Protein AF-A0A2J6H3A2-F1 (afdb_monomer_lite)

Foldseek 3Di:
DFKKKKKKKWFAAADADADKDKDWCVVLQCLQLVDPLLQVAPDAQPQPDGDDNVLVVQWDTKMKIKFAAHPDLQRQLVVLVVVVCVVANDDPQCVVQSVVALSSRGRIIIMIMIMGDDDDDDLADQGPVCPPPVVSVVPDDVVVVNSVSNVVRVSSLVLLLLVLLQCLQPQDDDDDADPDDDQIWIKMWMDTPDIDIHTHGDQANHYYDDDDPVSVVVSVVRSNLSSNCSSFLALLSNLLCQLPRHSHHWVSSLVSLVVSLVQQADPPDDLVQSLQQLLLLPDPDPVSSVVSSLLSVVSVVVNVCVVVVHDDDTQQDWDASDPPGNPRTDRNVVSSSSSSSSSSRLVSVLSVCCVPDPDDDSDSYSYDGPVSNVVSVVD

Radius of gyration: 22.46 Å; chains: 1; bounding box: 59×49×59 Å

Sequence (379 aa):
METHTFRWFLPTSMRSKTNYYEFDITKHCKIFLNQTEYYNRTMKFDSQYDLDQDFTGQIEQILIKINPFTSEPMSNTHKANTIVAKEIGTFPDFEHIFHRGNLRLARGLVIIEITFSGEYTYTENLKADEETDIEKMMNWNMDFEDMRRKMISLASDICSFFLLGLHITYPTHSNSHESFKPQSSGLLAFTGNGQYIMDEHSDIFSYPLLLEEDRVQALEAVLPQIAQVWHKNIWSFYRFLKGVRSDYITIDNFLDLVFTLESFYDNNTSTEIMKLVSSVIIAENKADAKKIQQLLNYCFRIRNEVAHGGTNYRLYDYVPKKPNEPQDKLLIVKLYWGLKNLNIQLLYYGIQKMLNDKNPKPASSIRFGISDISDKCVI

Structure (mmCIF, N/CA/C/O backbone):
data_AF-A0A2J6H3A2-F1
#
_entry.id   AF-A0A2J6H3A2-F1
#
loop_
_atom_site.group_PDB
_atom_site.id
_atom_site.type_symbol
_atom_site.label_atom_id
_atom_site.label_alt_id
_atom_site.label_comp_id
_atom_site.label_asym_id
_atom_site.label_entity_id
_atom_site.label_seq_id
_atom_site.pdbx_PDB_ins_code
_atom_site.Cartn_x
_atom_site.Cartn_y
_atom_site.Cartn_z
_atom_site.occupancy
_atom_site.B_iso_or_equiv
_atom_site.auth_seq_id
_atom_site.auth_comp_id
_atom_site.auth_asym_id
_atom_site.auth_atom_id
_atom_site.pdbx_PDB_model_num
ATOM 1 N N . MET A 1 1 ? -20.609 11.089 23.692 1.00 66.88 1 MET A N 1
ATOM 2 C CA . MET A 1 1 ? -19.982 10.231 22.672 1.00 66.88 1 MET A CA 1
ATOM 3 C C . MET A 1 1 ? -18.988 9.339 23.367 1.00 66.88 1 MET A C 1
ATOM 5 O O . MET A 1 1 ? -18.183 9.839 24.144 1.00 66.88 1 MET A O 1
ATOM 9 N N . GLU A 1 2 ? -19.119 8.041 23.148 1.00 84.19 2 GLU A N 1
ATOM 10 C CA . GLU A 1 2 ? -18.234 7.034 23.722 1.00 84.19 2 GLU A CA 1
ATOM 11 C C . GLU A 1 2 ? -17.054 6.804 22.785 1.00 84.19 2 GLU A C 1
ATOM 13 O O . GLU A 1 2 ? -17.194 6.932 21.566 1.00 84.19 2 GLU A O 1
ATOM 18 N N . THR A 1 3 ? -15.898 6.491 23.364 1.00 89.81 3 THR A N 1
ATOM 19 C CA . THR A 1 3 ? -14.682 6.180 22.615 1.00 89.81 3 THR A CA 1
ATOM 20 C C . THR A 1 3 ? -14.595 4.679 22.392 1.00 89.81 3 THR A C 1
ATOM 22 O O . THR A 1 3 ? -14.737 3.878 23.316 1.00 89.81 3 THR A O 1
ATOM 25 N N . HIS A 1 4 ? -14.315 4.318 21.151 1.00 91.81 4 HIS A N 1
ATOM 26 C CA . HIS A 1 4 ? -14.210 2.960 20.655 1.00 91.81 4 HIS A CA 1
ATOM 27 C C . HIS A 1 4 ? -12.833 2.744 20.035 1.00 91.81 4 HIS A C 1
ATOM 29 O O . HIS A 1 4 ? -12.180 3.688 19.584 1.00 91.81 4 HIS A O 1
ATOM 35 N N . THR A 1 5 ? -12.388 1.494 19.978 1.00 93.38 5 THR A N 1
ATOM 36 C CA . THR A 1 5 ? -11.129 1.129 19.328 1.00 93.38 5 THR A CA 1
ATOM 37 C C . THR A 1 5 ? -11.325 -0.066 18.416 1.00 93.38 5 THR A C 1
ATOM 39 O O . THR A 1 5 ? -11.782 -1.123 18.844 1.00 93.38 5 THR A O 1
ATOM 42 N N . PHE A 1 6 ? -10.928 0.100 17.162 1.00 94.19 6 PHE A N 1
ATOM 43 C CA . PHE A 1 6 ? -10.783 -0.964 16.185 1.00 94.19 6 PHE A CA 1
ATOM 44 C C . PHE A 1 6 ? -9.317 -1.388 16.103 1.00 94.19 6 PHE A C 1
ATOM 46 O O . PHE A 1 6 ? -8.428 -0.538 16.064 1.00 94.19 6 PHE A O 1
ATOM 53 N N . ARG A 1 7 ? -9.055 -2.694 16.041 1.00 93.44 7 ARG A N 1
ATOM 54 C CA . ARG A 1 7 ? -7.723 -3.259 15.814 1.00 93.44 7 ARG A CA 1
ATOM 55 C C . ARG A 1 7 ? -7.760 -4.301 14.710 1.00 93.44 7 ARG A C 1
ATOM 57 O O . ARG A 1 7 ? -8.562 -5.228 14.776 1.00 93.44 7 ARG A O 1
ATOM 64 N N . TRP A 1 8 ? -6.842 -4.197 13.754 1.00 91.50 8 TRP A N 1
ATOM 65 C CA . TRP A 1 8 ? -6.559 -5.255 12.787 1.00 91.50 8 TRP A CA 1
ATOM 66 C C . TRP A 1 8 ? -5.159 -5.813 13.011 1.00 91.50 8 TRP A C 1
ATOM 68 O O . TRP A 1 8 ? -4.161 -5.134 12.775 1.00 91.50 8 TRP A O 1
ATOM 78 N N . PHE A 1 9 ? -5.095 -7.058 13.466 1.00 88.25 9 PHE A N 1
ATOM 79 C CA . PHE A 1 9 ? -3.881 -7.831 13.666 1.00 88.25 9 PHE A CA 1
ATOM 80 C C . PHE A 1 9 ? -3.541 -8.588 12.380 1.00 88.25 9 PHE A C 1
ATOM 82 O O . PHE A 1 9 ? -4.156 -9.603 12.057 1.00 88.25 9 PHE A O 1
ATOM 89 N N . LEU A 1 10 ? -2.554 -8.093 11.644 1.00 86.06 10 LEU A N 1
ATOM 90 C CA . LEU A 1 10 ? -2.129 -8.617 10.353 1.00 86.06 10 LEU A CA 1
ATOM 91 C C . LEU A 1 10 ? -0.841 -9.438 10.515 1.00 86.06 10 LEU A C 1
ATOM 93 O O . LEU A 1 10 ? 0.190 -8.886 10.927 1.00 86.06 10 LEU A O 1
ATOM 97 N N . PRO A 1 11 ? -0.856 -10.748 10.207 1.00 80.25 11 PRO A N 1
ATOM 98 C CA . PRO A 1 11 ? 0.358 -11.547 10.217 1.00 80.25 11 PRO A CA 1
ATOM 99 C C . PRO A 1 11 ? 1.310 -11.051 9.126 1.00 80.25 11 PRO A C 1
ATOM 101 O O . PRO A 1 11 ? 0.912 -10.795 7.991 1.00 80.25 11 PRO A O 1
ATOM 104 N N . THR A 1 12 ? 2.589 -10.941 9.463 1.00 78.19 12 THR A N 1
ATOM 105 C CA . THR A 1 12 ? 3.623 -10.501 8.526 1.00 78.19 12 THR A CA 1
ATOM 106 C C . THR A 1 12 ? 4.850 -11.400 8.606 1.00 78.19 12 THR A C 1
ATOM 108 O O . THR A 1 12 ? 5.038 -12.181 9.548 1.00 78.19 12 THR A O 1
ATOM 111 N N . SER A 1 13 ? 5.698 -11.299 7.591 1.00 72.06 13 SER A N 1
ATOM 112 C CA . SER A 1 13 ? 7.039 -11.855 7.612 1.00 72.06 13 SER A CA 1
ATOM 113 C C . SER A 1 13 ? 7.998 -10.757 8.079 1.00 72.06 13 SER A C 1
ATOM 115 O O . SER A 1 13 ? 7.864 -9.605 7.679 1.00 72.06 13 SER A O 1
ATOM 117 N N . MET A 1 14 ? 8.968 -11.050 8.944 1.00 70.31 14 MET A N 1
ATOM 118 C CA . MET A 1 14 ? 9.991 -10.068 9.327 1.00 70.31 14 MET A CA 1
ATOM 119 C C . MET A 1 14 ? 11.374 -10.699 9.288 1.00 70.31 14 MET A C 1
ATOM 121 O O . MET A 1 14 ? 11.552 -11.887 9.566 1.00 70.31 14 MET A O 1
ATOM 125 N N . ARG A 1 15 ? 12.381 -9.900 8.922 1.00 63.91 15 ARG A N 1
ATOM 126 C CA . ARG A 1 15 ? 13.782 -10.337 8.981 1.00 63.91 15 ARG A CA 1
ATOM 127 C C . ARG A 1 15 ? 14.298 -10.271 10.421 1.00 63.91 15 ARG A C 1
ATOM 129 O O . ARG A 1 15 ? 13.864 -9.426 11.203 1.00 63.91 15 ARG A O 1
ATOM 136 N N . SER A 1 16 ? 15.276 -11.123 10.739 1.00 55.22 16 SER A N 1
ATOM 137 C CA . SER A 1 16 ? 15.794 -11.455 12.082 1.00 55.22 16 SER A CA 1
ATOM 138 C C . SER A 1 16 ? 16.497 -10.327 12.871 1.00 55.22 16 SER A C 1
ATOM 140 O O . SER A 1 16 ? 17.327 -10.612 13.728 1.00 55.22 16 SER A O 1
ATOM 142 N N . LYS A 1 17 ? 16.200 -9.053 12.592 1.00 59.94 17 LYS A N 1
ATOM 143 C CA . LYS A 1 17 ? 16.764 -7.861 13.255 1.00 59.94 17 LYS A CA 1
ATOM 144 C C . LYS A 1 17 ? 15.792 -6.674 13.353 1.00 59.94 17 LYS A C 1
ATOM 146 O O . LYS A 1 17 ? 16.225 -5.567 13.645 1.00 59.94 17 LYS A O 1
ATOM 151 N N . THR A 1 18 ? 14.511 -6.868 13.055 1.00 65.44 18 THR A N 1
ATOM 152 C CA . THR A 1 18 ? 13.538 -5.767 13.133 1.00 65.44 18 THR A CA 1
ATOM 153 C C . THR A 1 18 ? 13.221 -5.490 14.606 1.00 65.44 18 THR A C 1
ATOM 155 O O . THR A 1 18 ? 13.061 -6.446 15.363 1.00 65.44 18 THR A O 1
ATOM 158 N N . ASN A 1 19 ? 13.175 -4.217 15.012 1.00 75.12 19 ASN A N 1
ATOM 159 C CA . ASN A 1 19 ? 12.772 -3.785 16.358 1.00 75.12 19 ASN A CA 1
ATOM 160 C C . ASN A 1 19 ? 11.249 -3.584 16.447 1.00 75.12 19 ASN A C 1
ATOM 162 O O . ASN A 1 19 ? 10.554 -3.586 15.431 1.00 75.12 19 ASN A O 1
ATOM 166 N N . TYR A 1 20 ? 10.725 -3.434 17.669 1.00 85.44 20 TYR A N 1
ATOM 167 C CA . TYR A 1 20 ? 9.362 -2.934 17.858 1.00 85.44 20 TYR A CA 1
ATOM 168 C C . TYR A 1 20 ? 9.284 -1.480 17.392 1.00 85.44 20 TYR A C 1
ATOM 170 O O . TYR A 1 20 ? 10.154 -0.682 17.743 1.00 85.44 20 TYR A O 1
ATOM 178 N N . TYR A 1 21 ? 8.228 -1.142 16.657 1.00 88.44 21 TYR A N 1
ATOM 179 C CA . TYR A 1 21 ? 7.935 0.236 16.277 1.00 88.44 21 TYR A CA 1
ATOM 180 C C . TYR A 1 21 ? 6.464 0.558 16.492 1.00 88.44 21 TYR A C 1
ATOM 182 O O . TYR A 1 21 ? 5.594 -0.278 16.254 1.00 88.44 21 TYR A O 1
ATOM 190 N N . GLU A 1 22 ? 6.199 1.797 16.885 1.00 93.12 22 GLU A N 1
ATOM 191 C CA . GLU A 1 22 ? 4.863 2.360 17.015 1.00 93.12 22 GLU A CA 1
ATOM 192 C C . GLU A 1 22 ? 4.831 3.700 16.289 1.00 93.12 22 GLU A C 1
ATOM 194 O O . GLU A 1 22 ? 5.623 4.595 16.582 1.00 93.12 22 GLU A O 1
ATOM 199 N N . PHE A 1 23 ? 3.937 3.813 15.312 1.00 94.06 23 PHE A N 1
ATOM 200 C CA . PHE A 1 23 ? 3.787 4.999 14.485 1.00 94.06 23 PHE A CA 1
ATOM 201 C C . PHE A 1 23 ? 2.409 5.606 14.701 1.00 94.06 23 PHE A C 1
ATOM 203 O O . PHE A 1 23 ? 1.406 4.997 14.329 1.00 94.06 23 PHE A O 1
ATOM 210 N N . ASP A 1 24 ? 2.359 6.832 15.220 1.00 96.19 24 ASP A N 1
ATOM 211 C CA . ASP A 1 24 ? 1.153 7.652 15.140 1.00 96.19 24 ASP A CA 1
ATOM 212 C C . ASP A 1 24 ? 1.103 8.345 13.775 1.00 96.19 24 ASP A C 1
ATOM 214 O O . ASP A 1 24 ? 1.853 9.286 13.485 1.00 96.19 24 ASP A O 1
ATOM 218 N N . ILE A 1 25 ? 0.221 7.850 12.906 1.00 96.62 25 ILE A N 1
ATOM 219 C CA . ILE A 1 25 ? 0.043 8.379 11.552 1.00 96.62 25 ILE A CA 1
ATOM 220 C C . ILE A 1 25 ? -1.216 9.230 11.409 1.00 96.62 25 ILE A C 1
ATOM 222 O O . ILE A 1 25 ? -1.537 9.652 10.297 1.00 96.62 25 ILE A O 1
ATOM 226 N N . THR A 1 26 ? -1.881 9.564 12.517 1.00 96.88 26 THR A N 1
ATOM 227 C CA . THR A 1 26 ? -3.126 10.345 12.543 1.00 96.88 26 THR A CA 1
ATOM 228 C C . THR A 1 26 ? -2.999 11.630 11.731 1.00 96.88 26 THR A C 1
ATOM 230 O O . THR A 1 26 ? -3.831 11.920 10.870 1.00 96.88 26 THR A O 1
ATOM 233 N N . LYS A 1 27 ? -1.916 12.388 11.953 1.00 96.00 27 LYS A N 1
ATOM 234 C CA . LYS A 1 27 ? -1.663 13.652 11.243 1.00 96.00 27 LYS A CA 1
ATOM 235 C C . LYS A 1 27 ? -1.516 13.461 9.732 1.00 96.00 27 LYS A C 1
ATOM 237 O O . LYS A 1 27 ? -1.925 14.333 8.978 1.00 96.00 27 LYS A O 1
ATOM 242 N N . HIS A 1 28 ? -0.949 12.335 9.294 1.00 96.25 28 HIS A N 1
ATOM 243 C CA . HIS A 1 28 ? -0.750 12.034 7.878 1.00 96.25 28 HIS A CA 1
ATOM 244 C C . HIS A 1 28 ? -2.072 11.641 7.223 1.00 96.25 28 HIS A C 1
ATOM 246 O O . HIS A 1 28 ? -2.413 12.175 6.174 1.00 96.25 28 HIS A O 1
ATOM 252 N N . CYS A 1 29 ? -2.855 10.775 7.871 1.00 96.25 29 CYS A N 1
ATOM 253 C CA . CYS A 1 29 ? -4.161 10.363 7.365 1.00 96.25 29 CYS A CA 1
ATOM 254 C C . CYS A 1 29 ? -5.136 11.540 7.267 1.00 96.25 29 CYS A C 1
ATOM 256 O O . CYS A 1 29 ? -5.804 11.699 6.248 1.00 96.25 29 CYS A O 1
ATOM 258 N N . LYS A 1 30 ? -5.146 12.438 8.262 1.00 95.56 30 LYS A N 1
ATOM 259 C CA . LYS A 1 30 ? -5.986 13.648 8.236 1.00 95.56 30 LYS A CA 1
ATOM 260 C C . LYS A 1 30 ? -5.721 14.553 7.027 1.00 95.56 30 LYS A C 1
ATOM 262 O O . LYS A 1 30 ? -6.631 15.266 6.622 1.00 95.56 30 LYS A O 1
ATOM 267 N N . ILE A 1 31 ? -4.532 14.515 6.413 1.00 95.31 31 ILE A N 1
ATOM 268 C CA . ILE A 1 31 ? -4.251 15.295 5.194 1.00 95.31 31 ILE A CA 1
ATOM 269 C C . ILE A 1 31 ? -5.182 14.876 4.052 1.00 95.31 31 ILE A C 1
ATOM 271 O O . ILE A 1 31 ? -5.741 15.752 3.399 1.00 95.31 31 ILE A O 1
ATOM 275 N N . PHE A 1 32 ? -5.359 13.570 3.820 1.00 92.88 32 PHE A N 1
ATOM 276 C CA . PHE A 1 32 ? -6.201 13.087 2.723 1.00 92.88 32 PHE A CA 1
ATOM 277 C C . PHE A 1 32 ? -7.650 12.837 3.132 1.00 92.88 32 PHE A C 1
ATOM 279 O O . PHE A 1 32 ? -8.534 13.022 2.304 1.00 92.88 32 PHE A O 1
ATOM 286 N N . LEU A 1 33 ? -7.920 12.479 4.391 1.00 93.69 33 LEU A N 1
ATOM 287 C CA . LEU A 1 33 ? -9.296 12.333 4.878 1.00 93.69 33 LE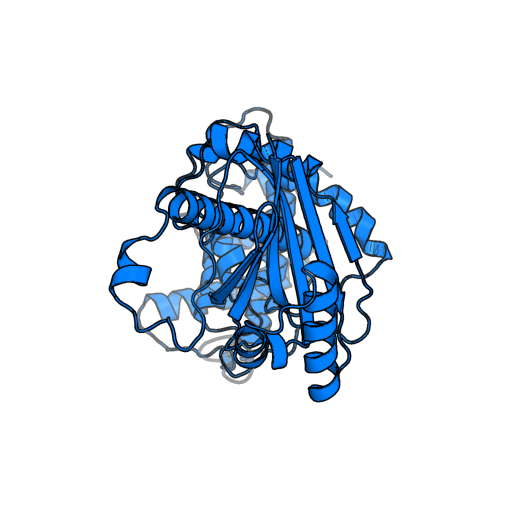U A CA 1
ATOM 288 C C . LEU A 1 33 ? -10.037 13.678 4.842 1.00 93.69 33 LEU A C 1
ATOM 290 O O . LEU A 1 33 ? -11.203 13.729 4.499 1.00 93.69 33 LEU A O 1
ATOM 294 N N . ASN A 1 34 ? -9.363 14.804 5.077 1.00 92.81 34 ASN A N 1
ATOM 295 C CA . ASN A 1 34 ? -10.019 16.116 5.021 1.00 92.81 34 ASN A CA 1
ATOM 296 C C . ASN A 1 34 ? -10.276 16.642 3.592 1.00 92.81 34 ASN A C 1
ATOM 298 O O . ASN A 1 34 ? -10.737 17.773 3.438 1.00 92.81 34 ASN A O 1
ATOM 302 N N . GLN A 1 35 ? -9.949 15.879 2.546 1.00 90.25 35 GLN A N 1
ATOM 303 C CA . GLN A 1 35 ? -10.096 16.305 1.152 1.00 90.25 35 GLN A CA 1
ATOM 304 C C . GLN A 1 35 ? -11.354 15.691 0.540 1.00 90.25 35 GLN A C 1
ATOM 306 O O . GLN A 1 35 ? -11.482 14.474 0.460 1.00 90.25 35 GLN A O 1
ATOM 311 N N . THR A 1 36 ? -12.277 16.519 0.051 1.00 87.88 36 THR A N 1
ATOM 312 C CA . THR A 1 36 ? -13.544 16.047 -0.535 1.00 87.88 36 THR A CA 1
ATOM 313 C C . THR A 1 36 ? -13.322 15.104 -1.724 1.00 87.88 36 THR A C 1
ATOM 315 O O . THR A 1 36 ? -14.092 14.173 -1.947 1.00 87.88 36 THR A O 1
ATOM 318 N N . GLU A 1 37 ? -12.246 15.300 -2.486 1.00 88.50 37 GLU A N 1
ATOM 319 C CA . GLU A 1 37 ? -11.860 14.448 -3.610 1.00 88.50 37 GLU A CA 1
ATOM 320 C C . GLU A 1 37 ? -11.549 13.005 -3.197 1.00 88.50 37 GLU A C 1
ATOM 322 O O . GLU A 1 37 ? -11.742 12.102 -4.011 1.00 88.50 37 GLU A O 1
ATOM 327 N N . TYR A 1 38 ? -11.119 12.771 -1.952 1.00 89.38 38 TYR A N 1
ATOM 328 C CA . TYR A 1 38 ? -10.821 11.435 -1.437 1.00 89.38 38 TYR A CA 1
ATOM 329 C C . TYR A 1 38 ? -12.045 10.515 -1.502 1.00 89.38 38 TYR A C 1
ATOM 331 O O . TYR A 1 38 ? -11.952 9.394 -2.000 1.00 89.38 38 TYR A O 1
ATOM 339 N N . TYR A 1 39 ? -13.208 11.017 -1.087 1.00 89.12 39 TYR A N 1
ATOM 340 C CA . TYR A 1 39 ? -14.464 10.261 -1.069 1.00 89.12 39 TYR A CA 1
ATOM 341 C C . TYR A 1 39 ? -15.057 10.044 -2.467 1.00 89.12 39 TYR A C 1
ATOM 343 O O . TYR A 1 39 ? -15.881 9.161 -2.667 1.00 89.12 39 TYR A O 1
ATOM 351 N N . ASN A 1 40 ? -14.600 10.815 -3.458 1.00 85.50 40 ASN A N 1
ATOM 352 C CA . ASN A 1 40 ? -15.004 10.685 -4.859 1.00 85.50 40 ASN A CA 1
ATOM 353 C C . ASN A 1 40 ? -14.047 9.796 -5.674 1.00 85.50 40 ASN A C 1
ATOM 355 O O . ASN A 1 40 ? -14.131 9.735 -6.908 1.00 85.50 40 ASN A O 1
ATOM 359 N N . ARG A 1 41 ? -13.092 9.128 -5.016 1.00 83.50 41 ARG A N 1
ATOM 360 C CA . ARG A 1 41 ? -12.149 8.236 -5.687 1.00 83.50 41 ARG A CA 1
ATOM 361 C C . ARG A 1 41 ? -12.869 7.025 -6.272 1.00 83.50 41 ARG A C 1
ATOM 363 O O . ARG A 1 41 ? -13.600 6.311 -5.597 1.00 83.50 41 ARG A O 1
ATOM 370 N N . THR A 1 42 ? -12.578 6.740 -7.536 1.00 78.75 42 THR A N 1
ATOM 371 C CA . THR A 1 42 ? -13.038 5.522 -8.215 1.00 78.75 42 THR A CA 1
ATOM 372 C C . THR A 1 42 ? -12.072 4.362 -7.997 1.00 78.75 42 THR A C 1
ATOM 374 O O . THR A 1 42 ? -12.454 3.200 -8.117 1.00 78.75 42 THR A O 1
ATOM 377 N N . MET A 1 43 ? -10.812 4.661 -7.664 1.00 76.00 43 MET A N 1
ATOM 378 C CA . MET A 1 43 ? -9.799 3.661 -7.344 1.00 76.00 43 MET A CA 1
ATOM 379 C C . MET A 1 43 ? -9.799 3.375 -5.844 1.00 76.00 43 MET A C 1
ATOM 381 O O . MET A 1 43 ? -9.340 4.198 -5.047 1.00 76.00 43 MET A O 1
ATOM 385 N N . LYS A 1 44 ? -10.278 2.186 -5.477 1.00 71.19 44 LYS A N 1
ATOM 386 C CA . LYS A 1 44 ? -10.312 1.672 -4.103 1.00 71.19 44 LYS A CA 1
ATOM 387 C C . LYS A 1 44 ? -9.250 0.584 -3.913 1.00 71.19 44 LYS A C 1
ATOM 389 O O . LYS A 1 44 ? -9.108 -0.295 -4.766 1.00 71.19 44 LYS A O 1
ATOM 394 N N . PHE A 1 45 ? -8.496 0.651 -2.816 1.00 69.12 45 PHE A N 1
ATOM 395 C CA . PHE A 1 45 ? -7.468 -0.336 -2.459 1.00 69.12 45 PHE A CA 1
ATOM 396 C C . PHE A 1 45 ? -8.068 -1.387 -1.523 1.00 69.12 45 PHE A C 1
ATOM 398 O O . PHE A 1 45 ? -8.234 -1.127 -0.334 1.00 69.12 45 PHE A O 1
ATOM 405 N N . ASP A 1 46 ? -8.496 -2.520 -2.089 1.00 65.50 46 ASP A N 1
ATOM 406 C CA . ASP A 1 46 ? -9.211 -3.627 -1.417 1.00 65.50 46 ASP A CA 1
ATOM 407 C C . ASP A 1 46 ? -10.482 -3.213 -0.621 1.00 65.50 46 ASP A C 1
ATOM 409 O O . ASP A 1 46 ? -11.187 -4.054 -0.068 1.00 65.50 46 ASP A O 1
ATOM 413 N N . SER A 1 47 ? -10.841 -1.923 -0.644 1.00 64.06 47 SER A N 1
ATOM 414 C CA . SER A 1 47 ? -12.053 -1.341 -0.073 1.00 64.06 47 SER A CA 1
ATOM 415 C C . SER A 1 47 ? -13.272 -1.793 -0.875 1.00 64.06 47 SER A C 1
ATOM 417 O O . SER A 1 47 ? -13.348 -1.627 -2.097 1.00 64.06 47 SER A O 1
ATOM 419 N N . GLN A 1 48 ? -14.234 -2.374 -0.163 1.00 68.50 48 GLN A N 1
ATOM 420 C CA . GLN A 1 48 ? -15.498 -2.840 -0.735 1.00 68.50 48 GLN A CA 1
ATOM 421 C C . GLN A 1 48 ? -16.643 -1.854 -0.478 1.00 68.50 48 GLN A C 1
ATOM 423 O O . GLN A 1 48 ? -17.665 -1.925 -1.154 1.00 68.50 48 GLN A O 1
ATOM 428 N N . TYR A 1 49 ? -16.451 -0.907 0.447 1.00 80.56 49 TYR A N 1
ATOM 429 C CA . TYR A 1 49 ? -17.476 0.036 0.887 1.00 80.56 49 TYR A CA 1
ATOM 430 C C . TYR A 1 49 ? -17.028 1.476 0.673 1.00 80.56 49 TYR A C 1
ATOM 432 O O . TYR A 1 49 ? -15.836 1.793 0.742 1.00 80.56 49 TYR A O 1
ATOM 440 N N . ASP A 1 50 ? -17.992 2.327 0.330 1.00 82.06 50 ASP A N 1
ATOM 441 C CA . ASP A 1 50 ? -17.794 3.768 0.243 1.00 82.06 50 ASP A CA 1
ATOM 442 C C . ASP A 1 50 ? -17.620 4.358 1.642 1.00 82.06 50 ASP A C 1
ATOM 444 O O . ASP A 1 50 ? -18.329 4.001 2.584 1.00 82.06 50 ASP A O 1
ATOM 448 N N . LEU A 1 51 ? -16.637 5.246 1.761 1.00 88.56 51 LEU A N 1
ATOM 449 C CA . LEU A 1 51 ? -16.402 6.037 2.959 1.00 88.56 51 LEU A CA 1
ATOM 450 C C . LEU A 1 51 ? -17.046 7.405 2.765 1.00 88.56 51 LEU A C 1
ATOM 452 O O . LEU A 1 51 ? -17.071 7.932 1.653 1.00 88.56 51 LEU A O 1
ATOM 456 N N . ASP A 1 52 ? -17.499 7.995 3.860 1.00 89.31 52 ASP A N 1
ATOM 457 C CA . ASP A 1 52 ? -18.044 9.343 3.883 1.00 89.31 52 ASP A CA 1
ATOM 458 C C . ASP A 1 52 ? -17.319 10.206 4.930 1.00 89.31 52 ASP A C 1
ATOM 460 O O . ASP A 1 52 ? -16.557 9.723 5.786 1.00 89.31 52 ASP A O 1
ATOM 464 N N . GLN A 1 53 ? -17.499 11.520 4.799 1.00 90.38 53 GLN A N 1
ATOM 465 C CA . GLN A 1 53 ? -16.840 12.493 5.662 1.00 90.38 53 GLN A CA 1
ATOM 466 C C . GLN A 1 53 ? -17.355 12.428 7.102 1.00 90.38 53 GLN A C 1
ATOM 468 O O . GLN A 1 53 ? -16.582 12.663 8.028 1.00 90.38 53 GLN A O 1
ATOM 473 N N . ASP A 1 54 ? -18.615 12.046 7.303 1.00 90.00 54 ASP A N 1
ATOM 474 C CA . ASP A 1 54 ? -19.221 11.957 8.631 1.00 90.00 54 ASP A CA 1
ATOM 475 C C . ASP A 1 54 ? -18.621 10.796 9.436 1.00 90.00 54 ASP A C 1
ATOM 477 O O . ASP A 1 54 ? -18.250 10.969 10.597 1.00 90.00 54 ASP A O 1
ATOM 481 N N . PHE A 1 55 ? -18.444 9.632 8.809 1.00 91.06 55 PHE A N 1
ATOM 482 C CA . PHE A 1 55 ? -17.797 8.459 9.392 1.00 91.06 55 PHE A CA 1
ATOM 483 C C . PHE A 1 55 ? -16.322 8.725 9.692 1.00 91.06 55 PHE A C 1
ATOM 485 O O . PHE A 1 55 ? -15.841 8.491 10.796 1.00 91.06 55 PHE A O 1
ATOM 492 N N . THR A 1 56 ? -15.577 9.245 8.719 1.00 91.88 56 THR A N 1
ATOM 493 C CA . THR A 1 56 ? -14.135 9.493 8.901 1.00 91.88 56 THR A CA 1
ATOM 494 C C . THR A 1 56 ? -13.842 10.689 9.813 1.00 91.88 56 THR A C 1
ATOM 496 O O . THR A 1 56 ? -12.780 10.739 10.434 1.00 91.88 56 THR A O 1
ATOM 499 N N . GLY A 1 57 ? -14.791 11.618 9.962 1.00 91.31 57 GLY A N 1
ATOM 500 C CA . GLY A 1 57 ? -14.737 12.711 10.933 1.00 91.31 57 GLY A CA 1
ATOM 501 C C . GLY A 1 57 ? -14.795 12.245 12.391 1.00 91.31 57 GLY A C 1
ATOM 502 O O . GLY A 1 57 ? -14.341 12.970 13.273 1.00 91.31 57 GLY A O 1
ATOM 503 N N . GLN A 1 58 ? -15.280 11.025 12.641 1.00 92.69 58 GLN A N 1
ATOM 504 C CA . GLN A 1 58 ? -15.299 10.392 13.966 1.00 92.69 58 GLN A CA 1
ATOM 505 C C . GLN A 1 58 ? -13.939 9.807 14.374 1.00 92.69 58 GLN A C 1
ATOM 507 O O . GLN A 1 58 ? -13.774 9.382 15.516 1.00 92.69 58 GLN A O 1
ATOM 512 N N . ILE A 1 59 ? -12.961 9.754 13.463 1.00 95.25 59 ILE A N 1
ATOM 513 C CA . ILE A 1 59 ? -11.653 9.156 13.734 1.00 95.25 59 ILE A CA 1
ATOM 514 C C . ILE A 1 59 ? -10.780 10.114 14.548 1.00 95.25 59 ILE A C 1
ATOM 516 O O . ILE A 1 59 ? -10.393 11.203 14.108 1.00 95.25 59 ILE A O 1
ATOM 520 N N . GLU A 1 60 ? -10.407 9.666 15.740 1.00 95.50 60 GLU A N 1
ATOM 521 C CA . GLU A 1 60 ? -9.624 10.434 16.702 1.00 95.50 60 GLU A CA 1
ATOM 522 C C . GLU A 1 60 ? -8.129 10.181 16.513 1.00 95.50 60 GLU A C 1
ATOM 524 O O . GLU A 1 60 ? -7.353 11.140 16.422 1.00 95.50 60 GLU A O 1
ATOM 529 N N . GLN A 1 61 ? -7.744 8.905 16.392 1.00 97.38 61 GLN A N 1
ATOM 530 C CA . GLN A 1 61 ? -6.351 8.467 16.321 1.00 97.38 61 GLN A CA 1
ATOM 531 C C . GLN A 1 61 ? -6.176 7.236 15.425 1.00 97.38 61 GLN A C 1
ATOM 533 O O . GLN A 1 61 ? -7.041 6.365 15.377 1.00 97.38 61 GLN A O 1
ATOM 538 N N . ILE A 1 62 ? -5.036 7.162 14.736 1.00 98.06 62 ILE A N 1
ATOM 539 C CA . ILE A 1 62 ? -4.604 6.017 13.931 1.00 98.06 62 ILE A CA 1
ATOM 540 C C . ILE A 1 62 ? -3.155 5.679 14.299 1.00 98.06 62 ILE A C 1
ATOM 542 O O . ILE A 1 62 ? -2.237 6.458 14.015 1.00 98.06 62 ILE A O 1
ATOM 546 N N . LEU A 1 63 ? -2.952 4.499 14.883 1.00 97.56 63 LEU A N 1
ATOM 547 C CA . LEU A 1 63 ? -1.644 3.951 15.236 1.00 97.56 63 LEU A CA 1
ATOM 548 C C . LEU A 1 63 ? -1.324 2.710 14.398 1.00 97.56 63 LEU A C 1
ATOM 550 O O . LEU A 1 63 ? -2.191 1.884 14.116 1.00 97.56 63 LEU A O 1
ATOM 554 N N . ILE A 1 64 ? -0.051 2.549 14.046 1.00 94.81 64 ILE A N 1
ATOM 555 C CA . ILE A 1 64 ? 0.482 1.320 13.455 1.00 94.81 64 ILE A CA 1
ATOM 556 C C . ILE A 1 64 ? 1.580 0.779 14.363 1.00 94.81 64 ILE A C 1
ATOM 558 O O . ILE A 1 64 ? 2.626 1.411 14.518 1.00 94.81 64 ILE A O 1
ATOM 562 N N . LYS A 1 65 ? 1.360 -0.406 14.937 1.00 92.94 65 LYS A N 1
ATOM 563 C CA . LYS A 1 65 ? 2.333 -1.107 15.787 1.00 92.94 65 LYS A CA 1
ATOM 564 C C . LYS A 1 65 ? 2.934 -2.274 15.017 1.00 92.94 65 LYS A C 1
ATOM 566 O O . LYS A 1 65 ? 2.214 -3.066 14.415 1.00 92.94 65 LYS A O 1
ATOM 571 N N . ILE A 1 66 ? 4.252 -2.406 15.042 1.00 88.62 66 ILE A N 1
ATOM 572 C CA . ILE A 1 66 ? 4.995 -3.425 14.301 1.00 88.62 66 ILE A CA 1
ATOM 573 C C . ILE A 1 66 ? 5.773 -4.255 15.310 1.00 88.62 66 ILE A C 1
ATOM 575 O O . ILE A 1 66 ? 6.715 -3.779 15.936 1.00 88.62 66 ILE A O 1
ATOM 579 N N . ASN A 1 67 ? 5.348 -5.505 15.471 1.00 86.56 67 ASN A N 1
ATOM 580 C CA . ASN A 1 67 ? 5.874 -6.447 16.445 1.00 86.56 67 ASN A CA 1
ATOM 581 C C . ASN A 1 67 ? 6.689 -7.541 15.737 1.00 86.56 67 ASN A C 1
ATOM 583 O O . ASN A 1 67 ? 6.112 -8.431 15.107 1.00 86.56 67 ASN A O 1
ATOM 587 N N . PRO A 1 68 ? 8.024 -7.511 15.826 1.00 79.50 68 PRO A N 1
ATOM 588 C CA . PRO A 1 68 ? 8.882 -8.515 15.208 1.00 79.50 68 PRO A CA 1
ATOM 589 C C . PRO A 1 68 ? 8.901 -9.818 16.001 1.00 79.50 68 PRO A C 1
ATOM 591 O O . PRO A 1 68 ? 8.999 -9.806 17.230 1.00 79.50 68 PRO A O 1
ATOM 594 N N . PHE A 1 69 ? 8.869 -10.957 15.302 1.00 73.44 69 PHE A N 1
ATOM 595 C CA . PHE A 1 69 ? 9.058 -12.268 15.923 1.00 73.44 69 PHE A CA 1
ATOM 596 C C . PHE A 1 69 ? 10.396 -12.901 15.533 1.00 73.44 69 PHE A C 1
ATOM 598 O O . PHE A 1 69 ? 11.065 -12.520 14.574 1.00 73.44 69 PHE A O 1
ATOM 605 N N . THR A 1 70 ? 10.814 -13.872 16.340 1.00 58.44 70 THR A N 1
ATOM 606 C CA . THR A 1 70 ? 12.044 -14.653 16.153 1.00 58.44 70 THR A CA 1
ATOM 607 C C . THR A 1 70 ? 11.855 -15.731 15.079 1.00 58.44 70 THR A C 1
ATOM 609 O O . THR A 1 70 ? 10.749 -15.966 14.615 1.00 58.44 70 THR A O 1
ATOM 612 N N . SER A 1 71 ? 12.904 -16.443 14.667 1.00 57.75 71 SER A N 1
ATOM 613 C CA . SER A 1 71 ? 12.810 -17.491 13.632 1.00 57.75 71 SER A CA 1
ATOM 614 C C . SER A 1 71 ? 12.196 -18.826 14.100 1.00 57.75 71 SER A C 1
ATOM 616 O O . SER A 1 71 ? 12.229 -19.794 13.346 1.00 57.75 71 SER A O 1
ATOM 618 N N . GLU A 1 72 ? 11.654 -18.913 15.320 1.00 56.44 72 GLU A N 1
ATOM 619 C CA . GLU A 1 72 ? 11.151 -20.163 15.913 1.00 56.44 72 GLU A CA 1
ATOM 620 C C . GLU A 1 72 ? 9.608 -20.247 15.887 1.00 56.44 72 GLU A C 1
ATOM 622 O O . GLU A 1 72 ? 8.949 -19.555 16.667 1.00 56.44 72 GLU A O 1
ATOM 627 N N . PRO A 1 73 ? 8.999 -21.120 15.055 1.00 54.41 73 PRO A N 1
ATOM 628 C CA . PRO A 1 73 ? 7.552 -21.112 14.800 1.00 54.41 73 PRO A CA 1
ATOM 629 C C . PRO A 1 73 ? 6.663 -21.303 16.040 1.00 54.41 73 PRO A C 1
ATOM 631 O O . PRO A 1 73 ? 5.698 -20.567 16.219 1.00 54.41 73 PRO A O 1
ATOM 634 N N . MET A 1 74 ? 6.997 -22.249 16.930 1.00 55.97 74 MET A N 1
ATOM 635 C CA . MET A 1 74 ? 6.200 -22.510 18.146 1.00 55.97 74 MET A CA 1
ATOM 636 C C . MET A 1 74 ? 6.298 -21.361 19.162 1.00 55.97 74 MET A C 1
ATOM 638 O O . MET A 1 74 ? 5.316 -21.041 19.827 1.00 55.97 74 MET A O 1
ATOM 642 N N . SER A 1 75 ? 7.456 -20.693 19.250 1.00 59.12 75 SER A N 1
ATOM 643 C CA . SER A 1 75 ? 7.627 -19.489 20.075 1.00 59.12 75 SER A CA 1
ATOM 644 C C . SER A 1 75 ? 6.798 -18.323 19.524 1.00 59.12 75 SER A C 1
ATOM 646 O O . SER A 1 75 ? 6.173 -17.583 20.283 1.00 59.12 75 SER A O 1
ATOM 648 N N . ASN A 1 76 ? 6.737 -18.186 18.198 1.00 65.62 76 ASN A N 1
ATOM 649 C CA . ASN A 1 76 ? 6.033 -17.092 17.534 1.00 65.62 76 ASN A CA 1
ATOM 650 C C . ASN A 1 76 ? 4.515 -17.158 17.710 1.00 65.62 76 ASN A C 1
ATOM 652 O O . ASN A 1 76 ? 3.903 -16.124 17.955 1.00 65.62 76 ASN A O 1
ATOM 656 N N . THR A 1 77 ? 3.917 -18.352 17.662 1.00 65.69 77 THR A N 1
ATOM 657 C CA . THR A 1 77 ? 2.482 -18.529 17.941 1.00 65.69 77 THR A CA 1
ATOM 658 C C . THR A 1 77 ? 2.114 -18.004 19.328 1.00 65.69 77 THR A C 1
ATOM 660 O O . THR A 1 77 ? 1.196 -17.199 19.472 1.00 65.69 77 THR A O 1
ATOM 663 N N . HIS A 1 78 ? 2.852 -18.425 20.360 1.00 71.12 78 HIS A N 1
ATOM 664 C CA . HIS A 1 78 ? 2.596 -17.971 21.725 1.00 71.12 78 HIS A CA 1
ATOM 665 C C . HIS A 1 78 ? 2.825 -16.466 21.873 1.00 71.12 78 HIS A C 1
ATOM 667 O O . HIS A 1 78 ? 2.044 -15.806 22.554 1.00 71.12 78 HIS A O 1
ATOM 673 N N . LYS A 1 79 ? 3.835 -15.902 21.198 1.00 76.12 79 LYS A N 1
ATOM 674 C CA . LYS A 1 79 ? 4.092 -14.454 21.189 1.00 76.12 79 LYS A CA 1
ATOM 675 C C . LYS A 1 79 ? 2.956 -13.666 20.541 1.00 76.12 79 LYS A C 1
ATOM 677 O O . LYS A 1 79 ? 2.517 -12.685 21.131 1.00 76.12 79 LYS A O 1
ATOM 682 N N . ALA A 1 80 ? 2.457 -14.104 19.384 1.00 78.00 80 ALA A N 1
ATOM 683 C CA . ALA A 1 80 ? 1.341 -13.459 18.695 1.00 78.00 80 ALA A CA 1
ATOM 684 C C . ALA A 1 80 ? 0.093 -13.422 19.585 1.00 78.00 80 ALA A C 1
ATOM 686 O O . ALA A 1 80 ? -0.442 -12.346 19.839 1.00 78.00 80 ALA A O 1
ATOM 687 N N . ASN A 1 81 ? -0.297 -14.569 20.148 1.00 77.94 81 ASN A N 1
ATOM 688 C CA . ASN A 1 81 ? -1.448 -14.654 21.049 1.00 77.94 81 ASN A CA 1
ATOM 689 C C . ASN A 1 81 ? -1.249 -13.821 22.323 1.00 77.94 81 ASN A C 1
ATOM 691 O O . ASN A 1 81 ? -2.179 -13.159 22.768 1.00 77.94 81 ASN A O 1
ATOM 695 N N . THR A 1 82 ? -0.035 -13.806 22.885 1.00 79.94 82 THR A N 1
ATOM 696 C CA . THR A 1 82 ? 0.295 -12.972 24.055 1.00 79.94 82 THR A CA 1
ATOM 697 C C . THR A 1 82 ? 0.129 -11.485 23.745 1.00 79.94 82 THR A C 1
ATOM 699 O O . THR A 1 82 ? -0.408 -10.748 24.568 1.00 79.94 82 THR A O 1
ATOM 702 N N . ILE A 1 83 ? 0.566 -11.032 22.566 1.00 85.44 83 ILE A N 1
ATOM 703 C CA . ILE A 1 83 ? 0.412 -9.633 22.152 1.00 85.44 83 ILE A CA 1
ATOM 704 C C . ILE A 1 83 ? -1.061 -9.305 21.940 1.00 85.44 83 ILE A C 1
ATOM 706 O O . ILE A 1 83 ? -1.527 -8.312 22.480 1.00 85.44 83 ILE A O 1
ATOM 710 N N . VAL A 1 84 ? -1.808 -10.152 21.227 1.00 84.25 84 VAL A N 1
ATOM 711 C CA . VAL A 1 84 ? -3.251 -9.956 21.039 1.00 84.25 84 VAL A CA 1
ATOM 712 C C . VAL A 1 84 ? -3.948 -9.846 22.399 1.00 84.25 84 VAL A C 1
ATOM 714 O O . VAL A 1 84 ? -4.571 -8.827 22.675 1.00 84.25 84 VAL A O 1
ATOM 717 N N . ALA A 1 85 ? -3.751 -10.807 23.306 1.00 82.00 85 ALA A N 1
ATOM 718 C CA . ALA A 1 85 ? -4.349 -10.774 24.643 1.00 82.00 85 ALA A CA 1
ATOM 719 C C . ALA A 1 85 ? -3.949 -9.530 25.461 1.00 82.00 85 ALA A C 1
ATOM 721 O O . ALA A 1 85 ? -4.750 -9.010 26.234 1.00 82.00 85 ALA A O 1
ATOM 722 N N . LYS A 1 86 ? -2.725 -9.019 25.285 1.00 85.56 86 LYS A N 1
ATOM 723 C CA . LYS A 1 86 ? -2.285 -7.767 25.915 1.00 85.56 86 LYS A CA 1
ATOM 724 C C . LYS A 1 86 ? -3.020 -6.544 25.352 1.00 85.56 86 LYS A C 1
ATOM 726 O O . LYS A 1 86 ? -3.335 -5.638 26.115 1.00 85.56 86 LYS A O 1
ATOM 731 N N . GLU A 1 87 ? -3.261 -6.503 24.044 1.00 86.19 87 GLU A N 1
ATOM 732 C CA . GLU A 1 87 ? -3.838 -5.343 23.348 1.00 86.19 87 GLU A CA 1
ATOM 733 C C . GLU A 1 87 ? -5.364 -5.255 23.473 1.00 86.19 87 GLU A C 1
ATOM 735 O O . GLU A 1 87 ? -5.906 -4.153 23.506 1.00 86.19 87 GLU A O 1
ATOM 740 N N . ILE A 1 88 ? -6.068 -6.391 23.541 1.00 81.31 88 ILE A N 1
ATOM 741 C CA . ILE A 1 88 ? -7.542 -6.418 23.615 1.00 81.31 88 ILE A CA 1
ATOM 742 C C . ILE A 1 88 ? -8.094 -6.907 24.963 1.00 81.31 88 ILE A C 1
ATOM 744 O O . ILE A 1 88 ? -9.276 -6.704 25.234 1.00 81.31 88 ILE A O 1
ATOM 748 N N . GLY A 1 89 ? -7.267 -7.517 25.817 1.00 75.38 89 GLY A N 1
ATOM 749 C CA . GLY A 1 89 ? -7.690 -8.199 27.046 1.00 75.38 89 GLY A CA 1
ATOM 750 C C . GLY A 1 89 ? -7.769 -9.724 26.889 1.00 75.38 89 GLY A C 1
ATOM 751 O O . GLY A 1 89 ? -7.561 -10.274 25.811 1.00 75.38 89 GLY A O 1
ATOM 752 N N . THR A 1 90 ? -8.037 -10.438 27.985 1.00 67.75 90 THR A N 1
ATOM 753 C CA . THR A 1 90 ? -8.252 -11.897 27.978 1.00 67.75 90 THR A CA 1
ATOM 754 C C . THR A 1 90 ? -9.658 -12.252 27.494 1.00 67.75 90 THR A C 1
ATOM 756 O O . THR A 1 90 ? -10.624 -11.711 28.026 1.00 67.75 90 THR A O 1
ATOM 759 N N . PHE A 1 91 ? -9.775 -13.224 26.579 1.00 67.88 91 PHE A N 1
ATOM 760 C CA . PHE A 1 91 ? -11.051 -13.680 26.000 1.00 67.88 91 PHE A CA 1
ATOM 761 C C . PHE A 1 91 ? -11.212 -15.202 26.099 1.00 67.88 91 PHE A C 1
ATOM 763 O O . PHE A 1 91 ? -11.016 -15.899 25.100 1.00 67.88 91 PHE A O 1
ATOM 770 N N . PRO A 1 92 ? -11.572 -15.740 27.275 1.00 62.03 92 PRO A N 1
ATOM 771 C CA . PRO A 1 92 ? -11.712 -17.186 27.452 1.00 62.03 92 PRO A CA 1
ATOM 772 C C . PRO A 1 92 ? -12.724 -17.802 26.471 1.00 62.03 92 PRO A C 1
ATOM 774 O O . PRO A 1 92 ? -12.459 -18.840 25.872 1.00 62.03 92 PRO A O 1
ATOM 777 N N . ASP A 1 93 ? -13.845 -17.114 26.233 1.00 57.38 93 ASP A N 1
ATOM 778 C CA . ASP A 1 93 ? -14.951 -17.618 25.407 1.00 57.38 93 ASP A CA 1
ATOM 779 C C . ASP A 1 93 ? -14.634 -17.627 23.893 1.00 57.38 93 ASP A C 1
ATOM 781 O O . ASP A 1 93 ? -15.246 -18.376 23.130 1.00 57.38 93 ASP A O 1
ATOM 785 N N . PHE A 1 94 ? -13.623 -16.866 23.450 1.00 62.00 94 PHE A N 1
ATOM 786 C CA . PHE A 1 94 ? -13.240 -16.725 22.036 1.00 62.00 94 PHE A CA 1
ATOM 787 C C . PHE A 1 94 ? -11.813 -17.198 21.741 1.00 62.00 94 PHE A C 1
ATOM 789 O O . PHE A 1 94 ? -11.292 -16.962 20.649 1.00 62.00 94 PHE A O 1
ATOM 796 N N . GLU A 1 95 ? -11.190 -17.933 22.674 1.00 63.16 95 GLU A N 1
ATOM 797 C CA . GLU A 1 95 ? -9.832 -18.466 22.500 1.00 63.16 95 GLU A CA 1
ATOM 798 C C . GLU A 1 95 ? -9.688 -19.294 21.216 1.00 63.16 95 GLU A C 1
ATOM 800 O O . GLU A 1 95 ? -8.677 -19.239 20.511 1.00 63.16 95 GLU A O 1
ATOM 805 N N . HIS A 1 96 ? -10.747 -20.022 20.865 1.00 61.66 96 HIS A N 1
ATOM 806 C CA . HIS A 1 96 ? -10.811 -20.841 19.663 1.00 61.66 96 HIS A CA 1
ATOM 807 C C . HIS A 1 96 ? -10.616 -20.037 18.363 1.00 61.66 96 HIS A C 1
ATOM 809 O O . HIS A 1 96 ? -10.089 -20.596 17.403 1.00 61.66 96 HIS A O 1
ATOM 815 N N . ILE A 1 97 ? -10.971 -18.746 18.324 1.00 61.47 97 ILE A N 1
ATOM 816 C CA . ILE A 1 97 ? -10.763 -17.873 17.157 1.00 61.47 97 ILE A CA 1
ATOM 817 C C . ILE A 1 97 ? -9.267 -17.564 16.996 1.00 61.47 97 ILE A C 1
ATOM 819 O O . ILE A 1 97 ? -8.726 -17.712 15.899 1.00 61.47 97 ILE A O 1
ATOM 823 N N . PHE A 1 98 ? -8.552 -17.264 18.090 1.00 60.78 98 PHE A N 1
ATOM 824 C CA . PHE A 1 98 ? -7.091 -17.084 18.047 1.00 60.78 98 PHE A CA 1
ATOM 825 C C . PHE A 1 98 ? -6.359 -18.370 17.646 1.00 60.78 98 PHE A C 1
ATOM 827 O O . PHE A 1 98 ? -5.325 -18.320 16.982 1.00 60.78 98 PHE A O 1
ATOM 834 N N . HIS A 1 99 ? -6.876 -19.529 18.066 1.00 57.31 99 HIS A N 1
ATOM 835 C CA . HIS A 1 99 ? -6.246 -20.827 17.816 1.00 57.31 99 HIS A CA 1
ATOM 836 C C . HIS A 1 99 ? -6.537 -21.417 16.430 1.00 57.31 99 HIS A C 1
ATOM 838 O O . HIS A 1 99 ? -5.729 -22.210 15.941 1.00 57.31 99 HIS A O 1
ATOM 844 N N . ARG A 1 100 ? -7.662 -21.055 15.799 1.00 55.94 100 ARG A N 1
ATOM 845 C CA . ARG A 1 100 ? -8.007 -21.456 14.423 1.00 55.94 100 ARG A CA 1
ATOM 846 C C . ARG A 1 100 ? -7.353 -20.562 13.365 1.00 55.94 100 ARG A C 1
ATOM 848 O O . ARG A 1 100 ? -7.117 -21.036 12.257 1.00 55.94 100 ARG A O 1
ATOM 855 N N . GLY A 1 101 ? -7.056 -19.307 13.706 1.00 55.06 101 GLY A N 1
ATOM 856 C CA . GLY A 1 101 ? -6.491 -18.320 12.789 1.00 55.06 101 GLY A CA 1
ATOM 857 C C . GLY A 1 101 ? -5.023 -18.558 12.415 1.00 55.06 101 GLY A C 1
ATOM 858 O O . GLY A 1 101 ? -4.242 -19.201 13.123 1.00 55.06 101 GLY A O 1
ATOM 859 N N . ASN A 1 102 ? -4.609 -17.971 11.294 1.00 59.59 102 ASN A N 1
ATOM 860 C CA . ASN A 1 102 ? -3.262 -18.139 10.743 1.00 59.59 102 ASN A CA 1
ATOM 861 C C . ASN A 1 102 ? -2.161 -17.334 11.454 1.00 59.59 102 ASN A C 1
ATOM 863 O O . ASN A 1 102 ? -0.987 -17.427 11.083 1.00 59.59 102 ASN A O 1
ATOM 867 N N . LEU A 1 103 ? -2.496 -16.611 12.529 1.00 64.44 103 LEU A N 1
ATOM 868 C CA . LEU A 1 103 ? -1.528 -15.956 13.420 1.00 64.44 103 LEU A CA 1
ATOM 869 C C . LEU A 1 103 ? -0.455 -16.930 13.937 1.00 64.44 103 LEU A C 1
ATOM 871 O O . LEU A 1 103 ? 0.672 -16.528 14.221 1.00 64.44 103 LEU A O 1
ATOM 875 N N . ARG A 1 104 ? -0.769 -18.233 13.984 1.00 60.41 104 ARG A N 1
ATOM 876 C CA . ARG A 1 104 ? 0.167 -19.306 14.337 1.00 60.41 104 ARG A CA 1
ATOM 877 C C . ARG A 1 104 ? 1.426 -19.340 13.467 1.00 60.41 104 ARG A C 1
ATOM 879 O O . ARG A 1 104 ? 2.492 -19.695 13.969 1.00 60.41 104 ARG A O 1
ATOM 886 N N . LEU A 1 105 ? 1.304 -19.002 12.185 1.00 63.69 105 LEU A N 1
ATOM 887 C CA . LEU A 1 105 ? 2.398 -19.056 11.210 1.00 63.69 105 LEU A CA 1
ATOM 888 C C . LEU A 1 105 ? 3.115 -17.710 11.044 1.00 63.69 105 LEU A C 1
ATOM 890 O O . LEU A 1 105 ? 4.094 -17.622 10.301 1.00 63.69 105 LEU A O 1
ATOM 894 N N . ALA A 1 106 ? 2.655 -16.673 11.745 1.00 68.88 106 ALA A N 1
ATOM 895 C CA . ALA A 1 106 ? 3.199 -15.333 11.639 1.00 68.88 106 ALA A CA 1
ATOM 896 C C . ALA A 1 106 ? 4.681 -15.294 12.065 1.00 68.88 106 ALA A C 1
ATOM 898 O O . ALA A 1 106 ? 5.073 -15.842 13.100 1.00 68.88 106 ALA A O 1
ATOM 899 N N . ARG A 1 107 ? 5.524 -14.617 11.276 1.00 73.31 107 ARG A N 1
ATOM 900 C CA . ARG A 1 107 ? 6.929 -14.312 11.631 1.00 73.31 107 ARG A CA 1
ATOM 901 C C . ARG A 1 107 ? 7.100 -12.865 12.117 1.00 73.31 107 ARG A C 1
ATOM 903 O O . ARG A 1 107 ? 8.215 -12.395 12.318 1.00 73.31 107 ARG A O 1
ATOM 910 N N . GLY A 1 108 ? 5.982 -12.191 12.341 1.00 79.88 108 GLY A N 1
ATOM 911 C CA . GLY A 1 108 ? 5.818 -10.876 12.936 1.00 79.88 108 GLY A CA 1
ATOM 912 C C . GLY A 1 108 ? 4.337 -10.503 12.900 1.00 79.88 108 GLY A C 1
ATOM 913 O O . GLY A 1 108 ? 3.540 -11.178 12.247 1.00 79.88 108 GLY A O 1
ATOM 914 N N . LEU A 1 109 ? 3.964 -9.428 13.583 1.00 84.31 109 LEU A N 1
ATOM 915 C CA . LEU A 1 109 ? 2.584 -8.961 13.662 1.00 84.31 109 LEU A CA 1
ATOM 916 C C . LEU A 1 109 ? 2.523 -7.447 13.468 1.00 84.31 109 LEU A C 1
ATOM 918 O O . LEU A 1 109 ? 3.178 -6.702 14.196 1.00 84.31 109 LEU A O 1
ATOM 922 N N . VAL A 1 110 ? 1.734 -6.996 12.498 1.00 88.69 110 VAL A N 1
ATOM 923 C CA . VAL A 1 110 ? 1.368 -5.584 12.345 1.00 88.69 110 VAL A CA 1
ATOM 924 C C . VAL A 1 110 ? -0.005 -5.384 12.972 1.00 88.69 110 VAL A C 1
ATOM 926 O O . VAL A 1 110 ? -0.894 -6.204 12.778 1.00 88.69 110 VAL A O 1
ATOM 929 N N . ILE A 1 111 ? -0.182 -4.314 13.736 1.00 92.19 111 ILE A N 1
ATOM 930 C CA . ILE A 1 111 ? -1.457 -3.946 14.348 1.00 92.19 111 ILE A CA 1
ATOM 931 C C . ILE A 1 111 ? -1.818 -2.562 13.839 1.00 92.19 111 ILE A C 1
ATOM 933 O O . ILE A 1 111 ? -1.081 -1.609 14.088 1.00 92.19 111 ILE A O 1
ATOM 937 N N . ILE A 1 112 ? -2.938 -2.458 13.134 1.00 94.81 112 ILE A N 1
ATOM 938 C CA . ILE A 1 112 ? -3.556 -1.172 12.813 1.00 94.81 112 ILE A CA 1
ATOM 939 C C . ILE A 1 112 ? -4.590 -0.899 13.888 1.00 94.81 112 ILE A C 1
ATOM 941 O O . ILE A 1 112 ? -5.542 -1.662 14.014 1.00 94.81 112 ILE A O 1
ATOM 945 N N . GLU A 1 113 ? -4.395 0.156 14.664 1.00 96.81 113 GLU A N 1
ATOM 946 C CA . GLU A 1 113 ? -5.305 0.576 15.723 1.00 96.81 113 GLU A CA 1
ATOM 947 C C . GLU A 1 113 ? -5.946 1.907 15.331 1.00 96.81 113 GLU A C 1
ATOM 949 O O . GLU A 1 113 ? -5.251 2.863 14.989 1.00 96.81 113 GLU A O 1
ATOM 954 N N . ILE A 1 114 ? -7.276 1.957 15.351 1.00 97.38 114 ILE A N 1
ATOM 955 C CA . ILE A 1 114 ? -8.060 3.143 15.016 1.00 97.38 114 ILE A CA 1
ATOM 956 C C . ILE A 1 114 ? -8.981 3.444 16.193 1.00 97.38 114 ILE A C 1
ATOM 958 O O . ILE A 1 114 ? -9.860 2.647 16.520 1.00 97.38 114 ILE A O 1
ATOM 962 N N . THR A 1 115 ? -8.784 4.601 16.815 1.00 96.56 115 THR A N 1
ATOM 963 C CA . THR A 1 115 ? -9.641 5.121 17.885 1.00 96.56 115 THR A CA 1
ATOM 964 C C . THR A 1 115 ? -10.660 6.075 17.281 1.00 96.56 115 THR A C 1
ATOM 966 O O . THR A 1 115 ? -10.295 6.947 16.487 1.00 96.56 115 THR A O 1
ATOM 969 N N . PHE A 1 116 ? -11.932 5.910 17.633 1.00 94.12 116 PHE A N 1
ATOM 970 C CA . PHE A 1 116 ? -13.034 6.676 17.057 1.00 94.12 116 PHE A CA 1
ATOM 971 C C . PHE A 1 116 ? -14.163 6.898 18.064 1.00 94.12 116 PHE A C 1
ATOM 973 O O . PHE A 1 116 ? -14.347 6.096 18.980 1.00 94.12 116 PHE A O 1
ATOM 980 N N . SER A 1 117 ? -14.930 7.974 17.894 1.00 91.69 117 SER A N 1
ATOM 981 C CA . SER A 1 117 ? -16.103 8.267 18.725 1.00 91.69 117 SER A CA 1
ATOM 982 C C . SER A 1 117 ? -17.412 7.898 18.040 1.00 91.69 117 SER A C 1
ATOM 984 O O . SER A 1 117 ? -17.590 8.092 16.843 1.00 91.69 117 SER A O 1
ATOM 986 N N . GLY A 1 118 ? -18.376 7.405 18.812 1.00 84.00 118 GLY A N 1
ATOM 987 C CA . GLY A 1 118 ? -19.716 7.141 18.296 1.00 84.00 118 GLY A CA 1
ATOM 988 C C . GLY A 1 118 ? -20.622 6.448 19.301 1.00 84.00 118 GLY A C 1
ATOM 989 O O . GLY A 1 118 ? -20.194 6.068 20.390 1.00 84.00 118 GLY A O 1
ATOM 990 N N . GLU A 1 119 ? -21.887 6.293 18.934 1.00 81.69 119 GLU A N 1
ATOM 991 C CA . GLU A 1 119 ? -22.886 5.549 19.709 1.00 81.69 119 GLU A CA 1
ATOM 992 C C . GLU A 1 119 ? -23.107 4.185 19.049 1.00 81.69 119 GLU A C 1
ATOM 994 O O . GLU A 1 119 ? -24.149 3.914 18.461 1.00 81.69 119 GLU A O 1
ATOM 999 N N . TYR A 1 120 ? -22.077 3.335 19.086 1.00 75.38 120 TYR A N 1
ATOM 1000 C CA . TYR A 1 120 ? -22.124 1.997 18.501 1.00 75.38 120 TYR A CA 1
ATOM 1001 C C . TYR A 1 120 ? -22.290 0.947 19.593 1.00 75.38 120 TYR A C 1
ATOM 1003 O O . TYR A 1 120 ? -21.516 0.886 20.547 1.00 75.38 120 TYR A O 1
ATOM 1011 N N . THR A 1 121 ? -23.286 0.081 19.427 1.00 72.38 121 THR A N 1
ATOM 1012 C CA . THR A 1 121 ? -23.437 -1.124 20.246 1.00 72.38 121 THR A CA 1
ATOM 1013 C C . THR A 1 121 ? -22.919 -2.318 19.461 1.00 72.38 121 THR A C 1
ATOM 1015 O O . THR A 1 121 ? -23.430 -2.635 18.385 1.00 72.38 121 THR A O 1
ATOM 1018 N N . TYR A 1 122 ? -21.894 -2.977 19.993 1.00 72.25 122 TYR A N 1
ATOM 1019 C CA . TYR A 1 122 ? -21.339 -4.176 19.381 1.00 72.25 122 TYR A CA 1
ATOM 1020 C C . TYR A 1 122 ? -22.318 -5.332 19.508 1.00 72.25 122 TYR A C 1
ATOM 1022 O O . TYR A 1 122 ? -22.888 -5.554 20.574 1.00 72.25 122 TYR A O 1
ATOM 1030 N N . THR A 1 123 ? -22.499 -6.071 18.416 1.00 65.38 123 THR A N 1
ATOM 1031 C CA . THR A 1 123 ? -23.146 -7.381 18.519 1.00 65.38 123 THR A CA 1
ATOM 1032 C C . THR A 1 123 ? -22.163 -8.284 19.254 1.00 65.38 123 THR A C 1
ATOM 1034 O O . THR A 1 123 ? -20.993 -8.323 18.876 1.00 65.38 123 THR A O 1
ATOM 1037 N N . GLU A 1 124 ? -22.583 -8.952 20.326 1.00 62.62 124 GLU A N 1
ATOM 1038 C CA . GLU A 1 124 ? -21.726 -9.958 20.953 1.00 62.62 124 GLU A CA 1
ATOM 1039 C C . GLU A 1 124 ? -21.424 -11.052 19.924 1.00 62.62 124 GLU A C 1
ATOM 1041 O O . GLU A 1 124 ? -22.311 -11.493 19.188 1.00 62.62 124 GLU A O 1
ATOM 1046 N N . ASN A 1 125 ? -20.162 -11.475 19.850 1.00 62.31 125 ASN A N 1
ATOM 1047 C CA . ASN A 1 125 ? -19.816 -12.661 19.081 1.00 62.31 125 ASN A CA 1
ATOM 1048 C C . ASN A 1 125 ? -20.650 -13.843 19.586 1.00 62.31 125 ASN A C 1
ATOM 1050 O O . ASN A 1 125 ? -20.666 -14.116 20.788 1.00 62.31 125 ASN A O 1
ATOM 1054 N N . LEU A 1 126 ? -21.273 -14.578 18.667 1.00 59.12 126 LEU A N 1
ATOM 1055 C CA . LEU A 1 126 ? -21.913 -15.842 19.010 1.00 59.12 126 LEU A CA 1
ATOM 1056 C C . LEU A 1 126 ? -20.847 -16.821 19.504 1.00 59.12 126 LEU A C 1
ATOM 1058 O O . LEU A 1 126 ? -19.761 -16.923 18.924 1.00 59.12 126 LEU A O 1
ATOM 1062 N N . LYS A 1 127 ? -21.145 -17.547 20.581 1.00 63.56 127 LYS A N 1
ATOM 1063 C CA . LYS A 1 127 ? -20.302 -18.673 20.989 1.00 63.56 127 LYS A CA 1
ATOM 1064 C C . LYS A 1 127 ? -20.364 -19.768 19.924 1.00 63.56 127 LYS A C 1
ATOM 1066 O O . LYS A 1 127 ? -21.317 -19.854 19.154 1.00 63.56 127 LYS A O 1
ATOM 1071 N N . ALA A 1 128 ? -19.358 -20.642 19.889 1.00 61.88 128 ALA A N 1
ATOM 1072 C CA . ALA A 1 128 ? -19.277 -21.703 18.881 1.00 61.88 128 ALA A CA 1
ATOM 1073 C C . ALA A 1 128 ? -20.504 -22.643 18.874 1.00 61.88 128 ALA A C 1
ATOM 1075 O O . ALA A 1 128 ? -20.834 -23.226 17.845 1.00 61.88 128 ALA A O 1
ATOM 1076 N N . ASP A 1 129 ? -21.181 -22.803 20.011 1.00 64.12 129 ASP A N 1
ATOM 1077 C CA . ASP A 1 129 ? -22.435 -23.549 20.156 1.00 64.12 129 ASP A CA 1
ATOM 1078 C C . ASP A 1 129 ? -23.683 -22.751 19.727 1.00 64.12 129 ASP A C 1
ATOM 1080 O O . ASP A 1 129 ? -24.726 -23.343 19.459 1.00 64.12 129 ASP A O 1
ATOM 1084 N N . GLU A 1 130 ? -23.570 -21.431 19.590 1.00 64.50 130 GLU A N 1
ATOM 1085 C CA . GLU A 1 130 ? -24.637 -20.503 19.201 1.00 64.50 130 GLU A CA 1
ATOM 1086 C C . GLU A 1 130 ? -24.594 -20.114 17.713 1.00 64.50 130 GLU A C 1
ATOM 1088 O O . GLU A 1 130 ? -25.587 -19.614 17.195 1.00 64.50 130 GLU A O 1
ATOM 1093 N N . GLU A 1 131 ? -23.499 -20.382 16.989 1.00 61.62 131 GLU A N 1
ATOM 1094 C CA . GLU A 1 131 ? -23.357 -20.076 15.548 1.00 61.62 131 GLU A CA 1
ATOM 1095 C C . GLU A 1 131 ? -24.422 -20.750 14.656 1.00 61.62 131 GLU A C 1
ATOM 1097 O O . GLU A 1 131 ? -24.637 -20.339 13.518 1.00 61.62 131 GLU A O 1
ATOM 1102 N N . THR A 1 132 ? -25.094 -21.792 15.156 1.00 66.56 132 THR A N 1
ATOM 1103 C CA . THR A 1 132 ? -26.170 -22.510 14.442 1.00 66.56 132 THR A CA 1
ATOM 1104 C C . THR A 1 132 ? -27.577 -22.021 14.803 1.00 66.56 132 THR A C 1
ATOM 1106 O O . THR A 1 132 ? -28.558 -22.486 14.218 1.00 66.56 132 THR A O 1
ATOM 1109 N N . ASP A 1 133 ? -27.691 -21.083 15.748 1.00 70.25 133 ASP A N 1
ATOM 1110 C CA . ASP A 1 133 ? -28.957 -20.518 16.204 1.00 70.25 133 ASP A CA 1
ATOM 1111 C C . ASP A 1 133 ? -29.446 -19.428 15.235 1.00 70.25 133 ASP A C 1
ATOM 1113 O O . ASP A 1 133 ? -28.982 -18.285 15.225 1.00 70.25 133 ASP A O 1
ATOM 1117 N N . ILE A 1 134 ? -30.413 -19.807 14.398 1.00 63.53 134 ILE A N 1
ATOM 1118 C CA . ILE A 1 134 ? -30.982 -18.961 13.345 1.00 63.53 134 ILE A CA 1
ATOM 1119 C C . ILE A 1 134 ? -31.621 -17.685 13.923 1.00 63.53 134 ILE A C 1
ATOM 1121 O O . ILE A 1 134 ? -31.519 -16.632 13.297 1.00 63.53 134 ILE A O 1
ATOM 1125 N N . GLU A 1 135 ? -32.255 -17.736 15.100 1.00 62.66 135 GLU A N 1
ATOM 1126 C CA . GLU A 1 135 ? -32.905 -16.555 15.693 1.00 62.66 135 GLU A CA 1
ATOM 1127 C C . GLU A 1 135 ? -31.873 -15.519 16.149 1.00 62.66 135 GLU A C 1
ATOM 1129 O O . GLU A 1 135 ? -32.062 -14.317 15.942 1.00 62.66 135 GLU A O 1
ATOM 1134 N N . LYS A 1 136 ? -30.740 -15.977 16.693 1.00 65.69 136 LYS A N 1
ATOM 1135 C CA . LYS A 1 136 ? -29.616 -15.099 17.044 1.00 65.69 136 LYS A CA 1
ATOM 1136 C C . LYS A 1 136 ? -28.928 -14.523 15.809 1.00 65.69 136 LYS A C 1
ATOM 1138 O O . LYS A 1 136 ? -28.580 -13.345 15.813 1.00 65.69 136 LYS A O 1
ATOM 1143 N N . MET A 1 137 ? -28.804 -15.301 14.731 1.00 61.22 137 MET A N 1
ATOM 1144 C CA . MET A 1 137 ? -28.283 -14.796 13.454 1.00 61.22 137 MET A CA 1
ATOM 1145 C C . MET A 1 137 ? -29.197 -13.739 12.809 1.00 61.22 137 MET A C 1
ATOM 1147 O O . MET A 1 137 ? -28.695 -12.825 12.158 1.00 61.22 137 MET A O 1
ATOM 1151 N N . MET A 1 138 ? -30.524 -13.835 12.972 1.00 62.88 138 MET A N 1
ATOM 1152 C CA . MET A 1 138 ? -31.472 -12.877 12.379 1.00 62.88 138 MET A CA 1
ATOM 1153 C C . MET A 1 138 ? -31.526 -11.520 13.098 1.00 62.88 138 MET A C 1
ATOM 1155 O O . MET A 1 138 ? -31.896 -10.530 12.471 1.00 62.88 138 MET A O 1
ATOM 1159 N N . ASN A 1 139 ? -31.126 -11.445 14.370 1.00 66.44 139 ASN A N 1
ATOM 1160 C CA . ASN A 1 139 ? -31.111 -10.203 15.158 1.00 66.44 139 ASN A CA 1
ATOM 1161 C C . ASN A 1 139 ? -29.783 -9.427 15.056 1.00 66.44 139 ASN A C 1
ATOM 1163 O O . ASN A 1 139 ? -29.426 -8.672 15.961 1.00 66.44 139 ASN A O 1
ATOM 1167 N N . TRP A 1 140 ? -29.039 -9.611 13.963 1.00 70.06 140 TRP A N 1
ATOM 1168 C CA . TRP A 1 140 ? -27.760 -8.939 13.745 1.00 70.06 140 TRP A CA 1
ATOM 1169 C C . TRP A 1 140 ? -27.927 -7.417 13.651 1.00 70.06 140 TRP A C 1
ATOM 1171 O O . TRP A 1 140 ? -28.784 -6.918 12.916 1.00 70.06 140 TRP A O 1
ATOM 1181 N N . ASN A 1 141 ? -27.084 -6.663 14.360 1.00 78.94 141 ASN A N 1
ATOM 1182 C CA . ASN A 1 141 ? -27.129 -5.206 14.313 1.00 78.94 141 ASN A CA 1
ATOM 1183 C C . ASN A 1 141 ? -26.586 -4.701 12.963 1.00 78.94 141 ASN A C 1
ATOM 1185 O O . ASN A 1 141 ? -25.378 -4.700 12.715 1.00 78.94 141 ASN A O 1
ATOM 1189 N N . MET A 1 142 ? -27.490 -4.256 12.089 1.00 79.38 142 MET A N 1
ATOM 1190 C CA . MET A 1 142 ? -27.148 -3.757 10.754 1.00 79.38 142 MET A CA 1
ATOM 1191 C C . MET A 1 142 ? -26.305 -2.476 10.784 1.00 79.38 142 MET A C 1
ATOM 1193 O O . MET A 1 142 ? -25.456 -2.304 9.909 1.00 79.38 142 MET A O 1
ATOM 1197 N N . ASP A 1 143 ? -26.476 -1.620 11.795 1.00 82.19 143 ASP A N 1
ATOM 1198 C CA . ASP A 1 143 ? -25.682 -0.394 11.942 1.00 82.19 143 ASP A CA 1
ATOM 1199 C C . ASP A 1 143 ? -24.231 -0.731 12.309 1.00 82.19 143 ASP A C 1
ATOM 1201 O O . ASP A 1 143 ? -23.285 -0.145 11.777 1.00 82.19 143 ASP A O 1
ATOM 1205 N N . PHE A 1 144 ? -24.040 -1.737 13.172 1.00 83.06 144 PHE A N 1
ATOM 1206 C CA . PHE A 1 144 ? -22.711 -2.272 13.465 1.00 83.06 144 PHE A CA 1
ATOM 1207 C C . PHE A 1 144 ? -22.072 -2.893 12.218 1.00 83.06 144 PHE A C 1
ATOM 1209 O O . PHE A 1 144 ? -20.888 -2.677 11.975 1.00 83.06 144 PHE A O 1
ATOM 1216 N N . GLU A 1 145 ? -22.832 -3.635 11.410 1.00 83.38 145 GLU A N 1
ATOM 1217 C CA . GLU A 1 145 ? -22.310 -4.264 10.194 1.00 83.38 145 GLU A CA 1
ATOM 1218 C C . GLU A 1 145 ? -21.868 -3.237 9.138 1.00 83.38 145 GLU A C 1
ATOM 1220 O O . GLU A 1 145 ? -20.805 -3.414 8.534 1.00 83.38 145 GLU A O 1
ATOM 1225 N N . ASP A 1 146 ? -22.625 -2.150 8.937 1.00 86.19 146 ASP A N 1
ATOM 1226 C CA . ASP A 1 146 ? -22.214 -1.038 8.063 1.00 86.19 146 ASP A CA 1
ATOM 1227 C C . ASP A 1 146 ? -20.931 -0.372 8.582 1.00 86.19 146 ASP A C 1
ATOM 1229 O O . ASP A 1 146 ? -19.946 -0.243 7.848 1.00 86.19 146 ASP A O 1
ATOM 1233 N N . MET A 1 147 ? -20.896 -0.040 9.876 1.00 88.25 147 MET A N 1
ATOM 1234 C CA . MET A 1 147 ? -19.718 0.533 10.533 1.00 88.25 147 MET A CA 1
ATOM 1235 C C . MET A 1 147 ? -18.495 -0.382 10.394 1.00 88.25 147 MET A C 1
ATOM 1237 O O . MET A 1 147 ? -17.422 0.071 9.990 1.00 88.25 147 MET A O 1
ATOM 1241 N N . ARG A 1 148 ? -18.653 -1.686 10.650 1.00 88.19 148 ARG A N 1
ATOM 1242 C CA . ARG A 1 148 ? -17.592 -2.696 10.547 1.00 88.19 148 ARG A CA 1
ATOM 1243 C C . ARG A 1 148 ? -16.998 -2.726 9.142 1.00 88.19 148 ARG A C 1
ATOM 1245 O O . ARG A 1 148 ? -15.779 -2.690 8.976 1.00 88.19 148 ARG A O 1
ATOM 1252 N N . ARG A 1 149 ? -17.856 -2.759 8.124 1.00 87.88 149 ARG A N 1
ATOM 1253 C CA . ARG A 1 149 ? -17.482 -2.773 6.702 1.00 87.88 149 ARG A CA 1
ATOM 1254 C C . ARG A 1 149 ? -16.753 -1.500 6.267 1.00 87.88 149 ARG A C 1
ATOM 1256 O O . ARG A 1 149 ? -15.748 -1.579 5.547 1.00 87.88 149 ARG A O 1
ATOM 1263 N N . LYS A 1 150 ? -17.214 -0.337 6.73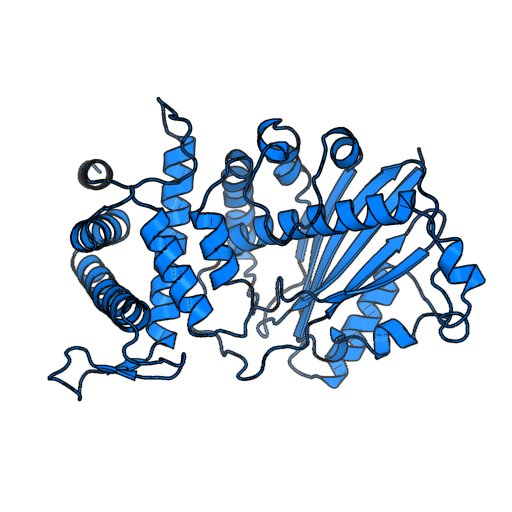6 1.00 91.25 150 LYS A N 1
ATOM 1264 C CA . LYS A 1 150 ? -16.532 0.952 6.540 1.00 91.25 150 LYS A CA 1
ATOM 1265 C C . LYS A 1 150 ? -15.174 0.977 7.239 1.00 91.25 150 LYS A C 1
ATOM 1267 O O . LYS A 1 150 ? -14.187 1.366 6.619 1.00 91.25 150 LYS A O 1
ATOM 1272 N N . MET A 1 151 ? -15.080 0.477 8.470 1.00 91.94 151 MET A N 1
ATOM 1273 C CA . MET A 1 151 ? -13.829 0.429 9.231 1.00 91.94 151 MET A CA 1
ATOM 1274 C C . MET A 1 151 ? -12.778 -0.477 8.574 1.00 91.94 151 MET A C 1
ATOM 1276 O O . MET A 1 151 ? -11.627 -0.071 8.438 1.00 91.94 151 MET A O 1
ATOM 1280 N N . ILE A 1 152 ? -13.169 -1.657 8.080 1.00 90.00 152 ILE A N 1
ATOM 1281 C CA . ILE A 1 152 ? -12.275 -2.540 7.308 1.00 90.00 152 ILE A CA 1
ATOM 1282 C C . ILE A 1 152 ? -11.783 -1.834 6.038 1.00 90.00 152 ILE A C 1
ATOM 1284 O O . ILE A 1 152 ? -10.593 -1.871 5.725 1.00 90.00 152 ILE A O 1
ATOM 1288 N N . SER A 1 153 ? -12.683 -1.150 5.325 1.00 90.38 153 SER A N 1
ATOM 1289 C CA . SER A 1 153 ? -12.335 -0.409 4.105 1.00 90.38 153 SER A CA 1
ATOM 1290 C C . SER A 1 153 ? -11.351 0.732 4.388 1.00 90.38 153 SER A C 1
ATOM 1292 O O . SER A 1 153 ? -10.365 0.882 3.666 1.00 90.38 153 SER A O 1
ATOM 1294 N N . LEU A 1 154 ? -11.575 1.493 5.464 1.00 93.31 154 LEU A N 1
ATOM 1295 C CA . LEU A 1 154 ? -10.674 2.548 5.927 1.00 93.31 154 LEU A CA 1
ATOM 1296 C C . LEU A 1 154 ? -9.308 1.979 6.333 1.00 93.31 154 LEU A C 1
ATOM 1298 O O . LEU A 1 154 ? -8.273 2.476 5.890 1.00 93.31 154 LEU A O 1
ATOM 1302 N N . ALA A 1 155 ? -9.293 0.914 7.133 1.00 92.50 155 ALA A N 1
ATOM 1303 C CA . ALA A 1 155 ? -8.065 0.274 7.584 1.00 92.50 155 ALA A CA 1
ATOM 1304 C C . ALA A 1 155 ? -7.248 -0.297 6.416 1.00 92.50 155 ALA A C 1
ATOM 1306 O O . ALA A 1 155 ? -6.026 -0.160 6.410 1.00 92.50 155 ALA A O 1
ATOM 1307 N N . SER A 1 156 ? -7.900 -0.867 5.398 1.00 90.19 156 SER A N 1
ATOM 1308 C CA . SER A 1 156 ? -7.248 -1.340 4.170 1.00 90.19 156 SER A CA 1
ATOM 1309 C C . SER A 1 156 ? -6.570 -0.207 3.388 1.00 90.19 156 SER A C 1
ATOM 1311 O O . SER A 1 156 ? -5.427 -0.345 2.936 1.00 90.19 156 SER A O 1
ATOM 1313 N N . ASP A 1 157 ? -7.235 0.946 3.258 1.00 91.19 157 ASP A N 1
ATOM 1314 C CA . ASP A 1 157 ? -6.664 2.112 2.575 1.00 91.19 157 ASP A CA 1
ATOM 1315 C C . ASP A 1 157 ? -5.494 2.713 3.377 1.00 91.19 157 ASP A C 1
ATOM 1317 O O . ASP A 1 157 ? -4.447 3.014 2.803 1.00 91.19 157 ASP A O 1
ATOM 1321 N N . ILE A 1 158 ? -5.606 2.779 4.711 1.00 93.44 158 ILE A N 1
ATOM 1322 C CA . ILE A 1 158 ? -4.513 3.178 5.618 1.00 93.44 158 ILE A CA 1
ATOM 1323 C C . ILE A 1 158 ? -3.322 2.220 5.505 1.00 93.44 158 ILE A C 1
ATOM 1325 O O . ILE A 1 158 ? -2.175 2.665 5.407 1.00 93.44 158 ILE A O 1
ATOM 1329 N N . CYS A 1 159 ? -3.574 0.908 5.479 1.00 91.25 159 CYS A N 1
ATOM 1330 C CA . CYS A 1 159 ? -2.535 -0.095 5.275 1.00 91.25 159 CYS A CA 1
ATOM 1331 C C . CYS A 1 159 ? -1.811 0.121 3.950 1.00 91.25 159 CYS A C 1
ATOM 1333 O O . CYS A 1 159 ? -0.584 0.113 3.909 1.00 91.25 159 CYS A O 1
ATOM 1335 N N . SER A 1 160 ? -2.569 0.334 2.875 1.00 90.94 160 SER A N 1
ATOM 1336 C CA . SER A 1 160 ? -2.049 0.556 1.526 1.00 90.94 160 SER A CA 1
ATOM 1337 C C . SER A 1 160 ? -1.212 1.834 1.440 1.00 90.94 160 SER A C 1
ATOM 1339 O O . SER A 1 160 ? -0.124 1.830 0.859 1.00 90.94 160 SER A O 1
ATOM 1341 N N . PHE A 1 161 ? -1.680 2.909 2.076 1.00 93.56 161 PHE A N 1
ATOM 1342 C CA . PHE A 1 161 ? -0.957 4.169 2.220 1.00 93.56 161 PHE A CA 1
ATOM 1343 C C . PHE A 1 161 ? 0.386 3.968 2.929 1.00 93.56 161 PHE A C 1
ATOM 1345 O O . PHE A 1 161 ? 1.439 4.353 2.412 1.00 93.56 161 PHE A O 1
ATOM 1352 N N . PHE A 1 162 ? 0.366 3.318 4.094 1.00 93.38 162 PHE A N 1
ATOM 1353 C CA . PHE A 1 162 ? 1.574 3.081 4.876 1.00 93.38 162 PHE A CA 1
ATOM 1354 C C . PHE A 1 162 ? 2.540 2.134 4.155 1.00 93.38 162 PHE A C 1
ATOM 1356 O O . PHE A 1 162 ? 3.742 2.389 4.102 1.00 93.38 162 PHE A O 1
ATOM 1363 N N . LEU A 1 163 ? 2.014 1.087 3.517 1.00 89.75 163 LEU A N 1
ATOM 1364 C CA . LEU A 1 163 ? 2.764 0.138 2.701 1.00 89.75 163 LEU A CA 1
ATOM 1365 C C . LEU A 1 163 ? 3.513 0.820 1.551 1.00 89.75 163 LEU A C 1
ATOM 1367 O O . LEU A 1 163 ? 4.686 0.523 1.309 1.00 89.75 163 LEU A O 1
ATOM 1371 N N . LEU A 1 164 ? 2.867 1.760 0.858 1.00 91.44 164 LEU A N 1
ATOM 1372 C CA . LEU A 1 164 ? 3.530 2.549 -0.176 1.00 91.44 164 LEU A CA 1
ATOM 1373 C C . LEU A 1 164 ? 4.698 3.358 0.407 1.00 91.44 164 LEU A C 1
ATOM 1375 O O . LEU A 1 164 ? 5.788 3.348 -0.167 1.00 91.44 164 LEU A O 1
ATOM 1379 N N . GLY A 1 165 ? 4.488 4.007 1.558 1.00 92.44 165 GLY A N 1
ATOM 1380 C CA . GLY A 1 165 ? 5.537 4.731 2.281 1.00 92.44 165 GLY A CA 1
ATOM 1381 C C . GLY A 1 165 ? 6.732 3.842 2.607 1.00 92.44 165 GLY A C 1
ATOM 1382 O O . GLY A 1 165 ? 7.867 4.181 2.279 1.00 92.44 165 GLY A O 1
ATOM 1383 N N . LEU A 1 166 ? 6.474 2.651 3.145 1.00 88.75 166 LEU A N 1
ATOM 1384 C CA . LEU A 1 166 ? 7.518 1.678 3.444 1.00 88.75 166 LEU A CA 1
ATOM 1385 C C . LEU A 1 166 ? 8.300 1.251 2.202 1.00 88.75 166 LEU A C 1
ATOM 1387 O O . LEU A 1 166 ? 9.524 1.187 2.248 1.00 88.75 166 LEU A O 1
ATOM 1391 N N . HIS A 1 167 ? 7.634 0.988 1.077 1.00 88.88 167 HIS A N 1
ATOM 1392 C CA . HIS A 1 167 ? 8.343 0.628 -0.151 1.00 88.88 167 HIS A CA 1
ATOM 1393 C C . HIS A 1 167 ? 9.182 1.766 -0.724 1.00 88.88 167 HIS A C 1
ATOM 1395 O O . HIS A 1 167 ? 10.244 1.492 -1.279 1.00 88.88 167 HIS A O 1
ATOM 1401 N N . ILE A 1 168 ? 8.738 3.016 -0.587 1.00 89.81 168 ILE A N 1
ATOM 1402 C CA . ILE A 1 168 ? 9.517 4.177 -1.023 1.00 89.81 168 ILE A CA 1
ATOM 1403 C C . ILE A 1 168 ? 10.750 4.379 -0.138 1.00 89.81 168 ILE A C 1
ATOM 1405 O O . ILE A 1 168 ? 11.834 4.644 -0.656 1.00 89.81 168 ILE A O 1
ATOM 1409 N N . THR A 1 169 ? 10.612 4.213 1.176 1.00 86.75 169 THR A N 1
ATOM 1410 C CA . THR A 1 169 ? 11.706 4.440 2.128 1.00 86.75 169 THR A CA 1
ATOM 1411 C C . THR A 1 169 ? 12.710 3.287 2.179 1.00 86.75 169 THR A C 1
ATOM 1413 O O . THR A 1 169 ? 13.915 3.523 2.284 1.00 86.75 169 THR A O 1
ATOM 1416 N N . TYR A 1 170 ? 12.235 2.043 2.104 1.00 76.56 170 TYR A N 1
ATOM 1417 C CA . TYR A 1 170 ? 13.037 0.842 2.324 1.00 76.56 170 TYR A CA 1
ATOM 1418 C C . TYR A 1 170 ? 13.169 0.040 1.021 1.00 76.56 170 TYR A C 1
ATOM 1420 O O . TYR A 1 170 ? 12.288 -0.767 0.691 1.00 76.56 170 TYR A O 1
ATOM 1428 N N . PRO A 1 171 ? 14.264 0.217 0.254 1.00 65.00 171 PRO A N 1
ATOM 1429 C CA . PRO A 1 171 ? 14.483 -0.557 -0.958 1.00 65.00 171 PRO A CA 1
ATOM 1430 C C . PRO A 1 171 ? 14.561 -2.048 -0.622 1.00 65.00 171 PRO A C 1
ATOM 1432 O O . PRO A 1 171 ? 15.366 -2.502 0.190 1.00 65.00 171 PRO A O 1
ATOM 1435 N N . THR A 1 172 ? 13.710 -2.844 -1.264 1.00 65.44 172 THR A N 1
ATOM 1436 C CA . THR A 1 172 ? 13.685 -4.287 -1.025 1.00 65.44 172 THR A CA 1
ATOM 1437 C C . THR A 1 172 ? 14.736 -5.001 -1.867 1.00 65.44 172 THR A C 1
ATOM 1439 O O . THR A 1 172 ? 14.747 -4.899 -3.096 1.00 65.44 172 THR A O 1
ATOM 1442 N N . HIS A 1 173 ? 15.585 -5.788 -1.209 1.00 56.50 173 HIS A N 1
ATOM 1443 C CA . HIS A 1 173 ? 16.574 -6.637 -1.865 1.00 56.50 173 HIS A CA 1
ATOM 1444 C C . HIS A 1 173 ? 16.160 -8.103 -1.795 1.00 56.50 173 HIS A C 1
ATOM 1446 O O . HIS A 1 173 ? 16.039 -8.640 -0.696 1.00 56.50 173 HIS A O 1
ATOM 1452 N N . SER A 1 174 ? 15.986 -8.723 -2.973 1.00 55.03 174 SER A N 1
ATOM 1453 C CA . SER A 1 174 ? 15.864 -10.171 -3.222 1.00 55.03 174 SER A CA 1
ATOM 1454 C C . SER A 1 174 ? 15.448 -10.987 -1.995 1.00 55.03 174 SER A C 1
ATOM 1456 O O . SER A 1 174 ? 16.248 -11.747 -1.448 1.00 55.03 174 SER A O 1
ATOM 1458 N N . ASN A 1 175 ? 14.212 -10.797 -1.536 1.00 57.50 175 ASN A N 1
ATOM 1459 C CA . ASN A 1 175 ? 13.684 -11.572 -0.423 1.00 57.50 175 ASN A CA 1
ATOM 1460 C C . ASN A 1 175 ? 13.427 -13.021 -0.855 1.00 57.50 175 ASN A C 1
ATOM 1462 O O . ASN A 1 175 ? 13.112 -13.282 -2.018 1.00 57.50 175 ASN A O 1
ATOM 1466 N N . SER A 1 176 ? 13.577 -13.952 0.089 1.00 53.75 176 SER A N 1
ATOM 1467 C CA . SER A 1 176 ? 13.056 -15.307 -0.058 1.00 53.75 176 SER A CA 1
ATOM 1468 C C . SER A 1 176 ? 11.541 -15.221 -0.198 1.00 53.75 176 SER A C 1
ATOM 1470 O O . SER A 1 176 ? 10.890 -14.653 0.677 1.00 53.75 176 SER A O 1
ATOM 1472 N N . HIS A 1 177 ? 11.008 -15.760 -1.287 1.00 61.72 177 HIS A N 1
ATOM 1473 C CA . HIS A 1 177 ? 9.566 -15.877 -1.484 1.00 61.72 177 HIS A CA 1
ATOM 1474 C C . HIS A 1 177 ? 9.084 -17.199 -0.925 1.00 61.72 177 HIS A C 1
ATOM 1476 O O . HIS A 1 177 ? 9.817 -18.195 -0.974 1.00 61.72 177 HIS A O 1
ATOM 1482 N N . GLU A 1 178 ? 7.845 -17.220 -0.457 1.00 59.22 178 GLU A N 1
ATOM 1483 C CA . GLU A 1 178 ? 7.185 -18.485 -0.188 1.00 59.22 178 GLU A CA 1
ATOM 1484 C C . GLU A 1 178 ? 6.672 -19.085 -1.497 1.00 59.22 178 GLU A C 1
ATOM 1486 O O . GLU A 1 178 ? 6.115 -18.414 -2.365 1.00 59.22 178 GLU A O 1
ATOM 1491 N N . SER A 1 179 ? 6.908 -20.383 -1.669 1.00 55.81 179 SER A N 1
ATOM 1492 C CA . SER A 1 179 ? 6.430 -21.148 -2.822 1.00 55.81 179 SER A CA 1
ATOM 1493 C C . SER A 1 179 ? 4.943 -21.495 -2.725 1.00 55.81 179 SER A C 1
ATOM 1495 O O . SER A 1 179 ? 4.364 -21.996 -3.688 1.00 55.81 179 SER A O 1
ATOM 1497 N N . PHE A 1 180 ? 4.331 -21.251 -1.567 1.00 59.88 180 PHE A N 1
ATOM 1498 C CA . PHE A 1 180 ? 2.939 -21.554 -1.275 1.00 59.88 180 PHE A CA 1
ATOM 1499 C C . PHE A 1 180 ? 2.202 -20.258 -0.973 1.00 59.88 180 PHE A C 1
ATOM 1501 O O . PHE A 1 180 ? 2.751 -19.376 -0.320 1.00 59.88 180 PHE A O 1
ATOM 1508 N N . LYS A 1 181 ? 0.959 -20.150 -1.456 1.00 61.72 181 LYS A N 1
ATOM 1509 C CA . LYS A 1 181 ? 0.098 -19.023 -1.109 1.00 61.72 181 LYS A CA 1
ATOM 1510 C C . LYS A 1 181 ? -0.085 -19.033 0.414 1.00 61.72 181 LYS A C 1
ATOM 1512 O O . LYS A 1 181 ? -0.586 -20.045 0.917 1.00 61.72 181 LYS A O 1
ATOM 1517 N N . PRO A 1 182 ? 0.293 -17.968 1.139 1.00 59.97 182 PRO A N 1
ATOM 1518 C CA . PRO A 1 182 ? 0.040 -17.908 2.560 1.00 59.97 182 PRO A CA 1
ATOM 1519 C C . PRO A 1 182 ? -1.468 -18.002 2.766 1.00 59.97 182 PRO A C 1
ATOM 1521 O O . PRO A 1 182 ? -2.257 -17.277 2.154 1.00 59.97 182 PRO A O 1
ATOM 1524 N N . GLN A 1 183 ? -1.879 -18.928 3.625 1.00 56.97 183 GLN A N 1
ATOM 1525 C CA . GLN A 1 183 ? -3.153 -18.790 4.307 1.00 56.97 183 GLN A CA 1
ATOM 1526 C C . GLN A 1 183 ? -2.899 -17.697 5.342 1.00 56.97 183 GLN A C 1
ATOM 1528 O O . GLN A 1 183 ? -2.539 -18.009 6.460 1.00 56.97 183 GLN A O 1
ATOM 1533 N N . SER A 1 184 ? -2.893 -16.420 4.965 1.00 60.12 184 SER A N 1
ATOM 1534 C CA . SER A 1 184 ? -2.835 -15.328 5.938 1.00 60.12 184 SER A CA 1
ATOM 1535 C C . SER A 1 184 ? -4.257 -14.858 6.195 1.00 60.12 184 SER A C 1
ATOM 1537 O O . SER A 1 184 ? -5.003 -14.503 5.285 1.00 60.12 184 SER A O 1
ATOM 1539 N N . SER A 1 185 ? -4.676 -14.949 7.446 1.00 67.00 185 SER A N 1
ATOM 1540 C CA . SER A 1 185 ? -5.919 -14.372 7.931 1.00 67.00 185 SER A CA 1
ATOM 1541 C C . SER A 1 185 ? -5.555 -13.471 9.104 1.00 67.00 185 SER A C 1
ATOM 1543 O O . SER A 1 185 ? -4.684 -13.811 9.914 1.00 67.00 185 SER A O 1
ATOM 1545 N N . GLY A 1 186 ? -6.074 -12.249 9.064 1.00 76.50 186 GLY A N 1
ATOM 1546 C CA . GLY A 1 186 ? -5.837 -11.232 10.070 1.00 76.50 186 GLY A CA 1
ATOM 1547 C C . GLY A 1 186 ? -7.001 -11.205 11.043 1.00 76.50 186 GLY A C 1
ATOM 1548 O O . GLY A 1 186 ? -8.152 -11.344 10.650 1.00 76.50 186 GLY A O 1
ATOM 1549 N N . LEU A 1 187 ? -6.713 -10.982 12.315 1.00 85.38 187 LEU A N 1
ATOM 1550 C CA . LEU A 1 187 ? -7.756 -10.893 13.325 1.00 85.38 187 LEU A CA 1
ATOM 1551 C C . LEU A 1 187 ? -8.245 -9.449 13.443 1.00 85.38 187 LEU A C 1
ATOM 1553 O O . LEU A 1 187 ? -7.437 -8.532 13.573 1.00 85.38 187 LEU A O 1
ATOM 1557 N N . LEU A 1 188 ? -9.553 -9.243 13.439 1.00 88.31 188 LEU A N 1
ATOM 1558 C CA . LEU A 1 188 ? -10.191 -7.968 13.738 1.00 88.31 188 LEU A CA 1
ATOM 1559 C C . LEU A 1 188 ? -10.719 -7.975 15.164 1.00 88.31 188 LEU A C 1
ATOM 1561 O O . LEU A 1 188 ? -11.275 -8.977 15.607 1.00 88.31 188 LEU A O 1
ATOM 1565 N N . ALA A 1 189 ? -10.603 -6.846 15.853 1.00 88.81 189 ALA A N 1
ATOM 1566 C CA . ALA A 1 189 ? -11.229 -6.634 17.145 1.00 88.81 189 ALA A CA 1
ATOM 1567 C C . ALA A 1 189 ? -11.834 -5.231 17.240 1.00 88.81 189 ALA A C 1
ATOM 1569 O O . ALA A 1 189 ? -11.219 -4.256 16.813 1.00 88.81 189 ALA A O 1
ATOM 1570 N N . PHE A 1 190 ? -13.011 -5.130 17.845 1.00 88.94 190 PHE A N 1
ATOM 1571 C CA . PHE A 1 190 ? -13.622 -3.875 18.266 1.00 88.94 190 PHE A CA 1
ATOM 1572 C C . PHE A 1 190 ? -13.787 -3.903 19.782 1.00 88.94 190 PHE A C 1
ATOM 1574 O O . PHE A 1 190 ? -14.245 -4.903 20.333 1.00 88.94 190 PHE A O 1
ATOM 1581 N N . THR A 1 191 ? -13.397 -2.825 20.455 1.00 86.19 191 THR A N 1
ATOM 1582 C CA . THR A 1 191 ? -13.486 -2.681 21.912 1.00 86.19 191 THR A CA 1
ATOM 1583 C C . THR A 1 191 ? -14.078 -1.322 22.278 1.00 86.19 191 THR A C 1
ATOM 1585 O O . THR A 1 191 ? -13.667 -0.308 21.719 1.00 86.19 191 THR A O 1
ATOM 1588 N N . GLY A 1 192 ? -15.001 -1.294 23.238 1.00 81.38 192 GLY A N 1
ATOM 1589 C CA . GLY A 1 192 ? -15.659 -0.088 23.757 1.00 81.38 192 GLY A CA 1
ATOM 1590 C C . GLY A 1 192 ? -16.696 -0.491 24.805 1.00 81.38 192 GLY A C 1
ATOM 1591 O O . GLY A 1 192 ? -16.348 -1.160 25.774 1.00 81.38 192 GLY A O 1
ATOM 1592 N N . ASN A 1 193 ? -17.977 -0.207 24.561 1.00 73.88 193 ASN A N 1
ATOM 1593 C CA . ASN A 1 193 ? -19.099 -0.681 25.397 1.00 73.88 193 ASN A CA 1
ATOM 1594 C C . ASN A 1 193 ? -19.363 -2.198 25.349 1.00 73.88 193 ASN A C 1
ATOM 1596 O O . ASN A 1 193 ? -20.286 -2.708 25.977 1.00 73.88 193 ASN A O 1
ATOM 1600 N N . GLY A 1 194 ? -18.549 -2.915 24.591 1.00 74.12 194 GLY A N 1
ATOM 1601 C CA . GLY A 1 194 ? -18.550 -4.354 24.421 1.00 74.12 194 GLY A CA 1
ATOM 1602 C C . GLY A 1 194 ? -17.288 -4.746 23.666 1.00 74.12 194 GLY A C 1
ATOM 1603 O O . GLY A 1 194 ? -16.412 -3.905 23.417 1.00 74.12 194 GLY A O 1
ATOM 1604 N N . GLN A 1 195 ? -17.185 -6.019 23.308 1.00 78.12 195 GLN A N 1
ATOM 1605 C CA . GLN A 1 195 ? -16.046 -6.529 22.559 1.00 78.12 195 GLN A CA 1
ATOM 1606 C C . GLN A 1 195 ? -16.526 -7.465 21.448 1.00 78.12 195 GLN A C 1
ATOM 1608 O O . GLN A 1 195 ? -17.367 -8.328 21.679 1.00 78.12 195 GLN A O 1
ATOM 1613 N N . TYR A 1 196 ? -15.977 -7.290 20.250 1.00 81.62 196 TYR A N 1
ATOM 1614 C CA . TYR A 1 196 ? -16.261 -8.117 19.077 1.00 81.62 196 TYR A CA 1
ATOM 1615 C C . TYR A 1 196 ? -14.945 -8.531 18.431 1.00 81.62 196 TYR A C 1
ATOM 1617 O O . TYR A 1 196 ? -14.037 -7.709 18.320 1.00 81.62 196 TYR A O 1
ATOM 1625 N N . ILE A 1 197 ? -14.829 -9.788 18.006 1.00 81.31 197 ILE A N 1
ATOM 1626 C CA . ILE A 1 197 ? -13.608 -10.346 17.409 1.00 81.31 197 ILE A CA 1
ATOM 1627 C C . ILE A 1 197 ? -13.977 -11.233 16.226 1.00 81.31 197 ILE A C 1
ATOM 1629 O O . ILE A 1 197 ? -14.818 -12.113 16.357 1.00 81.31 197 ILE A O 1
ATOM 1633 N N . MET A 1 198 ? -13.295 -11.087 15.096 1.00 80.81 198 MET A N 1
ATOM 1634 C CA . MET A 1 198 ? -13.496 -11.980 13.955 1.00 80.81 198 MET A CA 1
ATOM 1635 C C . MET A 1 198 ? -12.200 -12.243 13.198 1.00 80.81 198 MET A C 1
ATOM 1637 O O . MET A 1 198 ? -11.280 -11.430 13.237 1.00 80.81 198 MET A O 1
ATOM 1641 N N . ASP A 1 199 ? -12.143 -13.366 12.487 1.00 77.19 199 ASP A N 1
ATOM 1642 C CA . ASP A 1 199 ? -11.088 -13.613 11.506 1.00 77.19 199 ASP A CA 1
ATOM 1643 C C . ASP A 1 199 ? -11.493 -13.003 10.153 1.00 77.19 199 ASP A C 1
ATOM 1645 O O . ASP A 1 199 ? -12.614 -13.203 9.687 1.00 77.19 199 ASP A O 1
ATOM 1649 N N . GLU A 1 200 ? -10.591 -12.252 9.529 1.00 79.31 200 GLU A N 1
ATOM 1650 C CA . GLU A 1 200 ? -10.785 -11.591 8.237 1.00 79.31 200 GLU A CA 1
ATOM 1651 C C . GLU A 1 200 ? -9.599 -11.925 7.329 1.00 79.31 200 GLU A C 1
ATOM 1653 O O . GLU A 1 200 ? -8.434 -11.677 7.653 1.00 79.31 200 GLU A O 1
ATOM 1658 N N . HIS A 1 201 ? -9.873 -12.499 6.159 1.00 76.19 201 HIS A N 1
ATOM 1659 C CA . HIS A 1 201 ? -8.804 -12.866 5.236 1.00 76.19 201 HIS A CA 1
ATOM 1660 C C . HIS A 1 201 ? -8.123 -11.616 4.670 1.00 76.19 201 HIS A C 1
ATOM 1662 O O . HIS A 1 201 ? -8.768 -10.764 4.066 1.00 76.19 201 HIS A O 1
ATOM 1668 N N . SER A 1 202 ? -6.801 -11.531 4.818 1.00 74.94 202 SER A N 1
ATOM 1669 C CA . SER A 1 202 ? -6.011 -10.441 4.253 1.00 74.94 202 SER A CA 1
ATOM 1670 C C . SER A 1 202 ? -4.576 -10.887 4.031 1.00 74.94 202 SER A C 1
ATOM 1672 O O . SER A 1 202 ? -3.939 -11.444 4.925 1.00 74.94 202 SER A O 1
ATOM 1674 N N . ASP A 1 203 ? -4.063 -10.623 2.831 1.00 70.25 203 ASP A N 1
ATOM 1675 C CA . ASP A 1 203 ? -2.655 -10.805 2.483 1.00 70.25 203 ASP A CA 1
ATOM 1676 C C . ASP A 1 203 ? -1.850 -9.497 2.564 1.00 70.25 203 ASP A C 1
ATOM 1678 O O . ASP A 1 203 ? -0.644 -9.491 2.299 1.00 70.25 203 ASP A O 1
ATOM 1682 N N . ILE A 1 204 ? -2.487 -8.401 2.988 1.00 72.94 204 ILE A N 1
ATOM 1683 C CA . ILE A 1 204 ? -1.846 -7.106 3.216 1.00 72.94 204 ILE A CA 1
ATOM 1684 C C . ILE A 1 204 ? -0.771 -7.267 4.305 1.00 72.94 204 ILE A C 1
ATOM 1686 O O . ILE A 1 204 ? -0.999 -7.905 5.328 1.00 72.94 204 ILE A O 1
ATOM 1690 N N . PHE A 1 205 ? 0.422 -6.705 4.079 1.00 71.12 205 PHE A N 1
ATOM 1691 C CA . PHE A 1 205 ? 1.607 -6.858 4.944 1.00 71.12 205 PHE A CA 1
ATOM 1692 C C . PHE A 1 205 ? 2.186 -8.276 5.059 1.00 71.12 205 PHE A C 1
ATOM 1694 O O . PHE A 1 205 ? 3.116 -8.469 5.837 1.00 71.12 205 PHE A O 1
ATOM 1701 N N . SER A 1 206 ? 1.777 -9.249 4.236 1.00 69.56 206 SER A N 1
ATOM 1702 C CA . SER A 1 206 ? 2.397 -10.592 4.263 1.00 69.56 206 SER A CA 1
ATOM 1703 C C . SER A 1 206 ? 3.870 -10.598 3.799 1.00 69.56 206 SER A C 1
ATOM 1705 O O . SER A 1 206 ? 4.559 -11.604 3.915 1.00 69.56 206 SER A O 1
ATOM 1707 N N . TYR A 1 207 ? 4.391 -9.476 3.291 1.00 65.19 207 TYR A N 1
ATOM 1708 C CA . TYR A 1 207 ? 5.777 -9.349 2.838 1.00 65.19 207 TYR A CA 1
ATOM 1709 C C . TYR A 1 207 ? 6.786 -9.140 3.987 1.00 65.19 207 TYR A C 1
ATOM 1711 O O . TYR A 1 207 ? 6.442 -8.554 5.011 1.00 65.19 207 TYR A O 1
ATOM 1719 N N . PRO A 1 208 ? 8.061 -9.550 3.812 1.00 61.19 208 PRO A N 1
ATOM 1720 C CA . PRO A 1 208 ? 9.116 -9.326 4.792 1.00 61.19 208 PRO A CA 1
ATOM 1721 C C . PRO A 1 208 ? 9.420 -7.841 5.002 1.00 61.19 208 PRO A C 1
ATOM 1723 O O . PRO A 1 208 ? 10.051 -7.202 4.152 1.00 61.19 208 PRO A O 1
ATOM 1726 N N . LEU A 1 209 ? 9.023 -7.326 6.164 1.00 66.94 209 LEU A N 1
ATOM 1727 C CA . LEU A 1 209 ? 9.405 -6.011 6.662 1.00 66.94 209 LEU A CA 1
ATOM 1728 C C . LEU A 1 209 ? 10.826 -6.062 7.241 1.00 66.94 209 LEU A C 1
ATOM 1730 O O . LEU A 1 209 ? 11.170 -6.949 8.029 1.00 66.94 209 LEU A O 1
ATOM 1734 N N . LEU A 1 210 ? 11.657 -5.102 6.839 1.00 67.38 210 LEU A N 1
ATOM 1735 C CA . LEU A 1 210 ? 12.896 -4.760 7.529 1.00 67.38 210 LEU A CA 1
ATOM 1736 C C . LEU A 1 210 ? 12.857 -3.261 7.788 1.00 67.38 210 LEU A C 1
ATOM 1738 O O . LEU A 1 210 ? 12.995 -2.473 6.855 1.00 67.38 210 LEU A O 1
ATOM 1742 N N . LEU A 1 211 ? 12.647 -2.898 9.048 1.00 72.75 211 LEU A N 1
ATOM 1743 C CA . LEU A 1 211 ? 12.698 -1.513 9.489 1.00 72.75 211 LEU A CA 1
ATOM 1744 C C . LEU A 1 211 ? 14.012 -1.295 10.218 1.00 72.75 211 LEU A C 1
ATOM 1746 O O . LEU A 1 211 ? 14.257 -1.872 11.276 1.00 72.75 211 LEU A O 1
ATOM 1750 N N . GLU A 1 212 ? 14.861 -0.496 9.590 1.00 73.44 212 GLU A N 1
ATOM 1751 C CA . GLU A 1 212 ? 16.107 -0.008 10.161 1.00 73.44 212 GLU A CA 1
ATOM 1752 C C . GLU A 1 212 ? 15.823 1.329 10.861 1.00 73.44 212 GLU A C 1
ATOM 1754 O O . GLU A 1 212 ? 15.122 2.193 10.321 1.00 73.44 212 GLU A O 1
ATOM 1759 N N . GLU A 1 213 ? 16.317 1.476 12.090 1.00 78.19 213 GLU A N 1
ATOM 1760 C CA . GLU A 1 213 ? 16.030 2.623 12.961 1.00 78.19 213 GLU A CA 1
ATOM 1761 C C . GLU A 1 213 ? 16.508 3.952 12.358 1.00 78.19 213 GLU A C 1
ATOM 1763 O O . GLU A 1 213 ? 15.800 4.956 12.409 1.00 78.19 213 GLU A O 1
ATOM 1768 N N . ASP A 1 214 ? 17.659 3.939 11.689 1.00 79.25 214 ASP A N 1
ATOM 1769 C CA . ASP A 1 214 ? 18.253 5.088 10.997 1.00 79.25 214 ASP A CA 1
ATOM 1770 C C . ASP A 1 214 ? 17.427 5.577 9.794 1.00 79.25 214 ASP A C 1
ATOM 1772 O O . ASP A 1 214 ? 17.609 6.698 9.317 1.00 79.25 214 ASP A O 1
ATOM 1776 N N . ARG A 1 215 ? 16.482 4.766 9.312 1.00 80.81 215 ARG A N 1
ATOM 1777 C CA . ARG A 1 215 ? 15.590 5.095 8.192 1.00 80.81 215 ARG A CA 1
ATOM 1778 C C . ARG A 1 215 ? 14.202 5.560 8.627 1.00 80.81 215 ARG A C 1
ATOM 1780 O O . ARG A 1 215 ? 13.438 6.014 7.777 1.00 80.81 215 ARG A O 1
ATOM 1787 N N . VAL A 1 216 ? 13.876 5.508 9.920 1.00 85.25 216 VAL A N 1
ATOM 1788 C CA . VAL A 1 216 ? 12.568 5.950 10.440 1.00 85.25 216 VAL A CA 1
ATOM 1789 C C . VAL A 1 216 ? 12.300 7.418 10.097 1.00 85.25 216 VAL A C 1
ATOM 1791 O O . VAL A 1 216 ? 11.226 7.748 9.603 1.00 85.25 216 VAL A O 1
ATOM 1794 N N . GLN A 1 217 ? 13.303 8.289 10.239 1.00 86.75 217 GLN A N 1
ATOM 1795 C CA . GLN A 1 217 ? 13.177 9.706 9.868 1.00 86.75 217 GLN A CA 1
ATOM 1796 C C . GLN A 1 217 ? 12.869 9.897 8.375 1.00 86.75 217 GLN A C 1
ATOM 1798 O O . GLN A 1 217 ? 12.133 10.806 7.996 1.00 86.75 217 GLN A O 1
ATOM 1803 N N . ALA A 1 218 ? 13.401 9.027 7.511 1.00 87.75 218 ALA A N 1
ATOM 1804 C CA . ALA A 1 218 ? 13.101 9.072 6.084 1.00 87.75 218 ALA A CA 1
ATOM 1805 C C . ALA A 1 218 ? 11.651 8.648 5.799 1.00 87.75 218 ALA A C 1
ATOM 1807 O O . ALA A 1 218 ? 11.016 9.224 4.917 1.00 87.75 218 ALA A O 1
ATOM 1808 N N . LEU A 1 219 ? 11.099 7.693 6.556 1.00 90.06 219 LEU A N 1
ATOM 1809 C CA . LEU A 1 219 ? 9.679 7.342 6.475 1.00 90.06 219 LEU A CA 1
ATOM 1810 C C . LEU A 1 219 ? 8.796 8.522 6.900 1.00 90.06 219 LEU A C 1
ATOM 1812 O O . LEU A 1 219 ? 7.877 8.892 6.170 1.00 90.06 219 LEU A O 1
ATOM 1816 N N . GLU A 1 220 ? 9.117 9.167 8.024 1.00 90.31 220 GLU A N 1
ATOM 1817 C CA . GLU A 1 220 ? 8.399 10.356 8.504 1.00 90.31 220 GLU A CA 1
ATOM 1818 C C . GLU A 1 220 ? 8.459 11.536 7.524 1.00 90.31 220 GLU A C 1
ATOM 1820 O O . GLU A 1 220 ? 7.517 12.322 7.451 1.00 90.31 220 GLU A O 1
ATOM 1825 N N . ALA A 1 221 ? 9.532 11.654 6.737 1.00 90.25 221 ALA A N 1
ATOM 1826 C CA . ALA A 1 221 ? 9.651 12.671 5.696 1.00 90.25 221 ALA A CA 1
ATOM 1827 C C . ALA A 1 221 ? 8.830 12.346 4.432 1.00 90.25 221 ALA A C 1
ATOM 1829 O O . ALA A 1 221 ? 8.371 13.260 3.742 1.00 90.25 221 ALA A O 1
ATOM 1830 N N . VAL A 1 222 ? 8.645 11.059 4.116 1.00 92.75 222 VAL A N 1
ATOM 1831 C CA . VAL A 1 222 ? 7.957 10.582 2.903 1.00 92.75 222 VAL A CA 1
ATOM 1832 C C . VAL A 1 222 ? 6.437 10.525 3.081 1.00 92.75 222 VAL A C 1
ATOM 1834 O O . VAL A 1 222 ? 5.706 10.929 2.174 1.00 92.75 222 VAL A O 1
ATOM 1837 N N . LEU A 1 223 ? 5.935 10.071 4.235 1.00 95.12 223 LEU A N 1
ATOM 1838 C CA . LEU A 1 223 ? 4.491 9.915 4.476 1.00 95.12 223 LEU A CA 1
ATOM 1839 C C . LEU A 1 223 ? 3.670 11.198 4.219 1.00 95.12 223 LEU A C 1
ATOM 1841 O O . LEU A 1 223 ? 2.642 11.096 3.544 1.00 95.12 223 LEU A O 1
ATOM 1845 N N . PRO A 1 224 ? 4.093 12.406 4.653 1.00 95.25 224 PRO A N 1
ATOM 1846 C CA . PRO A 1 224 ? 3.372 13.643 4.349 1.00 95.25 224 PRO A CA 1
ATOM 1847 C C . PRO A 1 224 ? 3.244 13.921 2.846 1.00 95.25 224 PRO A C 1
ATOM 1849 O O . PRO A 1 224 ? 2.212 14.416 2.398 1.00 95.25 224 PRO A O 1
ATOM 1852 N N . GLN A 1 225 ? 4.270 13.585 2.059 1.00 94.19 225 GLN A N 1
ATOM 1853 C CA . GLN A 1 225 ? 4.294 13.826 0.612 1.00 94.19 225 GLN A CA 1
ATOM 1854 C C . GLN A 1 225 ? 3.295 12.921 -0.111 1.00 94.19 225 GLN A C 1
ATOM 1856 O O . GLN A 1 225 ? 2.546 13.380 -0.971 1.00 94.19 225 GLN A O 1
ATOM 1861 N N . ILE A 1 226 ? 3.249 11.639 0.272 1.00 95.06 226 ILE A N 1
ATOM 1862 C CA . ILE A 1 226 ? 2.260 10.688 -0.247 1.00 95.06 226 ILE A CA 1
ATOM 1863 C C . ILE A 1 226 ? 0.854 11.149 0.143 1.00 95.06 226 ILE A C 1
ATOM 1865 O O . ILE A 1 226 ? -0.039 11.175 -0.702 1.00 95.06 226 ILE A O 1
ATOM 1869 N N . ALA A 1 227 ? 0.660 11.553 1.401 1.00 95.00 227 ALA A N 1
ATOM 1870 C CA . ALA A 1 227 ? -0.646 11.939 1.919 1.00 95.00 227 ALA A CA 1
ATOM 1871 C C . ALA A 1 227 ? -1.251 13.121 1.144 1.00 95.00 227 ALA A C 1
ATOM 1873 O O . ALA A 1 227 ? -2.434 13.105 0.817 1.00 95.00 227 ALA A O 1
ATOM 1874 N N . GLN A 1 228 ? -0.429 14.098 0.752 1.00 93.06 228 GLN A N 1
ATOM 1875 C CA . GLN A 1 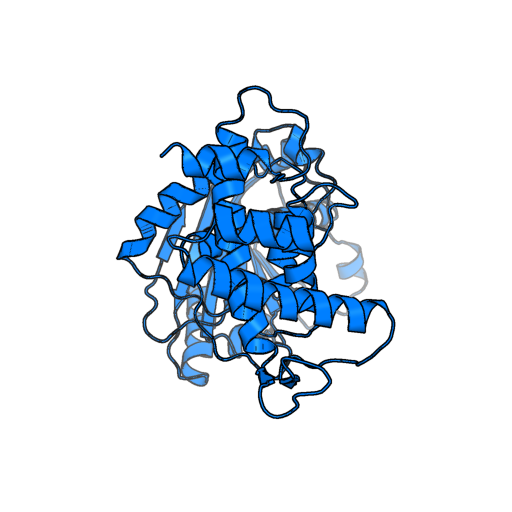228 ? -0.860 15.249 -0.050 1.00 93.06 228 GLN A CA 1
ATOM 1876 C C . GLN A 1 228 ? -1.395 14.885 -1.442 1.00 93.06 228 GLN A C 1
ATOM 1878 O O . GLN A 1 228 ? -2.095 15.694 -2.049 1.00 93.06 228 GLN A O 1
ATOM 1883 N N . VAL A 1 229 ? -1.093 13.692 -1.961 1.00 91.69 229 VAL A N 1
ATOM 1884 C CA . VAL A 1 229 ? -1.572 13.228 -3.273 1.00 91.69 229 VAL A CA 1
ATOM 1885 C C . VAL A 1 229 ? -2.462 11.985 -3.195 1.00 91.69 229 VAL A C 1
ATOM 1887 O O . VAL A 1 229 ? -3.002 11.573 -4.218 1.00 91.69 229 VAL A O 1
ATOM 1890 N N . TRP A 1 230 ? -2.663 11.407 -2.006 1.00 91.81 230 TRP A N 1
ATOM 1891 C CA . TRP A 1 230 ? -3.399 10.151 -1.810 1.00 91.81 230 TRP A CA 1
ATOM 1892 C C . TRP A 1 230 ? -4.889 10.245 -2.172 1.00 91.81 230 TRP A C 1
ATOM 1894 O O . TRP A 1 230 ? -5.489 9.260 -2.594 1.00 91.81 230 TRP A O 1
ATOM 1904 N N . HIS A 1 231 ? -5.493 11.432 -2.081 1.00 88.25 231 HIS A N 1
ATOM 1905 C CA . HIS A 1 231 ? -6.872 11.689 -2.523 1.00 88.25 231 HIS A CA 1
ATOM 1906 C C . HIS A 1 231 ? -7.076 11.559 -4.042 1.00 88.25 231 HIS A C 1
ATOM 1908 O O . HIS A 1 231 ? -8.211 11.553 -4.514 1.00 88.25 231 HIS A O 1
ATOM 1914 N N . LYS A 1 232 ? -6.002 11.474 -4.835 1.00 86.94 232 LYS A N 1
ATOM 1915 C CA . LYS A 1 232 ? -6.081 11.399 -6.297 1.00 86.94 232 LYS A CA 1
ATOM 1916 C C . LYS A 1 232 ? -6.203 9.944 -6.758 1.00 86.94 232 LYS A C 1
ATOM 1918 O O . LYS A 1 232 ? -5.593 9.040 -6.196 1.00 86.94 232 LYS A O 1
ATOM 1923 N N . ASN A 1 233 ? -6.928 9.718 -7.855 1.00 83.44 233 ASN A N 1
ATOM 1924 C CA . ASN A 1 233 ? -7.034 8.410 -8.517 1.00 83.44 233 ASN A CA 1
ATOM 1925 C C . ASN A 1 233 ? -5.735 8.050 -9.269 1.00 83.44 233 ASN A C 1
ATOM 1927 O O . ASN A 1 233 ? -5.724 8.061 -10.495 1.00 83.44 233 ASN A O 1
ATOM 1931 N N . ILE A 1 234 ? -4.633 7.786 -8.559 1.00 87.69 234 ILE A N 1
ATOM 1932 C CA . ILE A 1 234 ? -3.311 7.524 -9.155 1.00 87.69 234 ILE A CA 1
ATOM 1933 C C . ILE A 1 234 ? -3.179 6.038 -9.529 1.00 87.69 234 ILE A C 1
ATOM 1935 O O . ILE A 1 234 ? -2.928 5.185 -8.677 1.00 87.69 234 ILE A O 1
ATOM 1939 N N . TRP A 1 235 ? -3.291 5.720 -10.825 1.00 87.69 235 TRP A N 1
ATOM 1940 C CA . TRP A 1 235 ? -3.269 4.326 -11.312 1.00 87.69 235 TRP A CA 1
ATOM 1941 C C . TRP A 1 235 ? -1.974 3.569 -10.994 1.00 87.69 235 TRP A C 1
ATOM 1943 O O . TRP A 1 235 ? -2.007 2.369 -10.710 1.00 87.69 235 TRP A O 1
ATOM 1953 N N . SER A 1 236 ? -0.839 4.271 -10.993 1.00 91.12 236 SER A N 1
ATOM 1954 C CA . SER A 1 236 ? 0.454 3.682 -10.643 1.00 91.12 236 SER A CA 1
ATOM 1955 C C . SER A 1 236 ? 0.501 3.212 -9.192 1.00 91.12 236 SER A C 1
ATOM 1957 O O . SER A 1 236 ? 1.088 2.167 -8.933 1.00 91.12 236 SER A O 1
ATOM 1959 N N . PHE A 1 237 ? -0.165 3.895 -8.252 1.00 92.12 237 PHE A N 1
ATOM 1960 C CA . PHE A 1 237 ? -0.245 3.437 -6.859 1.00 92.12 237 PHE A CA 1
ATOM 1961 C C . PHE A 1 237 ? -1.031 2.129 -6.773 1.00 92.12 237 PHE A C 1
ATOM 1963 O O . PHE A 1 237 ? -0.565 1.166 -6.168 1.00 92.12 237 PHE A O 1
ATOM 1970 N N . TYR A 1 238 ? -2.188 2.078 -7.438 1.00 90.44 238 TYR A N 1
ATOM 1971 C CA . TYR A 1 238 ? -3.059 0.902 -7.483 1.00 90.44 238 TYR A CA 1
ATOM 1972 C C . TYR A 1 238 ? -2.352 -0.342 -8.020 1.00 90.44 238 TYR A C 1
ATOM 1974 O O . TYR A 1 238 ? -2.319 -1.382 -7.358 1.00 90.44 238 TYR A O 1
ATOM 1982 N N . ARG A 1 239 ? -1.750 -0.232 -9.207 1.00 91.62 239 ARG A N 1
ATOM 1983 C CA . ARG A 1 239 ? -1.027 -1.347 -9.830 1.00 91.62 239 ARG A CA 1
ATOM 1984 C C . ARG A 1 239 ? 0.206 -1.744 -9.028 1.00 91.62 239 ARG A C 1
ATOM 1986 O O . ARG A 1 239 ? 0.452 -2.937 -8.861 1.00 91.62 239 ARG A O 1
ATOM 1993 N N . PHE A 1 240 ? 0.936 -0.769 -8.483 1.00 93.25 240 PHE A N 1
ATOM 1994 C CA . PHE A 1 240 ? 2.135 -1.055 -7.706 1.00 93.25 240 PHE A CA 1
ATOM 1995 C C . PHE A 1 240 ? 1.798 -1.874 -6.467 1.00 93.25 240 PHE A C 1
ATOM 1997 O O . PHE A 1 240 ? 2.395 -2.926 -6.263 1.00 93.25 240 PHE A O 1
ATOM 2004 N N . LEU A 1 241 ? 0.809 -1.430 -5.685 1.00 90.69 241 LEU A N 1
ATOM 2005 C CA . LEU A 1 241 ? 0.404 -2.091 -4.446 1.00 90.69 241 LEU A CA 1
ATOM 2006 C C . LEU A 1 241 ? -0.123 -3.510 -4.697 1.00 90.69 241 LEU A C 1
ATOM 2008 O O . LEU A 1 241 ? 0.274 -4.427 -3.983 1.00 90.69 241 LEU A O 1
ATOM 2012 N N . LYS A 1 242 ? -0.881 -3.742 -5.779 1.00 88.44 242 LYS A N 1
ATOM 2013 C CA . LYS A 1 242 ? -1.239 -5.106 -6.220 1.00 88.44 242 LYS A CA 1
ATOM 2014 C C . LYS A 1 242 ? -0.024 -5.977 -6.541 1.00 88.44 242 LYS A C 1
ATOM 2016 O O . LYS A 1 242 ? 0.019 -7.153 -6.178 1.00 88.44 242 LYS A O 1
ATOM 2021 N N . GLY A 1 243 ? 0.984 -5.391 -7.180 1.00 88.81 243 GLY A N 1
ATOM 2022 C CA . GLY A 1 243 ? 2.230 -6.072 -7.507 1.00 88.81 243 GLY A CA 1
ATOM 2023 C C . GLY A 1 243 ? 3.072 -6.459 -6.288 1.00 88.81 243 GLY A C 1
ATOM 2024 O O . GLY A 1 243 ? 3.840 -7.408 -6.394 1.00 88.81 243 GLY A O 1
ATOM 2025 N N . VAL A 1 244 ? 2.946 -5.768 -5.144 1.00 86.31 244 VAL A N 1
ATOM 2026 C CA . VAL A 1 244 ? 3.896 -5.893 -4.013 1.00 86.31 244 VAL A CA 1
ATOM 2027 C C . VAL A 1 244 ? 3.274 -6.242 -2.657 1.00 86.31 244 VAL A C 1
ATOM 2029 O O . VAL A 1 244 ? 3.999 -6.287 -1.665 1.00 86.31 244 VAL A O 1
ATOM 2032 N N . ARG A 1 245 ? 1.963 -6.495 -2.588 1.00 76.81 245 ARG A N 1
ATOM 2033 C CA . ARG A 1 245 ? 1.241 -6.671 -1.313 1.00 76.81 245 ARG A CA 1
ATOM 2034 C C . ARG A 1 245 ? 1.667 -7.873 -0.456 1.00 76.81 245 ARG A C 1
ATOM 2036 O O . ARG A 1 245 ? 1.527 -7.806 0.761 1.00 76.81 245 ARG A O 1
ATOM 2043 N N . SER A 1 246 ? 2.193 -8.939 -1.065 1.00 73.12 246 SER A N 1
ATOM 2044 C CA . SER A 1 246 ? 2.467 -10.232 -0.413 1.00 73.12 246 SER A CA 1
ATOM 2045 C C . SER A 1 246 ? 3.891 -10.747 -0.689 1.00 73.12 246 SER A C 1
ATOM 2047 O O . SER A 1 246 ? 4.541 -10.315 -1.645 1.00 73.12 246 SER A O 1
ATOM 2049 N N . ASP A 1 247 ? 4.385 -11.672 0.145 1.00 70.50 247 ASP A N 1
ATOM 2050 C CA . ASP A 1 247 ? 5.617 -12.439 -0.112 1.00 70.50 247 ASP A CA 1
ATOM 2051 C C . ASP A 1 247 ? 5.426 -13.584 -1.119 1.00 70.50 247 ASP A C 1
ATOM 2053 O O . ASP A 1 247 ? 6.409 -14.112 -1.647 1.00 70.50 247 ASP A O 1
ATOM 2057 N N . TYR A 1 248 ? 4.176 -13.943 -1.414 1.00 76.38 248 TYR A N 1
ATOM 2058 C CA . TYR A 1 248 ? 3.827 -14.885 -2.460 1.00 76.38 248 TYR A CA 1
ATOM 2059 C C . TYR A 1 248 ? 3.711 -14.152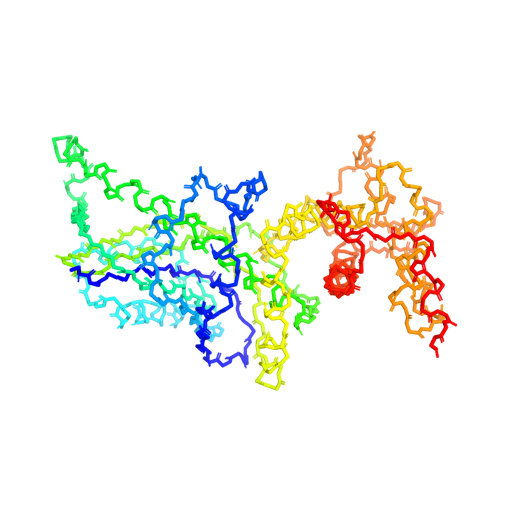 -3.787 1.00 76.38 248 TYR A C 1
ATOM 2061 O O . TYR A 1 248 ? 2.750 -13.428 -4.051 1.00 76.38 248 TYR A O 1
ATOM 2069 N N . ILE A 1 249 ? 4.720 -14.346 -4.630 1.00 78.00 249 ILE A N 1
ATOM 2070 C CA . ILE A 1 249 ? 4.843 -13.632 -5.895 1.00 78.00 249 ILE A CA 1
ATOM 2071 C C . ILE A 1 249 ? 4.558 -14.589 -7.044 1.00 78.00 249 ILE A C 1
ATOM 2073 O O . ILE A 1 249 ? 5.113 -15.684 -7.144 1.00 78.00 249 ILE A O 1
ATOM 2077 N N . THR A 1 250 ? 3.698 -14.141 -7.946 1.00 83.12 250 THR A N 1
ATOM 2078 C CA . THR A 1 250 ? 3.318 -14.842 -9.169 1.00 83.12 250 THR A CA 1
ATOM 2079 C C . THR A 1 250 ? 3.717 -14.032 -10.401 1.00 83.12 250 THR A C 1
ATOM 2081 O O . THR A 1 250 ? 4.229 -12.913 -10.303 1.00 83.12 250 THR A O 1
ATOM 2084 N N . ILE A 1 251 ? 3.487 -14.598 -11.588 1.00 86.19 251 ILE A N 1
ATOM 2085 C CA . ILE A 1 251 ? 3.662 -13.851 -12.836 1.00 86.19 251 ILE A CA 1
ATOM 2086 C C . ILE A 1 251 ? 2.695 -12.661 -12.922 1.00 86.19 251 ILE A C 1
ATOM 2088 O O . ILE A 1 251 ? 3.078 -11.622 -13.448 1.00 86.19 251 ILE A O 1
ATOM 2092 N N . ASP A 1 252 ? 1.502 -12.755 -12.330 1.00 87.88 252 ASP A N 1
ATOM 2093 C CA . ASP A 1 252 ? 0.522 -11.665 -12.330 1.00 87.88 252 ASP A CA 1
ATOM 2094 C C . ASP A 1 252 ? 1.036 -10.457 -11.546 1.00 87.88 252 ASP A C 1
ATOM 2096 O O . ASP A 1 252 ? 0.946 -9.329 -12.023 1.00 87.88 252 ASP A O 1
ATOM 2100 N N . ASN A 1 253 ? 1.697 -10.689 -10.406 1.00 89.69 253 ASN A N 1
ATOM 2101 C CA . ASN A 1 253 ? 2.344 -9.618 -9.644 1.00 89.69 253 ASN A CA 1
ATOM 2102 C C . ASN A 1 253 ? 3.451 -8.933 -10.461 1.00 89.69 253 ASN A C 1
ATOM 2104 O O . ASN A 1 253 ? 3.601 -7.712 -10.422 1.00 89.69 253 ASN A O 1
ATOM 2108 N N . PHE A 1 254 ? 4.222 -9.706 -11.234 1.00 90.81 254 PHE A N 1
ATOM 2109 C CA . PHE A 1 254 ? 5.205 -9.148 -12.162 1.00 90.81 254 PHE A CA 1
ATOM 2110 C C . PHE A 1 254 ? 4.545 -8.307 -13.262 1.00 90.81 254 PHE A C 1
ATOM 2112 O O . PHE A 1 254 ? 5.025 -7.212 -13.553 1.00 90.81 254 PHE A O 1
ATOM 2119 N N . LEU A 1 255 ? 3.439 -8.774 -13.843 1.00 92.06 255 LEU A N 1
ATOM 2120 C CA . LEU A 1 255 ? 2.692 -8.023 -14.853 1.00 92.06 255 LEU A CA 1
ATOM 2121 C C . LEU A 1 255 ? 2.084 -6.741 -14.275 1.00 92.06 255 LEU A C 1
ATOM 2123 O O . LEU A 1 255 ? 2.163 -5.704 -14.926 1.00 92.06 255 LEU A O 1
ATOM 2127 N N . ASP A 1 256 ? 1.572 -6.762 -13.044 1.00 93.88 256 ASP A N 1
ATOM 2128 C CA . ASP A 1 256 ? 1.108 -5.559 -12.345 1.00 93.88 256 ASP A CA 1
ATOM 2129 C C . ASP A 1 256 ? 2.233 -4.527 -12.169 1.00 93.88 256 ASP A C 1
ATOM 2131 O O . ASP A 1 256 ? 1.999 -3.330 -12.345 1.00 93.88 256 ASP A O 1
ATOM 2135 N N . LEU A 1 257 ? 3.482 -4.952 -11.936 1.00 94.94 257 LEU A N 1
ATOM 2136 C CA . LEU A 1 257 ? 4.631 -4.039 -11.950 1.00 94.94 257 LEU A CA 1
ATOM 2137 C C . LEU A 1 257 ? 4.952 -3.497 -13.351 1.00 94.94 257 LEU A C 1
ATOM 2139 O O . LEU A 1 257 ? 5.374 -2.345 -13.471 1.00 94.94 257 LEU A O 1
ATOM 2143 N N . VAL A 1 258 ? 4.742 -4.273 -14.418 1.00 94.88 258 VAL A N 1
ATOM 2144 C CA . VAL A 1 258 ? 4.878 -3.754 -15.792 1.00 94.88 258 VAL A CA 1
ATOM 2145 C C . VAL A 1 258 ? 3.779 -2.732 -16.084 1.00 94.88 258 VAL A C 1
ATOM 2147 O O . VAL A 1 258 ? 4.071 -1.652 -16.590 1.00 94.88 258 VAL A O 1
ATOM 2150 N N . PHE A 1 259 ? 2.535 -3.004 -15.690 1.00 93.50 259 PHE A N 1
ATOM 2151 C CA . PHE A 1 259 ? 1.426 -2.061 -15.845 1.00 93.50 259 PHE A CA 1
ATOM 2152 C C . PHE A 1 259 ? 1.576 -0.817 -14.967 1.00 93.50 259 PHE A C 1
ATOM 2154 O O . PHE A 1 259 ? 1.168 0.270 -15.371 1.00 93.50 259 PHE A O 1
ATOM 2161 N N . THR A 1 260 ? 2.210 -0.947 -13.800 1.00 94.94 260 THR A N 1
ATOM 2162 C CA . THR A 1 260 ? 2.640 0.199 -12.989 1.00 94.94 260 THR A CA 1
ATOM 2163 C C . THR A 1 260 ? 3.572 1.094 -13.798 1.00 94.94 260 THR A C 1
ATOM 2165 O O . THR A 1 260 ? 3.335 2.295 -13.879 1.00 94.94 260 THR A O 1
ATOM 2168 N N . LEU A 1 261 ? 4.590 0.518 -14.445 1.00 95.25 261 LEU A N 1
ATOM 2169 C CA . LEU A 1 261 ? 5.521 1.284 -15.268 1.00 95.25 261 LEU A CA 1
ATOM 2170 C C . LEU A 1 261 ? 4.803 1.985 -16.431 1.00 95.25 261 LEU A C 1
ATOM 2172 O O . LEU A 1 261 ? 5.004 3.176 -16.648 1.00 95.25 261 LEU A O 1
ATOM 2176 N N . GLU A 1 262 ? 3.954 1.256 -17.163 1.00 93.00 262 GLU A N 1
ATOM 2177 C CA . GLU A 1 262 ? 3.176 1.799 -18.287 1.00 93.00 262 GLU A CA 1
ATOM 2178 C C . GLU A 1 262 ? 2.281 2.966 -17.842 1.00 93.00 262 GLU A C 1
ATOM 2180 O O . GLU A 1 262 ? 2.151 3.953 -18.563 1.00 93.00 262 GLU A O 1
ATOM 2185 N N . SER A 1 263 ? 1.718 2.893 -16.631 1.00 91.75 263 SER A N 1
ATOM 2186 C CA . SER A 1 263 ? 0.821 3.921 -16.092 1.00 91.75 263 SER A CA 1
ATOM 2187 C C . SER A 1 263 ? 1.483 5.263 -15.782 1.00 91.75 263 SER A C 1
ATOM 2189 O O . SER A 1 263 ? 0.775 6.250 -15.583 1.00 91.75 263 SER A O 1
ATOM 2191 N N . PHE A 1 264 ? 2.818 5.321 -15.766 1.00 91.75 264 PHE A N 1
ATOM 2192 C CA . PHE A 1 264 ? 3.533 6.587 -15.658 1.00 91.75 264 PHE A CA 1
ATOM 2193 C C . PHE A 1 264 ? 3.541 7.400 -16.952 1.00 91.75 264 PHE A C 1
ATOM 2195 O O . PHE A 1 264 ? 4.129 8.477 -16.990 1.00 91.75 264 PHE A O 1
ATOM 2202 N N . TYR A 1 265 ? 2.953 6.897 -18.030 1.00 90.31 265 TYR A N 1
ATOM 2203 C CA . TYR A 1 265 ? 3.017 7.510 -19.347 1.00 90.31 265 TYR A CA 1
ATOM 2204 C C . TYR A 1 265 ? 1.619 7.655 -19.944 1.00 90.31 265 TYR A C 1
ATOM 2206 O O . TYR A 1 265 ? 0.668 6.993 -19.531 1.00 90.31 265 TYR A O 1
ATOM 2214 N N . ASP A 1 266 ? 1.492 8.535 -20.936 1.00 85.56 266 ASP A N 1
ATOM 2215 C CA . ASP A 1 266 ? 0.241 8.693 -21.671 1.00 85.56 266 ASP A CA 1
ATOM 2216 C C . ASP A 1 266 ? -0.123 7.427 -22.454 1.00 85.56 266 ASP A C 1
ATOM 2218 O O . ASP A 1 266 ? 0.745 6.674 -22.915 1.00 85.56 266 ASP A O 1
ATOM 2222 N N . ASN A 1 267 ? -1.426 7.227 -22.659 1.00 82.06 267 ASN A N 1
ATOM 2223 C CA . ASN A 1 267 ? -1.939 6.145 -23.493 1.00 82.06 267 ASN A CA 1
ATOM 2224 C C . ASN A 1 267 ? -1.264 6.166 -24.874 1.00 82.06 267 ASN A C 1
ATOM 2226 O O . ASN A 1 267 ? -1.088 7.225 -25.474 1.00 82.06 267 ASN A O 1
ATOM 2230 N N . ASN A 1 268 ? -0.924 4.985 -25.394 1.00 81.88 268 ASN A N 1
ATOM 2231 C CA . ASN A 1 268 ? -0.221 4.789 -26.671 1.00 81.88 268 ASN A CA 1
ATOM 2232 C C . ASN A 1 268 ? 1.224 5.318 -26.724 1.00 81.88 268 ASN A C 1
ATOM 2234 O O . ASN A 1 268 ? 1.810 5.374 -27.807 1.00 81.88 268 ASN A O 1
ATOM 2238 N N . THR A 1 269 ? 1.835 5.669 -25.588 1.00 88.00 269 THR A N 1
ATOM 2239 C CA . THR A 1 269 ? 3.276 5.948 -25.560 1.00 88.00 269 THR A CA 1
ATOM 2240 C C . THR A 1 269 ? 4.051 4.701 -26.004 1.00 88.00 269 THR A C 1
ATOM 2242 O O . THR A 1 269 ? 3.801 3.592 -25.536 1.00 88.00 269 THR A O 1
ATOM 2245 N N . SER A 1 270 ? 5.002 4.868 -26.928 1.00 90.56 270 SER A N 1
ATOM 2246 C CA . SER A 1 270 ? 5.846 3.760 -27.392 1.00 90.56 270 SER A CA 1
ATOM 2247 C C . SER A 1 270 ? 6.707 3.212 -26.251 1.00 90.56 270 SER A C 1
ATOM 2249 O O . SER A 1 270 ? 7.289 3.982 -25.483 1.00 90.56 270 SER A O 1
ATOM 2251 N N . THR A 1 271 ? 6.871 1.887 -26.185 1.00 91.00 271 THR A N 1
ATOM 2252 C CA . THR A 1 271 ? 7.737 1.234 -25.190 1.00 91.00 271 THR A CA 1
ATOM 2253 C C . THR A 1 271 ? 9.185 1.726 -25.276 1.00 91.00 271 THR A C 1
ATOM 2255 O O . THR A 1 271 ? 9.863 1.796 -24.255 1.00 91.00 271 THR A O 1
ATOM 2258 N N . GLU A 1 272 ? 9.667 2.137 -26.456 1.00 90.81 272 GLU A N 1
ATOM 2259 C CA . GLU A 1 272 ? 10.992 2.759 -26.612 1.00 90.81 272 GLU A CA 1
ATOM 2260 C C . GLU A 1 272 ? 11.098 4.106 -25.892 1.00 90.81 272 GLU A C 1
ATOM 2262 O O . GLU A 1 272 ? 12.116 4.385 -25.258 1.00 90.81 272 GLU A O 1
ATOM 2267 N N . ILE A 1 273 ? 10.037 4.917 -25.931 1.00 90.50 273 ILE A N 1
ATOM 2268 C CA . ILE A 1 273 ? 9.991 6.206 -25.233 1.00 90.50 273 ILE A CA 1
ATOM 2269 C C . ILE A 1 273 ? 9.936 5.973 -23.726 1.00 90.50 273 ILE A C 1
ATOM 2271 O O . ILE A 1 273 ? 10.718 6.578 -22.997 1.00 90.50 273 ILE A O 1
ATOM 2275 N N . MET A 1 274 ? 9.078 5.057 -23.261 1.00 94.00 274 MET A N 1
ATOM 2276 C CA . MET A 1 274 ? 8.999 4.698 -21.839 1.00 94.00 274 MET A CA 1
ATOM 2277 C C . MET A 1 274 ? 10.369 4.253 -21.315 1.00 94.00 274 MET A C 1
ATOM 2279 O O . MET A 1 274 ? 10.849 4.761 -20.303 1.00 94.00 274 MET A O 1
ATOM 2283 N N . LYS A 1 275 ? 11.043 3.362 -22.056 1.00 94.38 275 LYS A N 1
ATOM 2284 C CA . LYS A 1 275 ? 12.394 2.882 -21.742 1.00 94.38 275 LYS A CA 1
ATOM 2285 C C . LYS A 1 275 ? 13.410 4.007 -21.642 1.00 94.38 275 LYS A C 1
ATOM 2287 O O . LYS A 1 275 ? 14.160 4.060 -20.668 1.00 94.38 275 LYS A O 1
ATOM 2292 N N . LEU A 1 276 ? 13.437 4.887 -22.640 1.00 92.38 276 LEU A N 1
ATOM 2293 C CA . LEU A 1 276 ? 14.353 6.018 -22.677 1.00 92.38 276 LEU A CA 1
ATOM 2294 C C . LEU A 1 276 ? 14.121 6.944 -21.480 1.00 92.38 276 LEU A C 1
ATOM 2296 O O . LEU A 1 276 ? 15.042 7.157 -20.694 1.00 92.38 276 LEU A O 1
ATOM 2300 N N . VAL A 1 277 ? 12.893 7.433 -21.308 1.00 91.62 277 VAL A N 1
ATOM 2301 C CA . VAL A 1 277 ? 12.537 8.391 -20.255 1.00 91.62 277 VAL A CA 1
ATOM 2302 C C . VAL A 1 277 ? 12.809 7.799 -18.871 1.00 91.62 277 VAL A C 1
ATOM 2304 O O . VAL A 1 277 ? 13.522 8.416 -18.085 1.00 91.62 277 VAL A O 1
ATOM 2307 N N . SER A 1 278 ? 12.340 6.576 -18.595 1.00 93.50 278 SER A N 1
ATOM 2308 C CA . SER A 1 278 ? 12.604 5.886 -17.322 1.00 93.50 278 SER A CA 1
ATOM 2309 C C . SER A 1 278 ? 14.100 5.754 -17.047 1.00 93.50 278 SER A C 1
ATOM 2311 O O . SER A 1 278 ? 14.558 6.044 -15.945 1.00 93.50 278 SER A O 1
ATOM 2313 N N . SER A 1 279 ? 14.885 5.341 -18.049 1.00 92.69 279 SER A N 1
ATOM 2314 C CA . SER A 1 279 ? 16.328 5.161 -17.876 1.00 92.69 279 SER A CA 1
ATOM 2315 C C . SER A 1 279 ? 17.049 6.469 -17.568 1.00 92.69 279 SER A C 1
ATOM 2317 O O . SER A 1 279 ? 17.952 6.471 -16.739 1.00 92.69 279 SER A O 1
ATOM 2319 N N . VAL A 1 280 ? 16.639 7.580 -18.184 1.00 89.75 280 VAL A N 1
ATOM 2320 C CA . VAL A 1 280 ? 17.299 8.872 -17.991 1.00 89.75 280 VAL A CA 1
ATOM 2321 C C . VAL A 1 280 ? 16.890 9.507 -16.669 1.00 89.75 280 VAL A C 1
ATOM 2323 O O . VAL A 1 280 ? 17.775 9.886 -15.906 1.00 89.75 280 VAL A O 1
ATOM 2326 N N . ILE A 1 281 ? 15.590 9.564 -16.352 1.00 89.25 281 ILE A N 1
ATOM 2327 C CA . ILE A 1 281 ? 15.088 10.169 -15.103 1.00 89.25 281 ILE A CA 1
ATOM 2328 C C . ILE A 1 281 ? 15.708 9.493 -13.882 1.00 89.25 281 ILE A C 1
ATOM 2330 O O . ILE A 1 281 ? 16.053 10.161 -12.911 1.00 89.25 281 ILE A O 1
ATOM 2334 N N . ILE A 1 282 ? 15.924 8.182 -13.946 1.00 90.44 282 ILE A N 1
ATOM 2335 C CA . ILE A 1 282 ? 16.364 7.404 -12.792 1.00 90.44 282 ILE A CA 1
ATOM 2336 C C . ILE A 1 282 ? 17.881 7.234 -12.715 1.00 90.44 282 ILE A C 1
ATOM 2338 O O . ILE A 1 282 ? 18.444 7.323 -11.630 1.00 90.44 282 ILE A O 1
ATOM 2342 N N . ALA A 1 283 ? 18.576 7.012 -13.832 1.00 90.69 283 ALA A N 1
ATOM 2343 C CA . ALA A 1 283 ? 19.991 6.652 -13.772 1.00 90.69 283 ALA A CA 1
ATOM 2344 C C . ALA A 1 283 ? 20.893 7.782 -13.263 1.00 90.69 283 ALA A C 1
ATOM 2346 O O . ALA A 1 283 ? 20.764 8.930 -13.678 1.00 90.69 283 ALA A O 1
ATOM 2347 N N . GLU A 1 284 ? 21.877 7.440 -12.437 1.00 87.50 284 GLU A N 1
ATOM 2348 C CA . GLU A 1 284 ? 22.917 8.377 -11.990 1.00 87.50 284 GLU A CA 1
ATOM 2349 C C . GLU A 1 284 ? 24.009 8.568 -13.051 1.00 87.50 284 GLU A C 1
ATOM 2351 O O . GLU A 1 284 ? 24.656 9.608 -13.132 1.00 87.50 284 GLU A O 1
ATOM 2356 N N . ASN A 1 285 ? 24.228 7.553 -13.889 1.00 89.50 285 ASN A N 1
ATOM 2357 C CA . ASN A 1 285 ? 25.263 7.560 -14.912 1.00 89.50 285 ASN A CA 1
ATOM 2358 C C . ASN A 1 285 ? 24.862 6.715 -16.134 1.00 89.50 285 ASN A C 1
ATOM 2360 O O . ASN A 1 285 ? 23.886 5.960 -16.140 1.00 89.50 285 ASN A O 1
ATOM 2364 N N . LYS A 1 286 ? 25.673 6.802 -17.193 1.00 88.75 286 LYS A N 1
ATOM 2365 C CA . LYS A 1 286 ? 25.442 6.088 -18.459 1.00 88.75 286 LYS A CA 1
ATOM 2366 C C . LYS A 1 286 ? 25.421 4.563 -18.308 1.00 88.75 286 LYS A C 1
ATOM 2368 O O . LYS A 1 286 ? 24.735 3.891 -19.080 1.00 88.75 286 LYS A O 1
ATOM 2373 N N . ALA A 1 287 ? 26.198 3.998 -17.384 1.00 91.38 287 ALA A N 1
ATOM 2374 C CA . ALA A 1 287 ? 26.220 2.554 -17.176 1.00 91.38 287 ALA A CA 1
ATOM 2375 C C . ALA A 1 287 ? 24.906 2.075 -16.547 1.00 91.38 287 ALA A C 1
ATOM 2377 O O . ALA A 1 287 ? 24.350 1.074 -16.997 1.00 91.38 287 ALA A O 1
ATOM 2378 N N . ASP A 1 288 ? 24.369 2.820 -15.584 1.00 90.31 288 ASP A N 1
ATOM 2379 C CA . ASP A 1 288 ? 23.095 2.492 -14.945 1.00 90.31 288 ASP A CA 1
ATOM 2380 C C . ASP A 1 288 ? 21.910 2.698 -15.887 1.00 90.31 288 ASP A C 1
ATOM 2382 O O . ASP A 1 288 ? 21.043 1.828 -15.961 1.00 90.31 288 ASP A O 1
ATOM 2386 N N . ALA A 1 289 ? 21.935 3.739 -16.727 1.00 91.44 289 ALA A N 1
ATOM 2387 C CA . ALA A 1 289 ? 20.927 3.929 -17.773 1.00 91.44 289 ALA A CA 1
ATOM 2388 C C . ALA A 1 289 ? 20.849 2.711 -18.709 1.00 91.44 289 ALA A C 1
ATOM 2390 O O . ALA A 1 289 ? 19.765 2.202 -18.997 1.00 91.44 289 ALA A O 1
ATOM 2391 N N . LYS A 1 290 ? 22.007 2.170 -19.119 1.00 91.69 290 LYS A N 1
ATOM 2392 C CA . LYS A 1 290 ? 22.069 0.942 -19.927 1.00 91.69 290 LYS A CA 1
ATOM 2393 C C . LYS A 1 290 ? 21.495 -0.269 -19.190 1.00 91.69 290 LYS A C 1
ATOM 2395 O O . LYS A 1 290 ? 20.807 -1.069 -19.820 1.00 91.69 290 LYS A O 1
ATOM 2400 N N . LYS A 1 291 ? 21.762 -0.423 -17.888 1.00 91.56 291 LYS A N 1
ATOM 2401 C CA . LYS A 1 291 ? 21.207 -1.528 -17.083 1.00 91.56 291 LYS A CA 1
ATOM 2402 C C . LYS A 1 291 ? 19.685 -1.435 -16.986 1.00 91.56 291 LYS A C 1
ATOM 2404 O O . LYS A 1 291 ? 19.013 -2.442 -17.194 1.00 91.56 291 LYS A O 1
ATOM 2409 N N . ILE A 1 292 ? 19.146 -0.241 -16.729 1.00 93.81 292 ILE A N 1
ATOM 2410 C CA . ILE A 1 292 ? 17.696 -0.003 -16.671 1.00 93.81 292 ILE A CA 1
ATOM 2411 C C . ILE A 1 292 ? 17.062 -0.305 -18.030 1.00 93.81 292 ILE A C 1
ATOM 2413 O O . ILE A 1 292 ? 16.090 -1.050 -18.110 1.00 93.81 292 ILE A O 1
ATOM 2417 N N . GLN A 1 293 ? 17.649 0.190 -19.120 1.00 93.31 293 GLN A N 1
ATOM 2418 C CA . GLN A 1 293 ? 17.139 -0.077 -20.464 1.00 93.31 293 GLN A CA 1
ATOM 2419 C C . GLN A 1 293 ? 17.150 -1.578 -20.796 1.00 93.31 293 GLN A C 1
ATOM 2421 O O . GLN A 1 293 ? 16.196 -2.094 -21.378 1.00 93.31 293 GLN A O 1
ATOM 2426 N N . GLN A 1 294 ? 18.204 -2.299 -20.399 1.00 91.19 294 GLN A N 1
ATOM 2427 C CA . GLN A 1 294 ? 18.270 -3.752 -20.550 1.00 91.19 294 GLN A CA 1
ATOM 2428 C C . GLN A 1 294 ? 17.176 -4.454 -19.746 1.00 91.19 294 GLN A C 1
ATOM 2430 O O . GLN A 1 294 ? 16.453 -5.253 -20.330 1.00 91.19 294 GLN A O 1
ATOM 2435 N N . LEU A 1 295 ? 17.019 -4.136 -18.458 1.00 92.94 295 LEU A N 1
ATOM 2436 C CA . LEU A 1 295 ? 15.944 -4.656 -17.606 1.00 92.94 295 LEU A CA 1
A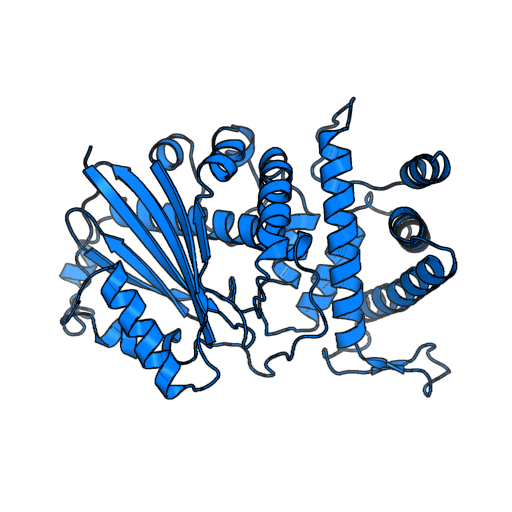TOM 2437 C C . LEU A 1 295 ? 14.575 -4.487 -18.282 1.00 92.94 295 LEU A C 1
ATOM 2439 O O . LEU A 1 295 ? 13.839 -5.459 -18.441 1.00 92.94 295 LEU A O 1
ATOM 2443 N N . LEU A 1 296 ? 14.267 -3.276 -18.745 1.00 94.56 296 LEU A N 1
ATOM 2444 C CA . LEU A 1 296 ? 12.984 -2.970 -19.368 1.00 94.56 296 LEU A CA 1
ATOM 2445 C C . LEU A 1 296 ? 12.763 -3.704 -20.695 1.00 94.56 296 LEU A C 1
ATOM 2447 O O . LEU A 1 296 ? 11.638 -4.109 -20.980 1.00 94.56 296 LEU A O 1
ATOM 2451 N N . ASN A 1 297 ? 13.815 -3.936 -21.488 1.00 91.88 297 ASN A N 1
ATOM 2452 C CA . ASN A 1 297 ? 13.711 -4.760 -22.696 1.00 91.88 297 ASN A CA 1
ATOM 2453 C C . ASN A 1 297 ? 13.222 -6.181 -22.377 1.00 91.88 297 ASN A C 1
ATOM 2455 O O . ASN A 1 297 ? 12.380 -6.708 -23.103 1.00 91.88 297 ASN A O 1
ATOM 2459 N N . TYR A 1 298 ? 13.708 -6.792 -21.290 1.00 90.31 298 TYR A N 1
ATOM 2460 C CA . TYR A 1 298 ? 13.197 -8.094 -20.853 1.00 90.31 298 TYR A CA 1
ATOM 2461 C C . TYR A 1 298 ? 11.742 -8.002 -20.402 1.00 90.31 298 TYR A C 1
ATOM 2463 O O . TYR A 1 298 ? 10.929 -8.822 -20.824 1.00 90.31 298 TYR A O 1
ATOM 2471 N N . CYS A 1 299 ? 11.409 -7.005 -19.578 1.00 92.44 299 CYS A N 1
ATOM 2472 C CA . CYS A 1 299 ? 10.066 -6.868 -19.023 1.00 92.44 299 CYS A CA 1
ATOM 2473 C C . CYS A 1 299 ? 8.999 -6.688 -20.108 1.00 92.44 299 CYS A C 1
ATOM 2475 O O . CYS A 1 299 ? 8.010 -7.421 -20.121 1.00 92.44 299 CYS A O 1
ATOM 2477 N N . PHE A 1 300 ? 9.226 -5.782 -21.065 1.00 92.12 300 PHE A N 1
ATOM 2478 C CA . PHE A 1 300 ? 8.285 -5.557 -22.164 1.00 92.12 300 PHE A CA 1
ATOM 2479 C C . PHE A 1 300 ? 8.175 -6.756 -23.103 1.00 92.12 300 PHE A C 1
ATOM 2481 O O . PHE A 1 300 ? 7.087 -7.025 -23.609 1.00 92.12 300 PHE A O 1
ATOM 2488 N N . ARG A 1 301 ? 9.257 -7.516 -23.315 1.00 88.94 301 ARG A N 1
ATOM 2489 C CA . ARG A 1 301 ? 9.171 -8.745 -24.109 1.00 88.94 301 ARG A CA 1
ATOM 2490 C C . ARG A 1 301 ? 8.281 -9.786 -23.433 1.00 88.94 301 ARG A C 1
ATOM 2492 O O . ARG A 1 301 ? 7.382 -10.293 -24.090 1.00 88.94 301 ARG A O 1
ATOM 2499 N N . ILE A 1 302 ? 8.498 -10.062 -22.144 1.00 88.00 302 ILE A N 1
ATOM 2500 C CA . ILE A 1 302 ? 7.674 -11.020 -21.386 1.00 88.00 302 ILE A CA 1
ATOM 2501 C C . ILE A 1 302 ? 6.205 -10.598 -21.443 1.00 88.00 302 ILE A C 1
ATOM 2503 O O . ILE A 1 302 ? 5.347 -11.401 -21.794 1.00 88.00 302 ILE A O 1
ATOM 2507 N N . ARG A 1 303 ? 5.917 -9.319 -21.172 1.00 89.44 303 ARG A N 1
ATOM 2508 C CA . ARG A 1 303 ? 4.558 -8.770 -21.244 1.00 89.44 303 ARG A CA 1
ATOM 2509 C C . ARG A 1 303 ? 3.932 -8.953 -22.627 1.00 89.44 303 ARG A C 1
ATOM 2511 O O . ARG A 1 303 ? 2.775 -9.348 -22.706 1.00 89.44 303 ARG A O 1
ATOM 2518 N N . ASN A 1 304 ? 4.669 -8.692 -23.708 1.00 87.38 304 ASN A N 1
ATOM 2519 C CA . ASN A 1 304 ? 4.160 -8.870 -25.071 1.00 87.38 304 ASN A CA 1
ATOM 2520 C C . ASN A 1 304 ? 3.906 -10.345 -25.406 1.00 87.38 304 ASN A C 1
ATOM 2522 O O . ASN A 1 304 ? 2.873 -10.664 -25.985 1.00 87.38 304 ASN A O 1
ATOM 2526 N N . GLU A 1 305 ? 4.804 -11.250 -25.019 1.00 85.56 305 GLU A N 1
ATOM 2527 C CA . GLU A 1 305 ? 4.617 -12.688 -25.234 1.00 85.56 305 GLU A CA 1
ATOM 2528 C C . GLU A 1 305 ? 3.389 -13.219 -24.484 1.00 85.56 305 GLU A C 1
ATOM 2530 O O . GLU A 1 305 ? 2.599 -13.957 -25.070 1.00 85.56 305 GLU A O 1
ATOM 2535 N N . VAL A 1 306 ? 3.176 -12.789 -23.235 1.00 84.62 306 VAL A N 1
ATOM 2536 C CA . VAL A 1 306 ? 1.978 -13.145 -22.457 1.00 84.62 306 VAL A CA 1
ATOM 2537 C C . VAL A 1 306 ? 0.713 -12.544 -23.083 1.00 84.62 306 VAL A C 1
ATOM 2539 O O . VAL A 1 306 ? -0.269 -13.253 -23.285 1.00 84.62 306 VAL A O 1
ATOM 2542 N N . ALA A 1 307 ? 0.732 -11.257 -23.447 1.00 80.62 307 ALA A N 1
ATOM 2543 C CA . ALA A 1 307 ? -0.430 -10.564 -24.012 1.00 80.62 307 ALA A CA 1
ATOM 2544 C C . ALA A 1 307 ? -0.888 -11.139 -25.365 1.00 80.62 307 ALA A C 1
ATOM 2546 O O . ALA A 1 307 ? -2.070 -11.069 -25.695 1.00 80.62 307 ALA A O 1
ATOM 2547 N N . HIS A 1 308 ? 0.029 -11.714 -26.143 1.00 81.75 308 HIS A N 1
ATOM 2548 C CA . HIS A 1 308 ? -0.267 -12.329 -27.438 1.00 81.75 308 HIS A CA 1
ATOM 2549 C C . HIS A 1 308 ? -0.522 -13.844 -27.359 1.00 81.75 308 HIS A C 1
ATOM 2551 O O . HIS A 1 308 ? -0.523 -14.512 -28.391 1.00 81.75 308 HIS A O 1
ATOM 2557 N N . GLY A 1 309 ? -0.756 -14.391 -26.158 1.00 71.69 309 GLY A N 1
ATOM 2558 C CA . GLY A 1 309 ? -1.086 -15.808 -25.967 1.00 71.69 309 GLY A CA 1
ATOM 2559 C C . GLY A 1 309 ? 0.072 -16.760 -26.277 1.00 71.69 309 GLY A C 1
ATOM 2560 O O . GLY A 1 309 ? -0.162 -17.895 -26.682 1.00 71.69 309 GLY A O 1
ATOM 2561 N N . GLY A 1 310 ? 1.311 -16.281 -26.143 1.00 72.31 310 GLY A N 1
ATOM 2562 C CA . GLY A 1 310 ? 2.525 -17.064 -26.340 1.00 72.31 310 GLY A CA 1
ATOM 2563 C C . GLY A 1 310 ? 2.843 -17.957 -25.137 1.00 72.31 310 GLY A C 1
ATOM 2564 O O . GLY A 1 310 ? 2.058 -18.812 -24.736 1.00 72.31 310 GLY A O 1
ATOM 2565 N N . THR A 1 311 ? 4.038 -17.795 -24.570 1.00 73.00 311 THR A N 1
ATOM 2566 C CA . THR A 1 311 ? 4.535 -18.643 -23.477 1.00 73.00 311 THR A CA 1
ATOM 2567 C C . THR A 1 311 ? 3.877 -18.296 -22.139 1.00 73.00 311 THR A C 1
ATOM 2569 O O . THR A 1 311 ? 3.924 -17.149 -21.694 1.00 73.00 311 THR A O 1
ATOM 2572 N N . ASN A 1 312 ? 3.349 -19.306 -21.443 1.00 73.88 312 ASN A N 1
ATOM 2573 C CA . ASN A 1 312 ? 2.916 -19.173 -20.052 1.00 73.88 312 ASN A CA 1
ATOM 2574 C C . ASN A 1 312 ? 4.125 -19.250 -19.116 1.00 73.88 312 ASN A C 1
ATOM 2576 O O . ASN A 1 312 ? 4.639 -20.335 -18.846 1.00 73.88 312 ASN A O 1
ATOM 2580 N N . TYR A 1 313 ? 4.565 -18.094 -18.627 1.00 78.75 313 TYR A N 1
ATOM 2581 C CA . TYR A 1 313 ? 5.687 -17.990 -17.701 1.00 78.75 313 TYR A CA 1
ATOM 2582 C C . TYR A 1 313 ? 5.279 -18.227 -16.244 1.00 78.75 313 TYR A C 1
ATOM 2584 O O . TYR A 1 313 ? 4.256 -17.734 -15.771 1.00 78.75 313 TYR A O 1
ATOM 2592 N N . ARG A 1 314 ? 6.144 -18.911 -15.498 1.00 80.06 314 ARG A N 1
ATOM 2593 C CA . ARG A 1 314 ? 6.175 -18.950 -14.032 1.00 80.06 314 ARG A CA 1
ATOM 2594 C C . ARG A 1 314 ? 7.281 -18.030 -13.518 1.00 80.06 314 ARG A C 1
ATOM 2596 O O . ARG A 1 314 ? 8.275 -17.791 -14.196 1.00 80.06 314 ARG A O 1
ATOM 2603 N N . LEU A 1 315 ? 7.163 -17.550 -12.280 1.00 75.81 315 LEU A N 1
ATOM 2604 C CA . LEU A 1 315 ? 8.121 -16.591 -11.703 1.00 75.81 315 LEU A CA 1
ATOM 2605 C C . LEU A 1 315 ? 9.582 -17.098 -11.671 1.00 75.81 315 LEU A C 1
ATOM 2607 O O . LEU A 1 315 ? 10.526 -16.305 -11.736 1.00 75.81 315 LEU A O 1
ATOM 2611 N N . TYR A 1 316 ? 9.772 -18.413 -11.573 1.00 81.56 316 TYR A N 1
ATOM 2612 C CA . TYR A 1 316 ? 11.089 -19.056 -11.537 1.00 81.56 316 TYR A CA 1
ATOM 2613 C C . TYR A 1 316 ? 11.572 -19.545 -12.906 1.00 81.56 316 TYR A C 1
ATOM 2615 O O . TYR A 1 316 ? 12.593 -20.228 -12.987 1.00 81.56 316 TYR A O 1
ATOM 2623 N N . ASP A 1 317 ? 10.878 -19.175 -13.979 1.00 82.75 317 ASP A N 1
ATOM 2624 C CA . ASP A 1 317 ? 11.336 -19.471 -15.326 1.00 82.75 317 ASP A CA 1
ATOM 2625 C C . ASP A 1 317 ? 12.479 -18.537 -15.733 1.00 82.75 317 ASP A C 1
ATOM 2627 O O . ASP A 1 317 ? 12.657 -17.420 -15.227 1.00 82.75 317 ASP A O 1
ATOM 2631 N N . TYR A 1 318 ? 13.277 -19.022 -16.677 1.00 83.69 318 TYR A N 1
ATOM 2632 C CA . TYR A 1 318 ? 14.373 -18.280 -17.275 1.00 83.69 318 TYR A CA 1
ATOM 2633 C C . TYR A 1 318 ? 13.957 -17.747 -18.637 1.00 83.69 318 TYR A C 1
ATOM 2635 O O . TYR A 1 318 ? 13.432 -18.486 -19.465 1.00 83.69 318 TYR A O 1
ATOM 2643 N N . VAL A 1 319 ? 14.288 -16.487 -18.900 1.00 80.81 319 VAL A N 1
ATOM 2644 C CA . VAL A 1 319 ? 14.025 -15.840 -20.183 1.00 80.81 319 VAL A CA 1
ATOM 2645 C C . VAL A 1 319 ? 15.357 -15.561 -20.879 1.00 80.81 319 VAL A C 1
ATOM 2647 O O . VAL A 1 319 ? 16.200 -14.849 -20.315 1.00 80.81 319 VAL A O 1
ATOM 2650 N N . PRO A 1 320 ? 15.591 -16.110 -22.084 1.00 77.75 320 PRO A N 1
ATOM 2651 C CA . PRO A 1 320 ? 16.834 -15.902 -22.814 1.00 77.75 320 PRO A CA 1
ATOM 2652 C C . PRO A 1 320 ? 16.938 -14.453 -23.294 1.00 77.75 320 PRO A C 1
ATOM 2654 O O . PRO A 1 320 ? 15.948 -13.823 -23.643 1.00 77.75 320 PRO A O 1
ATOM 2657 N N . LYS A 1 321 ? 18.138 -13.888 -23.331 1.00 70.75 321 LYS A N 1
ATOM 2658 C CA . LYS A 1 321 ? 18.416 -12.498 -23.710 1.00 70.75 321 LYS A CA 1
ATOM 2659 C C . LYS A 1 321 ? 17.957 -12.180 -25.114 1.00 70.75 321 LYS A C 1
ATOM 2661 O O . LYS A 1 321 ? 17.348 -11.136 -25.336 1.00 70.75 321 LYS A O 1
ATOM 2666 N N . LYS A 1 322 ? 18.161 -13.116 -26.033 1.00 71.19 322 LYS A N 1
ATOM 2667 C CA . LYS A 1 322 ? 17.579 -13.110 -27.373 1.00 71.19 322 LYS A CA 1
ATOM 2668 C C . LYS A 1 322 ? 16.962 -14.482 -27.643 1.00 71.19 322 LYS A C 1
ATOM 2670 O O . LYS A 1 322 ? 17.507 -15.465 -27.145 1.00 71.19 322 LYS A O 1
ATOM 2675 N N . PRO A 1 323 ? 15.910 -14.576 -28.475 1.00 66.19 323 PRO A N 1
ATOM 2676 C CA . PRO A 1 323 ? 15.326 -15.865 -28.865 1.00 66.19 323 PRO A CA 1
ATOM 2677 C C . PRO A 1 323 ? 16.367 -16.856 -29.412 1.00 66.19 323 PRO A C 1
ATOM 2679 O O . PRO A 1 323 ? 16.273 -18.054 -29.179 1.00 66.19 323 PRO A O 1
ATOM 2682 N N . ASN A 1 324 ? 17.408 -16.329 -30.067 1.00 65.06 324 ASN A N 1
ATOM 2683 C CA . ASN A 1 324 ? 18.457 -17.107 -30.726 1.00 65.06 324 ASN A CA 1
ATOM 2684 C C . ASN A 1 324 ? 19.721 -17.313 -29.861 1.00 65.06 324 ASN A C 1
ATOM 2686 O O . ASN A 1 324 ? 20.681 -17.914 -30.331 1.00 65.06 324 ASN A O 1
ATOM 2690 N N . GLU A 1 325 ? 19.756 -16.812 -28.619 1.00 62.16 325 GLU A N 1
ATOM 2691 C CA . GLU A 1 325 ? 20.913 -16.919 -27.709 1.00 62.16 325 GLU A CA 1
ATOM 2692 C C . GLU A 1 325 ? 20.479 -17.548 -26.367 1.00 62.16 325 GLU A C 1
ATOM 2694 O O . GLU A 1 325 ? 20.353 -16.845 -25.362 1.00 62.16 325 GLU A O 1
ATOM 2699 N N . PRO A 1 326 ? 20.242 -18.875 -26.313 1.00 61.66 326 PRO A N 1
ATOM 2700 C CA . PRO A 1 326 ? 19.665 -19.552 -25.142 1.00 61.66 326 PRO A CA 1
ATOM 2701 C C . PRO A 1 326 ? 20.595 -19.624 -23.917 1.00 61.66 326 PRO A C 1
ATOM 2703 O O . PRO A 1 326 ? 20.167 -20.040 -22.837 1.00 61.66 326 PRO A O 1
ATOM 2706 N N . GLN A 1 327 ? 21.869 -19.253 -24.074 1.00 60.62 327 GLN A N 1
ATOM 2707 C CA . GLN A 1 327 ? 22.878 -19.349 -23.015 1.00 60.62 327 GLN A CA 1
ATOM 2708 C C . GLN A 1 327 ? 22.862 -18.139 -22.070 1.00 60.62 327 GLN A C 1
ATOM 2710 O O . GLN A 1 327 ? 23.005 -18.308 -20.860 1.00 60.62 327 GLN A O 1
ATOM 2715 N N . ASP A 1 328 ? 22.590 -16.942 -22.594 1.00 69.62 328 ASP A N 1
ATOM 2716 C CA . ASP A 1 328 ? 22.394 -15.734 -21.791 1.00 69.62 328 ASP A CA 1
ATOM 2717 C C . ASP A 1 328 ? 20.935 -15.696 -21.328 1.00 69.62 328 ASP A C 1
ATOM 2719 O O . ASP A 1 328 ? 20.060 -15.327 -22.101 1.00 69.62 328 ASP A O 1
ATOM 2723 N N . LYS A 1 329 ? 20.637 -16.072 -20.083 1.00 78.62 329 LYS A N 1
ATOM 2724 C CA . LYS A 1 329 ? 19.257 -16.121 -19.571 1.00 78.62 329 LYS A CA 1
ATOM 2725 C C . LYS A 1 329 ? 19.111 -15.458 -18.208 1.00 78.62 329 LYS A C 1
ATOM 2727 O O . LYS A 1 329 ? 19.978 -15.582 -17.345 1.00 78.62 329 LYS A O 1
ATOM 2732 N N . LEU A 1 330 ? 17.998 -14.754 -18.011 1.00 81.38 330 LEU A N 1
ATOM 2733 C CA . LEU A 1 330 ? 17.657 -14.082 -16.759 1.00 81.38 330 LEU A CA 1
ATOM 2734 C C . LEU A 1 330 ? 16.431 -14.723 -16.125 1.00 81.38 330 LEU A C 1
ATOM 2736 O O . LEU A 1 330 ? 15.453 -15.027 -16.796 1.00 81.38 330 LEU A O 1
ATOM 2740 N N . LEU A 1 331 ? 16.501 -14.910 -14.813 1.00 86.56 331 LEU A N 1
ATOM 2741 C CA . LEU A 1 331 ? 15.403 -15.432 -14.009 1.00 86.56 331 LEU A CA 1
ATOM 2742 C C . LEU A 1 331 ? 14.339 -14.338 -13.831 1.00 86.56 331 LEU A C 1
ATOM 2744 O O . LEU A 1 331 ? 14.695 -13.225 -13.430 1.00 86.56 331 LEU A O 1
ATOM 2748 N N . ILE A 1 332 ? 13.059 -14.636 -14.081 1.00 86.81 332 ILE A N 1
ATOM 2749 C CA . ILE A 1 332 ? 11.979 -13.628 -14.021 1.00 86.81 332 ILE A CA 1
ATOM 2750 C C . ILE A 1 332 ? 11.903 -12.970 -12.643 1.00 86.81 332 ILE A C 1
ATOM 2752 O O . ILE A 1 332 ? 11.778 -11.752 -12.556 1.00 86.81 332 ILE A O 1
ATOM 2756 N N . VAL A 1 333 ? 12.112 -13.721 -11.561 1.00 86.19 333 VAL A N 1
ATOM 2757 C CA . VAL A 1 333 ? 12.163 -13.151 -10.206 1.00 86.19 333 VAL A CA 1
ATOM 2758 C C . VAL A 1 333 ? 13.201 -12.027 -10.043 1.00 86.19 333 VAL A C 1
ATOM 2760 O O . VAL A 1 333 ? 12.985 -11.087 -9.283 1.00 86.19 333 VAL A O 1
ATOM 2763 N N . LYS A 1 334 ? 14.329 -12.072 -10.769 1.00 87.00 334 LYS A N 1
ATOM 2764 C CA . LYS A 1 334 ? 15.329 -10.990 -10.740 1.00 87.00 334 LYS A CA 1
ATOM 2765 C C . LYS A 1 334 ? 14.816 -9.752 -11.472 1.00 87.00 334 LYS A C 1
ATOM 2767 O O . LYS A 1 334 ? 15.079 -8.636 -11.029 1.00 87.00 334 LYS A O 1
ATOM 2772 N N . LEU A 1 335 ? 14.075 -9.953 -12.562 1.00 89.81 335 LEU A N 1
ATOM 2773 C CA . LEU A 1 335 ? 13.419 -8.876 -13.302 1.00 89.81 335 LEU A CA 1
ATOM 2774 C C . LEU A 1 335 ? 12.322 -8.224 -12.460 1.00 89.81 335 LEU A C 1
ATOM 2776 O O . LEU A 1 335 ? 12.258 -7.002 -12.418 1.00 89.81 335 LEU A O 1
ATOM 2780 N N . TYR A 1 336 ? 11.532 -9.019 -11.731 1.00 90.62 336 TYR A N 1
ATOM 2781 C CA . TYR A 1 336 ? 10.542 -8.531 -10.769 1.00 90.62 336 TYR A CA 1
ATOM 2782 C C . TYR A 1 336 ? 11.163 -7.553 -9.766 1.00 90.62 336 TYR A C 1
ATOM 2784 O O . TYR A 1 336 ? 10.702 -6.421 -9.646 1.00 90.62 336 TYR A O 1
ATOM 2792 N N . TRP A 1 337 ? 12.257 -7.938 -9.100 1.00 88.25 337 TRP A N 1
ATOM 2793 C CA . TRP A 1 337 ? 12.910 -7.066 -8.118 1.00 88.25 337 TRP A CA 1
ATOM 2794 C C . TRP A 1 337 ? 13.522 -5.810 -8.742 1.00 88.25 337 TRP A C 1
ATOM 2796 O O . TRP A 1 337 ? 13.405 -4.723 -8.177 1.00 88.25 337 TRP A O 1
ATOM 2806 N N . GLY A 1 338 ? 14.149 -5.945 -9.914 1.00 90.50 338 GLY A N 1
ATOM 2807 C CA . GLY A 1 338 ? 14.672 -4.797 -10.652 1.00 90.50 338 GLY A CA 1
ATOM 2808 C C . GLY A 1 338 ? 13.567 -3.808 -11.024 1.00 90.50 338 GLY A C 1
ATOM 2809 O O . GLY A 1 338 ? 13.715 -2.607 -10.809 1.00 90.50 338 GLY A O 1
ATOM 2810 N N . LEU A 1 339 ? 12.444 -4.316 -11.536 1.00 93.62 339 LEU A N 1
ATOM 2811 C CA . LEU A 1 339 ? 11.303 -3.507 -11.950 1.00 93.62 339 LEU A CA 1
ATOM 2812 C C . LEU A 1 339 ? 10.591 -2.867 -10.755 1.00 93.62 339 LEU A C 1
ATOM 2814 O O . LEU A 1 339 ? 10.228 -1.698 -10.826 1.00 93.62 339 LEU A O 1
ATOM 2818 N N . LYS A 1 340 ? 10.453 -3.590 -9.638 1.00 92.62 340 LYS A N 1
ATOM 2819 C CA . LYS A 1 340 ? 9.913 -3.045 -8.388 1.00 92.62 340 LYS A CA 1
ATOM 2820 C C . LYS A 1 340 ? 10.705 -1.818 -7.937 1.00 92.62 340 LYS A C 1
ATOM 2822 O O . LYS A 1 340 ? 10.111 -0.778 -7.674 1.00 92.62 340 LYS A O 1
ATOM 2827 N N . ASN A 1 341 ? 12.031 -1.931 -7.872 1.00 91.38 341 ASN A N 1
ATOM 2828 C CA . ASN A 1 341 ? 12.895 -0.839 -7.420 1.00 91.38 341 ASN A CA 1
ATOM 2829 C C . ASN A 1 341 ? 12.881 0.347 -8.394 1.00 91.38 341 ASN A C 1
ATOM 2831 O O . ASN A 1 341 ? 12.852 1.493 -7.954 1.00 91.38 341 ASN A O 1
ATOM 2835 N N . LEU A 1 342 ? 12.822 0.082 -9.702 1.00 93.81 342 LEU A N 1
ATOM 2836 C CA . LEU A 1 342 ? 12.634 1.132 -10.702 1.00 93.81 342 LEU A CA 1
ATOM 2837 C C . LEU A 1 342 ? 11.302 1.873 -10.503 1.00 93.81 342 LEU A C 1
ATOM 2839 O O . LEU A 1 342 ? 11.281 3.102 -10.474 1.00 93.81 342 LEU A O 1
ATOM 2843 N N . ASN A 1 343 ? 10.203 1.135 -10.326 1.00 95.00 343 ASN A N 1
ATOM 2844 C CA . ASN A 1 343 ? 8.886 1.717 -10.073 1.00 95.00 343 ASN A CA 1
ATOM 2845 C C . ASN A 1 343 ? 8.875 2.543 -8.787 1.00 95.00 343 ASN A C 1
ATOM 2847 O O . ASN A 1 343 ? 8.330 3.636 -8.801 1.00 95.00 343 ASN A O 1
ATOM 2851 N N . ILE A 1 344 ? 9.511 2.079 -7.707 1.00 93.31 344 ILE A N 1
ATOM 2852 C CA . ILE A 1 344 ? 9.646 2.845 -6.457 1.00 93.31 344 ILE A CA 1
ATOM 2853 C C . ILE A 1 344 ? 10.282 4.215 -6.711 1.00 93.31 344 ILE A C 1
ATOM 2855 O O . ILE A 1 344 ? 9.759 5.236 -6.264 1.00 93.31 344 ILE A O 1
ATOM 2859 N N . GLN A 1 345 ? 11.387 4.253 -7.456 1.00 92.12 345 GLN A N 1
ATOM 2860 C CA . GLN A 1 345 ? 12.073 5.511 -7.738 1.00 92.12 345 GLN A CA 1
ATOM 2861 C C . GLN A 1 345 ? 11.201 6.426 -8.611 1.00 92.12 345 GLN A C 1
ATOM 2863 O O . GLN A 1 345 ? 11.074 7.613 -8.319 1.00 92.12 345 GLN A O 1
ATOM 2868 N N . LEU A 1 346 ? 10.527 5.878 -9.627 1.00 93.44 346 LEU A N 1
ATOM 2869 C CA . LEU A 1 346 ? 9.579 6.628 -10.460 1.00 93.44 346 LEU A CA 1
ATOM 2870 C C . LEU A 1 346 ? 8.367 7.142 -9.667 1.00 93.44 346 LEU A C 1
ATOM 2872 O O . LEU A 1 346 ? 7.936 8.268 -9.899 1.00 93.44 346 LEU A O 1
ATOM 2876 N N . LEU A 1 347 ? 7.842 6.371 -8.708 1.00 93.88 347 LEU A N 1
ATOM 2877 C CA . LEU A 1 347 ? 6.783 6.815 -7.795 1.00 93.88 347 LEU A CA 1
ATOM 2878 C C . LEU A 1 347 ? 7.248 8.017 -6.983 1.00 93.88 347 LEU A C 1
ATOM 2880 O O . LEU A 1 347 ? 6.547 9.024 -6.938 1.00 93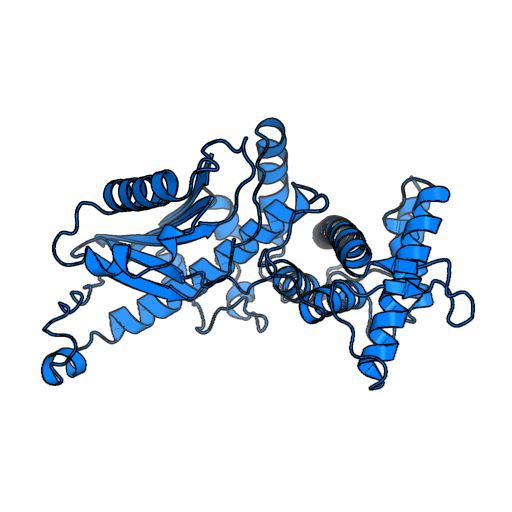.88 347 LEU A O 1
ATOM 2884 N N . TYR A 1 348 ? 8.442 7.935 -6.394 1.00 92.00 348 TYR A N 1
ATOM 2885 C CA . TYR A 1 348 ? 9.010 9.019 -5.599 1.00 92.00 348 TYR A CA 1
ATOM 2886 C C . TYR A 1 348 ? 9.186 10.307 -6.419 1.00 92.00 348 TYR A C 1
ATOM 2888 O O . TYR A 1 348 ? 8.641 11.349 -6.053 1.00 92.00 348 TYR A O 1
ATOM 2896 N N . TYR A 1 349 ? 9.863 10.237 -7.572 1.00 90.50 349 TYR A N 1
ATOM 2897 C CA . TYR A 1 349 ? 10.004 11.394 -8.469 1.00 90.50 349 TYR A CA 1
ATOM 2898 C C . TYR A 1 349 ? 8.652 11.899 -8.979 1.00 90.50 349 TYR A C 1
ATOM 2900 O O . TYR A 1 349 ? 8.457 13.099 -9.160 1.00 90.50 349 TYR A O 1
ATOM 2908 N N . GLY A 1 350 ? 7.703 10.992 -9.184 1.00 90.69 350 GLY A N 1
ATOM 2909 C CA . GLY A 1 350 ? 6.361 11.308 -9.636 1.00 90.69 350 GLY A CA 1
ATOM 2910 C C . GLY A 1 350 ? 5.550 12.099 -8.622 1.00 90.69 350 GLY A C 1
ATOM 2911 O O . GLY A 1 350 ? 4.930 13.097 -8.981 1.00 90.69 350 GLY A O 1
ATOM 2912 N N . ILE A 1 351 ? 5.598 11.691 -7.353 1.00 91.81 351 ILE A N 1
ATOM 2913 C CA . ILE A 1 351 ? 5.000 12.429 -6.236 1.00 91.81 351 ILE A CA 1
ATOM 2914 C C . ILE A 1 351 ? 5.619 13.823 -6.163 1.00 91.81 351 ILE A C 1
ATOM 2916 O O . ILE A 1 351 ? 4.893 14.813 -6.168 1.00 91.81 351 ILE A O 1
ATOM 2920 N N . GLN A 1 352 ? 6.950 13.917 -6.192 1.00 89.56 352 GLN A N 1
ATOM 2921 C CA . GLN A 1 352 ? 7.657 15.199 -6.177 1.00 89.56 352 GLN A CA 1
ATOM 2922 C C . GLN A 1 352 ? 7.246 16.107 -7.339 1.00 89.56 352 GLN A C 1
ATOM 2924 O O . GLN A 1 352 ? 6.991 17.295 -7.141 1.00 89.56 352 GLN A O 1
ATOM 2929 N N . LYS A 1 353 ? 7.114 15.554 -8.546 1.00 87.19 353 LYS A N 1
ATOM 2930 C CA . LYS A 1 353 ? 6.614 16.290 -9.707 1.00 87.19 353 LYS A CA 1
ATOM 2931 C C . LYS A 1 353 ? 5.196 16.812 -9.475 1.00 87.19 353 LYS A C 1
ATOM 2933 O O . LYS A 1 353 ? 4.937 17.977 -9.744 1.00 87.19 353 LYS A O 1
ATOM 2938 N N . MET A 1 354 ? 4.292 15.983 -8.953 1.00 87.44 354 MET A N 1
ATOM 2939 C CA . MET A 1 354 ? 2.904 16.378 -8.682 1.00 87.44 354 MET A CA 1
ATOM 2940 C C . MET A 1 354 ? 2.784 17.466 -7.612 1.00 87.44 354 MET A C 1
ATOM 2942 O O . MET A 1 354 ? 1.879 18.292 -7.699 1.00 87.44 354 MET A O 1
ATOM 2946 N N . LEU A 1 355 ? 3.662 17.455 -6.608 1.00 87.94 355 LEU A N 1
ATOM 2947 C CA . LEU A 1 355 ? 3.684 18.465 -5.547 1.00 87.94 355 LEU A CA 1
ATOM 2948 C C . LEU A 1 355 ? 4.242 19.810 -6.025 1.00 87.94 355 LEU A C 1
ATOM 2950 O O . LEU A 1 355 ? 3.824 20.854 -5.536 1.00 87.94 355 LEU A O 1
ATOM 2954 N N . ASN A 1 356 ? 5.159 19.787 -6.995 1.00 84.19 356 ASN A N 1
ATOM 2955 C CA . ASN A 1 356 ? 5.816 20.982 -7.529 1.00 84.19 356 ASN A CA 1
ATOM 2956 C C . ASN A 1 356 ? 5.178 21.512 -8.828 1.00 84.19 356 ASN A C 1
ATOM 2958 O O . ASN A 1 356 ? 5.663 22.498 -9.392 1.00 84.19 356 ASN A O 1
ATOM 2962 N N . ASP A 1 357 ? 4.114 20.873 -9.322 1.00 77.25 357 ASP A N 1
ATOM 2963 C CA . ASP A 1 357 ? 3.443 21.276 -10.556 1.00 77.25 357 ASP A CA 1
ATOM 2964 C C . ASP A 1 357 ? 2.721 22.619 -10.372 1.00 77.25 357 ASP A C 1
ATOM 2966 O O . ASP A 1 357 ? 1.747 22.741 -9.629 1.00 77.25 357 ASP A O 1
ATOM 2970 N N . LYS A 1 358 ? 3.204 23.646 -11.081 1.00 63.00 358 LYS A N 1
ATOM 2971 C CA . LYS A 1 358 ? 2.638 25.002 -11.057 1.00 63.00 358 LYS A CA 1
ATOM 2972 C C . LYS A 1 358 ? 1.335 25.119 -11.852 1.00 63.00 358 LYS A C 1
ATOM 2974 O O . LYS A 1 358 ? 0.630 26.107 -11.686 1.00 63.00 358 LYS A O 1
ATOM 2979 N N . ASN A 1 359 ? 1.027 24.143 -12.711 1.00 61.53 359 ASN A N 1
ATOM 2980 C CA . ASN A 1 359 ? -0.186 24.089 -13.524 1.00 61.53 359 ASN A CA 1
ATOM 2981 C C . ASN A 1 359 ? -0.815 22.693 -13.429 1.00 61.53 359 ASN A C 1
ATOM 2983 O O . ASN A 1 359 ? -0.816 21.956 -14.423 1.00 61.53 359 ASN A O 1
ATOM 2987 N N . PRO A 1 360 ? -1.379 22.330 -12.262 1.00 58.19 360 PRO A N 1
ATOM 2988 C CA . PRO A 1 360 ? -1.958 21.016 -12.063 1.00 58.19 360 PRO A CA 1
ATOM 2989 C C . PRO A 1 360 ? -3.147 20.852 -13.009 1.00 58.19 360 PRO A C 1
ATOM 2991 O O . PRO A 1 360 ? -4.251 21.337 -12.764 1.00 58.19 360 PRO A O 1
ATOM 2994 N N . LYS A 1 361 ? -2.939 20.141 -14.119 1.00 55.94 361 LYS A N 1
ATOM 2995 C CA . LYS A 1 361 ? -4.065 19.530 -14.828 1.00 55.94 361 LYS A CA 1
ATOM 2996 C C . LYS A 1 361 ? -4.698 18.519 -13.867 1.00 55.94 361 LYS A C 1
ATOM 2998 O O . LYS A 1 361 ? -3.985 18.007 -13.000 1.00 55.94 361 LYS A O 1
ATOM 3003 N N . PRO A 1 362 ? -5.995 18.194 -13.997 1.00 51.44 362 PRO A N 1
ATOM 3004 C CA . PRO A 1 362 ? -6.597 17.101 -13.241 1.00 51.44 362 PRO A CA 1
ATOM 3005 C C . PRO A 1 362 ? -5.939 15.792 -13.692 1.00 51.44 362 PRO A C 1
ATOM 3007 O O . PRO A 1 362 ? -6.400 15.100 -14.594 1.00 51.44 362 PRO A O 1
ATOM 3010 N N . ALA A 1 363 ? -4.766 15.508 -13.140 1.00 52.34 363 ALA A N 1
ATOM 3011 C CA . ALA A 1 363 ? -3.941 14.391 -13.518 1.00 52.34 363 ALA A CA 1
ATOM 3012 C C . ALA A 1 363 ? -4.294 13.255 -12.570 1.00 52.34 363 ALA A C 1
ATOM 3014 O O . ALA A 1 363 ? -3.800 13.165 -11.448 1.00 52.34 363 ALA A O 1
ATOM 3015 N N . SER A 1 364 ? -5.139 12.360 -13.064 1.00 53.22 364 SER A N 1
ATOM 3016 C CA . SER A 1 364 ? -5.370 11.013 -12.538 1.00 53.22 364 SER A CA 1
ATOM 3017 C C . SER A 1 364 ? -4.122 10.107 -12.617 1.00 53.22 364 SER A C 1
ATOM 3019 O O . SER A 1 364 ? -4.225 8.886 -12.616 1.00 53.22 364 SER A O 1
ATOM 3021 N N . SER A 1 365 ? -2.915 10.666 -12.749 1.00 63.00 365 SER A N 1
ATOM 3022 C CA . SER A 1 365 ? -1.686 9.886 -12.912 1.00 63.00 365 SER A CA 1
ATOM 3023 C C . SER A 1 365 ? -0.439 10.759 -12.800 1.00 63.00 365 SER A C 1
ATOM 3025 O O . SER A 1 365 ? -0.394 11.854 -13.364 1.00 63.00 365 SER A O 1
ATOM 3027 N N . ILE A 1 366 ? 0.602 10.210 -12.179 1.00 77.25 366 ILE A N 1
ATOM 3028 C CA . ILE A 1 366 ? 1.993 10.623 -12.385 1.00 77.25 366 ILE A CA 1
ATOM 3029 C C . ILE A 1 366 ? 2.301 10.427 -13.876 1.00 77.25 366 ILE A C 1
ATOM 3031 O O . ILE A 1 366 ? 2.244 9.294 -14.339 1.00 77.25 366 ILE A O 1
ATOM 3035 N N . ARG A 1 367 ? 2.586 11.489 -14.639 1.00 84.75 367 ARG A N 1
ATOM 3036 C CA . ARG A 1 367 ? 2.937 11.370 -16.068 1.00 84.75 367 ARG A CA 1
ATOM 3037 C C . ARG A 1 367 ? 4.343 11.871 -16.332 1.00 84.75 367 ARG A C 1
ATOM 3039 O O . ARG A 1 367 ? 4.613 13.049 -16.105 1.00 84.75 367 ARG A O 1
ATOM 3046 N N . PHE A 1 368 ? 5.205 11.010 -16.850 1.00 87.06 368 PHE A N 1
ATOM 3047 C CA . PHE A 1 368 ? 6.505 11.366 -17.397 1.00 87.06 368 PHE A CA 1
ATOM 3048 C C . PHE A 1 368 ? 6.435 11.468 -18.921 1.00 87.06 368 PHE A C 1
ATOM 3050 O O . PHE A 1 368 ? 5.713 10.732 -19.591 1.00 87.06 368 PHE A O 1
ATOM 3057 N N . GLY A 1 369 ? 7.219 12.379 -19.476 1.00 84.50 369 GLY A N 1
ATOM 3058 C CA . GLY A 1 369 ? 7.381 12.598 -20.903 1.00 84.50 369 GLY A CA 1
ATOM 3059 C C . GLY A 1 369 ? 8.805 13.028 -21.234 1.00 84.50 369 GLY A C 1
ATOM 3060 O O . GLY A 1 369 ? 9.701 13.022 -20.394 1.00 84.50 369 GLY A O 1
ATOM 3061 N N . ILE A 1 370 ? 9.027 13.415 -22.489 1.00 82.06 370 ILE A N 1
ATOM 3062 C CA . ILE A 1 370 ? 10.355 13.839 -22.959 1.00 82.06 370 ILE A CA 1
ATOM 3063 C C . ILE A 1 370 ? 10.826 15.115 -22.241 1.00 82.06 370 ILE A C 1
ATOM 3065 O O . ILE A 1 370 ? 12.020 15.264 -22.007 1.00 82.06 370 ILE A O 1
ATOM 3069 N N . SER A 1 371 ? 9.914 16.002 -21.831 1.00 79.56 371 SER A N 1
ATOM 3070 C CA . SER A 1 371 ? 10.257 17.206 -21.056 1.00 79.56 371 SER A CA 1
ATOM 3071 C C . SER A 1 371 ? 10.925 16.887 -19.714 1.00 79.56 371 SER A C 1
ATOM 3073 O O . SER A 1 371 ? 11.767 17.646 -19.249 1.00 79.56 371 SER A O 1
ATOM 3075 N N . ASP A 1 372 ? 10.621 15.735 -19.116 1.00 81.38 372 ASP A N 1
ATOM 3076 C CA . ASP A 1 372 ? 11.242 15.316 -17.855 1.00 81.38 372 ASP A CA 1
ATOM 3077 C C . ASP A 1 372 ? 12.707 14.882 -18.031 1.00 81.38 372 ASP A C 1
ATOM 3079 O O . ASP A 1 372 ? 13.460 14.805 -17.064 1.00 81.38 372 ASP A O 1
ATOM 3083 N N . ILE A 1 373 ? 13.139 14.612 -19.270 1.00 79.44 373 ILE A N 1
ATOM 3084 C CA . ILE A 1 373 ? 14.554 14.378 -19.580 1.00 79.44 373 ILE A CA 1
ATOM 3085 C C . ILE A 1 373 ? 15.331 15.695 -19.507 1.00 79.44 373 ILE A C 1
ATOM 3087 O O . ILE A 1 373 ? 16.423 15.727 -18.940 1.00 79.44 373 ILE A O 1
ATOM 3091 N N . SER A 1 374 ? 14.783 16.776 -20.073 1.00 63.66 374 SER A N 1
ATOM 3092 C CA . SER A 1 374 ? 15.469 18.072 -20.107 1.00 63.66 374 SER A CA 1
ATOM 3093 C C . SER A 1 374 ? 15.698 18.644 -18.714 1.00 63.66 374 SER A C 1
ATOM 3095 O O . SER A 1 374 ? 16.780 19.162 -18.462 1.00 63.66 374 SER A O 1
ATOM 3097 N N . ASP A 1 375 ? 14.747 18.475 -17.795 1.00 61.44 375 ASP A N 1
ATOM 3098 C CA . ASP A 1 375 ? 14.855 19.020 -16.436 1.00 61.44 375 ASP A CA 1
ATOM 3099 C C . ASP A 1 375 ? 15.997 18.377 -15.632 1.00 61.44 375 ASP A C 1
ATOM 3101 O O . ASP A 1 375 ? 16.610 19.028 -14.789 1.00 61.44 375 ASP A O 1
ATOM 3105 N N . LYS A 1 376 ? 16.352 17.121 -15.936 1.00 65.31 376 LYS A N 1
ATOM 3106 C CA . LYS A 1 376 ? 17.481 16.428 -15.300 1.00 65.31 376 LYS A CA 1
ATOM 3107 C C . LYS A 1 376 ? 18.841 16.793 -15.901 1.00 65.31 376 LYS A C 1
ATOM 3109 O O . LYS A 1 376 ? 19.850 16.673 -15.221 1.00 65.31 376 LYS A O 1
ATOM 3114 N N . CYS A 1 377 ? 18.891 17.220 -17.162 1.00 48.22 377 CYS A N 1
ATOM 3115 C CA . CYS A 1 377 ? 20.140 17.604 -17.829 1.00 48.22 377 CYS A CA 1
ATOM 3116 C C . CYS A 1 377 ? 20.576 19.056 -17.552 1.00 48.22 377 CYS A C 1
ATOM 3118 O O . CYS A 1 377 ? 21.627 19.463 -18.042 1.00 48.22 377 CYS A O 1
ATOM 3120 N N . VAL A 1 378 ? 19.765 19.836 -16.830 1.00 38.41 378 VAL A N 1
ATOM 3121 C CA . VAL A 1 378 ? 20.024 21.253 -16.499 1.00 38.41 378 VAL A CA 1
ATOM 3122 C C . VAL A 1 378 ? 20.571 21.433 -15.067 1.00 38.41 378 VAL A C 1
ATOM 3124 O O . VAL A 1 378 ? 20.965 22.536 -14.695 1.00 38.41 378 VAL A O 1
ATOM 3127 N N . ILE A 1 379 ? 20.660 20.348 -14.292 1.00 36.34 379 ILE A N 1
ATOM 3128 C CA . ILE A 1 379 ? 21.415 20.249 -13.028 1.00 36.34 379 ILE A CA 1
ATOM 3129 C C . ILE A 1 379 ? 22.760 19.595 -13.339 1.00 36.34 379 ILE A C 1
ATOM 3131 O O . ILE A 1 379 ? 23.779 20.055 -12.777 1.00 36.34 379 ILE A O 1
#

Secondary structure (DSSP, 8-state):
-EEEEEEEEEEEEE-TTPPPEEEE-HHHHHHHHT-HHHHT-S--SS--S---HHHHHTEEEEEEEEEE--S-HHHHHHHHHHHHHHHH---GGGHHHHHHSGGGG-SEEEEEEEEEEE-PPPPPPPPTTTTT-HHHHHT--HHHHHHHHHHHHHHHHHHHHHHHHHHHHS----PPPPSS----EEEEEEESSSEEEEEEE--TT-SEE---GGGHHHHHHHHHHHHHHHTS--HHHHHHHHHHS-S---HHHHHHHHHHHHTTS-TT--HHHHHHHHHHHH-SSHHHHHHHHHHHHHHHHHHHHHHTT-----TT-EEEEETTEEEEEEEHHHHHHHHHHHHHHHHHHHHHHHHH-SS----SS----THHHHHHTT-

pLDDT: mean 80.64, std 12.84, range [36.34, 98.06]